Protein AF-0000000072265520 (afdb_homodimer)

Nearest PDB structures (foldseek):
  3dtd-assembly1_C-2  TM=7.763E-01  e=1.277E-08  Bartonella henselae
  3dtd-assembly1_F-1  TM=7.407E-01  e=2.590E-08  Bartonella henselae
  3dtd-assembly1_G-2  TM=7.223E-01  e=1.503E-08  Bartonella henselae
  8g04-assembly1_B  TM=4.324E-01  e=1.055E+00  Homo sapiens
  3dtd-assembly1_C-2  TM=7.763E-01  e=1.098E-08  Bartonella henselae

Sequence (444 aa):
MSSKQLKTLCVMALGLALAPAAWAQDTPAAPAADAPAAQAPAEGAAAPQGLSMGQEDPADGIGSTYVAATHGDWEQRCVRTEDGADPCQMYQLLKDGEGNSVAEISMFALPAGQQAAAGATIVAPLETLLTANLTMGVDAAKPKVYPFSWCNRAGCFARVGFTQAEVDAFKKGNKSVVTIVPAVAPDQKVALNVSLKGFTAAYDAVKASNEKAEAAQKPAAEMSSKQLKTLCVMALGLALAPAAWAQDTPAAPAADAPAAQAPAEGAAAPQGLSMGQEDPADGIGSTYVAATHGDWEQRCVRTEDGADPCQMYQLLKDGEGNSVAEISMFALPAGQQAAAGATIVAPLETLLTANLTMGVDAAKPKVYPFSWCNRAGCFARVGFTQAEVDAFKKGNKSVVTIVPAVAPDQKVALNVSLKGFTAAYDAVKASNEKAEAAQKPAAE

Secondary structure (DSSP, 8-state):
--------------------------------------------------S-------TTSTT-EEEEEEETTEEEEEE--SSS---EEEEEEEE-TTS-EEEEEEEEEPPTTSS-SEEEEEEEPSSB-GGG-EEEEETTSPPEEE---EEETTEEEEEEEE-HHHHHHHHH-SEEEEEE-BTT-TT--EEEEEE-TTHHHHHHHHHHHHHHHHHHHS----/----------------------------------------------------------TTSTT-EEEEEEETTEEEEEE--SSS---EEEEEEEE-TTS-EEEEEEEEEPPTTSS-SEEEEEEEPSSB-GGG-EEEEETTSPPEEE---EEETTEEEEEEEE-HHHHHHHHH-SEEEEEE-BTT-TT--EEEEEE-TTHHHHHHHHHHHHHHHHHHHS----

Solvent-accessible surface area (backbone atoms only — not comparable to full-atom values): 25625 Å² total; per-residue (Å²): 137,70,93,72,67,90,69,76,72,82,73,81,85,82,83,88,86,76,78,77,81,73,78,72,72,72,68,71,71,73,74,74,75,70,68,73,74,74,72,61,76,72,67,78,82,70,65,84,58,78,58,75,64,74,75,68,66,68,77,78,39,79,69,27,66,47,77,79,48,72,25,72,64,27,34,33,36,28,32,41,44,93,85,66,48,31,45,37,29,29,34,36,79,21,27,36,92,85,65,48,80,59,35,34,40,37,33,34,58,42,67,85,90,49,80,39,36,25,41,33,43,35,38,37,47,58,45,31,24,42,78,71,26,35,33,42,27,48,60,89,48,80,61,45,81,40,58,44,39,33,35,51,93,86,18,30,33,27,73,44,76,31,35,58,69,53,52,49,42,48,59,70,40,76,38,30,42,38,36,43,28,40,48,92,40,76,87,44,76,44,56,25,52,41,77,32,52,33,39,55,60,33,50,53,51,22,34,53,32,35,52,47,22,52,58,70,69,52,74,75,82,118,142,82,66,92,62,85,69,89,75,85,88,84,92,79,88,87,90,93,83,88,77,86,80,76,76,90,84,82,79,81,78,81,83,78,77,83,74,78,79,72,78,85,74,81,84,74,68,88,59,79,62,76,67,74,74,69,66,66,77,78,39,78,70,28,64,47,76,78,47,71,26,73,65,26,33,33,37,28,33,40,43,94,84,63,48,30,45,35,28,29,34,36,78,21,27,36,92,84,66,47,80,61,33,37,40,38,35,32,58,42,66,87,90,51,79,40,36,27,39,34,43,34,37,37,45,57,44,31,21,43,78,72,28,34,34,42,28,49,61,88,47,79,58,45,80,41,59,46,39,34,35,51,94,85,18,30,31,26,74,44,75,31,37,58,69,53,50,49,43,49,58,70,39,76,39,31,41,38,35,43,26,40,48,92,41,76,86,44,76,45,57,23,52,39,76,33,52,34,39,54,62,33,49,53,52,22,34,52,32,35,53,47,22,52,60,69,68,53,74,76,84,118

Foldseek 3Di:
DDDDDDPPPPDDDDDDPDDDPPPVVCPPDPPDPPPPPPPCCVDDDPDPPPPVPPPPPVCDDAQHKDFPDDFFQWTWIWGHHDVRLTATWIKHFWAFPVGDGFKMKTKAADDPDDQFGMKMKIFGAPQWDQVQAKWKDFDPDDIDGFGWDQADPRGTITMDGDGPVVLVSLQPTQWMWMWTAGNVGNPDITIIIDGSRRVVVSHVVNHVSVVSVVVVPDPPPD/DDDPCPDDDDDDDDDDDDDDDPDPDDDDDPDDPPDDPDDPDDDDDPDPPPPVPPPPPVCDDAQHKDFPDDFFQWTWIWGHHDVRLTQTWIKHFWAFPVGDRFKMKTKAADDPDDQFGMKMKIFGAPQWDQVQAKWKDFDPDDIDGFGWDQADPRGTITMDTDGPVVLVSLQPTQWMWMWTAGNVGNPDITIIIDGSRRVVVSHVVNHVSVVSVVVVPDPPPD

InterPro domains:
  IPR010642 Invasion protein B [PF06776] (74-207)
  IPR038696 Invasion protein B superfamily [G3DSA:2.60.40.1880] (67-217)

pLDDT: mean 77.28, std 30.74, range [19.72, 98.94]

Organism: Cereibacter sphaeroides (strain ATCC 17023 / DSM 158 / JCM 6121 / CCUG 31486 / LMG 2827 / NBRC 12203 / NCIMB 8253 / ATH 2.4.1.) (NCBI:txid272943)

Radius of gyration: 43.39 Å; Cα contacts (8 Å, |Δi|>4): 779; chains: 2; bounding box: 90×155×138 Å

Structure (mmCIF, N/CA/C/O backbone):
data_AF-0000000072265520-model_v1
#
loop_
_entity.id
_entity.type
_entity.pdbx_description
1 polymer 'Invasion protein B, involved in pathogenesis'
#
loop_
_atom_site.group_PDB
_atom_site.id
_atom_site.type_symbol
_atom_site.label_atom_id
_atom_site.label_alt_id
_atom_site.label_comp_id
_atom_site.label_asym_id
_atom_site.label_entity_id
_atom_site.label_seq_id
_atom_site.pdbx_PDB_ins_code
_atom_site.Cartn_x
_atom_site.Cartn_y
_atom_site.Cartn_z
_atom_site.occupancy
_atom_site.B_iso_or_equiv
_atom_site.auth_seq_id
_atom_site.auth_comp_id
_atom_site.auth_asym_id
_atom_site.auth_atom_id
_atom_site.pdbx_PDB_model_num
ATOM 1 N N . MET A 1 1 ? 47.625 86.188 -52.719 1 24.33 1 MET A N 1
ATOM 2 C CA . MET A 1 1 ? 46.625 86 -53.75 1 24.33 1 MET A CA 1
ATOM 3 C C . MET A 1 1 ? 47.062 84.938 -54.719 1 24.33 1 MET A C 1
ATOM 5 O O . MET A 1 1 ? 46.312 84.562 -55.625 1 24.33 1 MET A O 1
ATOM 9 N N . SER A 1 2 ? 48.469 84.562 -54.75 1 19.72 2 SER A N 1
ATOM 10 C CA . SER A 1 2 ? 49.188 84.5 -56 1 19.72 2 SER A CA 1
ATOM 11 C C . SER A 1 2 ? 48.844 83.25 -56.781 1 19.72 2 SER A C 1
ATOM 13 O O . SER A 1 2 ? 48.625 83.25 -57.969 1 19.72 2 SER A O 1
ATOM 15 N N . SER A 1 3 ? 49.344 82.062 -56.312 1 25.36 3 SER A N 1
ATOM 16 C CA . SER A 1 3 ? 50.312 81.312 -57.094 1 25.36 3 SER A CA 1
ATOM 17 C C . SER A 1 3 ? 49.625 80.375 -58.125 1 25.36 3 SER A C 1
ATOM 19 O O . SER A 1 3 ? 48.969 79.438 -57.75 1 25.36 3 SER A O 1
ATOM 21 N N . LYS A 1 4 ? 49.188 81.188 -59.219 1 23.25 4 LYS A N 1
ATOM 22 C CA . LYS A 1 4 ? 48.188 80.75 -60.219 1 23.25 4 LYS A CA 1
ATOM 23 C C . LYS A 1 4 ? 48.531 79.375 -60.812 1 23.25 4 LYS A C 1
ATOM 25 O O . LYS A 1 4 ? 47.656 78.562 -61 1 23.25 4 LYS A O 1
ATOM 30 N N . GLN A 1 5 ? 49.812 79.438 -61.344 1 23.03 5 GLN A N 1
ATOM 31 C CA . GLN A 1 5 ? 49.812 79.062 -62.75 1 23.03 5 GLN A CA 1
ATOM 32 C C . GLN A 1 5 ? 49.594 77.562 -62.906 1 23.03 5 GLN A C 1
ATOM 34 O O . GLN A 1 5 ? 48.75 77.188 -63.719 1 23.03 5 GLN A O 1
ATOM 39 N N . LEU A 1 6 ? 50.594 76.688 -62.438 1 26.67 6 LEU A N 1
ATOM 40 C CA . LEU A 1 6 ? 51.344 76 -63.5 1 26.67 6 LEU A CA 1
ATOM 41 C C . LEU A 1 6 ? 50.594 74.812 -64.062 1 26.67 6 LEU A C 1
ATOM 43 O O . LEU A 1 6 ? 50.375 73.812 -63.312 1 26.67 6 LEU A O 1
ATOM 47 N N . LYS A 1 7 ? 49.562 75.062 -65 1 28.89 7 LYS A N 1
ATOM 48 C CA . LYS A 1 7 ? 48.562 74.25 -65.562 1 28.89 7 LYS A CA 1
ATOM 49 C C . LYS A 1 7 ? 49.188 73.062 -66.375 1 28.89 7 LYS A C 1
ATOM 51 O O . LYS A 1 7 ? 48.5 72.312 -67.062 1 28.89 7 LYS A O 1
ATOM 56 N N . THR A 1 8 ? 50.594 72.812 -66.062 1 27.45 8 THR A N 1
ATOM 57 C CA . THR A 1 8 ? 51.219 72.188 -67.188 1 27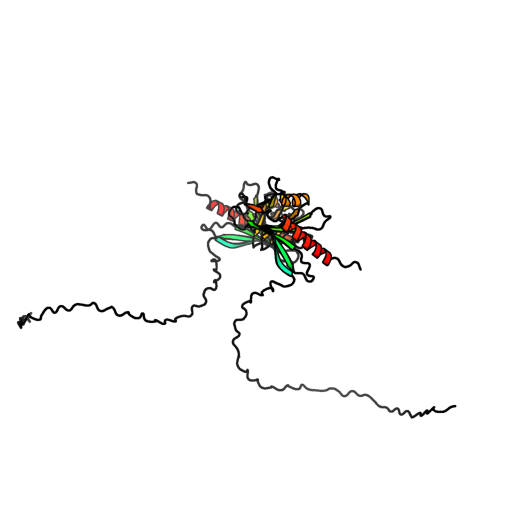.45 8 THR A CA 1
ATOM 58 C C . THR A 1 8 ? 50.5 70.938 -67.562 1 27.45 8 THR A C 1
ATOM 60 O O . THR A 1 8 ? 50.25 70.062 -66.75 1 27.45 8 THR A O 1
ATOM 63 N N . LEU A 1 9 ? 49.844 70.938 -68.75 1 30.58 9 LEU A N 1
ATOM 64 C CA . LEU A 1 9 ? 48.969 70.125 -69.562 1 30.58 9 LEU A CA 1
ATOM 65 C C . LEU A 1 9 ? 49.625 68.875 -70 1 30.58 9 LEU A C 1
ATOM 67 O O . LEU A 1 9 ? 49.031 68.062 -70.75 1 30.58 9 LEU A O 1
ATOM 71 N N . CYS A 1 10 ? 50.469 68.25 -69 1 25.47 10 CYS A N 1
ATOM 72 C CA . CYS A 1 10 ? 51.438 67.25 -69.5 1 25.47 10 CYS A CA 1
ATOM 73 C C . CYS A 1 10 ? 50.75 66.25 -70.438 1 25.47 10 CYS A C 1
ATOM 75 O O . CYS A 1 10 ? 49.75 65.625 -70 1 25.47 10 CYS A O 1
ATOM 77 N N . VAL A 1 11 ? 51.031 66.312 -71.688 1 23.98 11 VAL A N 1
ATOM 78 C CA . VAL A 1 11 ? 50.688 65.875 -73.062 1 23.98 11 VAL A CA 1
ATOM 79 C C . VAL A 1 11 ? 50.625 64.375 -73.062 1 23.98 11 VAL A C 1
ATOM 81 O O . VAL A 1 11 ? 49.656 63.781 -73.625 1 23.98 11 VAL A O 1
ATOM 84 N N . MET A 1 12 ? 51.688 63.656 -72.688 1 22.23 12 MET A N 1
ATOM 85 C CA . MET A 1 12 ? 52.281 62.938 -73.812 1 22.23 12 MET A CA 1
ATOM 86 C C . MET A 1 12 ? 51.406 61.75 -74.188 1 22.23 12 MET A C 1
ATOM 88 O O . MET A 1 12 ? 50.562 61.312 -73.438 1 22.23 12 MET A O 1
ATOM 92 N N . ALA A 1 13 ? 52.062 60.625 -74.438 1 22.81 13 ALA A N 1
ATOM 93 C CA . ALA A 1 13 ? 52.438 59.75 -75.5 1 22.81 13 ALA A CA 1
ATOM 94 C C . ALA A 1 13 ? 51.5 58.531 -75.562 1 22.81 13 ALA A C 1
ATOM 96 O O . ALA A 1 13 ? 51.219 57.906 -74.562 1 22.81 13 ALA A O 1
ATOM 97 N N . LEU A 1 14 ? 50.594 58.25 -76.625 1 25.62 14 LEU A N 1
ATOM 98 C CA . LEU A 1 14 ? 49.438 57.656 -77.25 1 25.62 14 LEU A CA 1
ATOM 99 C C . LEU A 1 14 ? 49.531 56.156 -77.25 1 25.62 14 LEU A C 1
ATOM 101 O O . LEU A 1 14 ? 48.531 55.469 -77 1 25.62 14 LEU A O 1
ATOM 105 N N . GLY A 1 15 ? 50.75 55.562 -77.625 1 22 15 GLY A N 1
ATOM 106 C CA . GLY A 1 15 ? 50.594 54.719 -78.812 1 22 15 GLY A CA 1
ATOM 107 C C . GLY A 1 15 ? 49.812 53.469 -78.562 1 22 15 GLY A C 1
ATOM 108 O O . GLY A 1 15 ? 49.375 53.219 -77.438 1 22 15 GLY A O 1
ATOM 109 N N . LEU A 1 16 ? 50.438 52.156 -79 1 26.86 16 LEU A N 1
ATOM 110 C CA . LEU A 1 16 ? 50.125 51.188 -80.062 1 26.86 16 LEU A CA 1
ATOM 111 C C . LEU A 1 16 ? 49.344 50 -79.5 1 26.86 16 LEU A C 1
ATOM 113 O O . LEU A 1 16 ? 49.625 49.5 -78.438 1 26.86 16 LEU A O 1
ATOM 117 N N . ALA A 1 17 ? 48.062 49.562 -80 1 27.58 17 ALA A N 1
ATOM 118 C CA . ALA A 1 17 ? 46.781 48.906 -79.875 1 27.58 17 ALA A CA 1
ATOM 119 C C . ALA A 1 17 ? 46.969 47.375 -79.688 1 27.58 17 ALA A C 1
ATOM 121 O O . ALA A 1 17 ? 46.062 46.719 -79.188 1 27.58 17 ALA A O 1
ATOM 122 N N . LEU A 1 18 ? 48.156 46.688 -80.312 1 25.27 18 LEU A N 1
ATOM 123 C CA . LEU A 1 18 ? 47.688 45.594 -81.188 1 25.27 18 LEU A CA 1
ATOM 124 C C . LEU A 1 18 ? 47.281 44.375 -80.375 1 25.27 18 LEU A C 1
ATOM 126 O O . LEU A 1 18 ? 46.625 43.469 -80.875 1 25.27 18 LEU A O 1
ATOM 130 N N . ALA A 1 19 ? 47.812 44.188 -79.062 1 27.25 19 ALA A N 1
ATOM 131 C CA . ALA A 1 19 ? 48.344 42.844 -78.812 1 27.25 19 ALA A CA 1
ATOM 132 C C . ALA A 1 19 ? 47.188 41.844 -78.75 1 27.25 19 ALA A C 1
ATOM 134 O O . ALA A 1 19 ? 46.125 42.125 -78.25 1 27.25 19 ALA A O 1
ATOM 135 N N . PRO A 1 20 ? 47.219 40.688 -79.5 1 29.14 20 PRO A N 1
ATOM 136 C CA . PRO A 1 20 ? 46.281 39.688 -80 1 29.14 20 PRO A CA 1
ATOM 137 C C . PRO A 1 20 ? 45.531 39 -78.812 1 29.14 20 PRO A C 1
ATOM 139 O O . PRO A 1 20 ? 46.062 38.969 -77.688 1 29.14 20 PRO A O 1
ATOM 142 N N . ALA A 1 21 ? 44.25 38.719 -78.875 1 31.58 21 ALA A N 1
ATOM 143 C CA . ALA A 1 21 ? 43.156 38.281 -78.062 1 31.58 21 ALA A CA 1
ATOM 144 C C . ALA A 1 21 ? 43.375 36.844 -77.562 1 31.58 21 ALA A C 1
ATOM 146 O O . ALA A 1 21 ? 42.438 36.031 -77.562 1 31.58 21 ALA A O 1
ATOM 147 N N . ALA A 1 22 ? 44.719 36.438 -77.375 1 27.48 22 ALA A N 1
ATOM 148 C CA . ALA A 1 22 ? 44.875 35 -77.312 1 27.48 22 ALA A CA 1
ATOM 149 C C . ALA A 1 22 ? 43.875 34.375 -76.375 1 27.48 22 ALA A C 1
ATOM 151 O O . ALA A 1 22 ? 43.5 35 -75.375 1 27.48 22 ALA A O 1
ATOM 152 N N . TRP A 1 23 ? 43.125 33.344 -76.812 1 29.72 23 TRP A N 1
ATOM 153 C CA . TRP A 1 23 ? 42 32.438 -76.5 1 29.72 23 TRP A CA 1
ATOM 154 C C . TRP A 1 23 ? 42.219 31.781 -75.125 1 29.72 23 TRP A C 1
ATOM 156 O O . TRP A 1 23 ? 42.531 30.594 -75.062 1 29.72 23 TRP A O 1
ATOM 166 N N . ALA A 1 24 ? 42.812 32.531 -74.188 1 28 24 ALA A N 1
ATOM 167 C CA . ALA A 1 24 ? 43.344 31.844 -73 1 28 24 ALA A CA 1
ATOM 168 C C . ALA A 1 24 ? 42.281 31.016 -72.312 1 28 24 ALA A C 1
ATOM 170 O O . ALA A 1 24 ? 41.281 31.547 -71.812 1 28 24 ALA A O 1
ATOM 171 N N . GLN A 1 25 ? 42 29.812 -73 1 29.38 25 GLN A N 1
ATOM 172 C CA . GLN A 1 25 ? 41 28.844 -72.562 1 29.38 25 GLN A CA 1
ATOM 173 C C . GLN A 1 25 ? 41.031 28.609 -71.062 1 29.38 25 GLN A C 1
ATOM 175 O O . GLN A 1 25 ? 42.062 28.219 -70.5 1 29.38 25 GLN A O 1
ATOM 180 N N . ASP A 1 26 ? 40.375 29.391 -70.25 1 30.11 26 ASP A N 1
ATOM 181 C CA . ASP A 1 26 ? 40.469 29.578 -68.812 1 30.11 26 ASP A CA 1
ATOM 182 C C . ASP A 1 26 ? 40.156 28.297 -68.062 1 30.11 26 ASP A C 1
ATOM 184 O O . ASP A 1 26 ? 39 27.875 -68 1 30.11 26 ASP A O 1
ATOM 188 N N . THR A 1 27 ? 40.875 27.234 -68.625 1 30.64 27 THR A N 1
ATOM 189 C CA . THR A 1 27 ? 40.531 25.953 -68 1 30.64 27 THR A CA 1
ATOM 190 C C . THR A 1 27 ? 40.5 26.078 -66.5 1 30.64 27 THR A C 1
ATOM 192 O O . THR A 1 27 ? 41.5 26.438 -65.875 1 30.64 27 THR A O 1
ATOM 195 N N . PRO A 1 28 ? 39.344 26.516 -66.062 1 28.12 28 PRO A N 1
ATOM 196 C CA . PRO A 1 28 ? 39.312 26.922 -64.625 1 28.12 28 PRO A CA 1
ATOM 197 C C . PRO A 1 28 ? 40.031 25.953 -63.719 1 28.12 28 PRO A C 1
ATOM 199 O O . PRO A 1 28 ? 40 24.734 -63.938 1 28.12 28 PRO A O 1
ATOM 202 N N . ALA A 1 29 ? 41.125 26.391 -63.312 1 27.77 29 ALA A N 1
ATOM 203 C CA . ALA A 1 29 ? 42.062 25.766 -62.344 1 27.77 29 ALA A CA 1
ATOM 204 C C . ALA A 1 29 ? 41.312 25.031 -61.25 1 27.77 29 ALA A C 1
ATOM 206 O O . ALA A 1 29 ? 40.281 25.516 -60.781 1 27.77 29 ALA A O 1
ATOM 207 N N . ALA A 1 30 ? 41.312 23.734 -61.375 1 27.22 30 ALA A N 1
ATOM 208 C CA . ALA A 1 30 ? 40.688 22.734 -60.531 1 27.22 30 ALA A CA 1
ATOM 209 C C . ALA A 1 30 ? 40.875 23.062 -59.031 1 27.22 30 ALA A C 1
ATOM 211 O O . ALA A 1 30 ? 42 23.25 -58.562 1 27.22 30 ALA A O 1
ATOM 212 N N . PRO A 1 31 ? 40.031 23.891 -58.438 1 25.27 31 PRO A N 1
ATOM 213 C CA . PRO A 1 31 ? 40.281 24.469 -57.125 1 25.27 31 PRO A CA 1
ATOM 214 C C . PRO A 1 31 ? 40.938 23.484 -56.188 1 25.27 31 PRO A C 1
ATOM 216 O O . PRO A 1 31 ? 40.781 22.281 -56.312 1 25.27 31 PRO A O 1
ATOM 219 N N . ALA A 1 32 ? 42.188 23.797 -55.906 1 25.06 32 ALA A N 1
ATOM 220 C CA . ALA A 1 32 ? 43.094 23.188 -54.906 1 25.06 32 ALA A CA 1
ATOM 221 C C . ALA A 1 32 ? 42.312 22.641 -53.719 1 25.06 32 ALA A C 1
ATOM 223 O O . ALA A 1 32 ? 41.375 23.297 -53.25 1 25.06 32 ALA A O 1
ATOM 224 N N . ALA A 1 33 ? 42.031 21.359 -53.781 1 26.61 33 ALA A N 1
ATOM 225 C CA . ALA A 1 33 ? 41.438 20.5 -52.75 1 26.61 33 ALA A CA 1
ATOM 226 C C . ALA A 1 33 ? 41.969 20.844 -51.375 1 26.61 33 ALA A C 1
ATOM 228 O O . ALA A 1 33 ? 43.125 20.672 -51.094 1 26.61 33 ALA A O 1
ATOM 229 N N . ASP A 1 34 ? 41.812 22.188 -51 1 24.11 34 ASP A N 1
ATOM 230 C CA . ASP A 1 34 ? 42.344 22.609 -49.719 1 24.11 34 ASP A CA 1
ATOM 231 C C . ASP A 1 34 ? 42.156 21.531 -48.656 1 24.11 34 ASP A C 1
ATOM 233 O O . ASP A 1 34 ? 41.031 21.047 -48.469 1 24.11 34 ASP A O 1
ATOM 237 N N . ALA A 1 35 ? 43.125 20.609 -48.688 1 27.45 35 ALA A N 1
ATOM 238 C CA . ALA A 1 35 ? 43.312 19.562 -47.688 1 27.45 35 ALA A CA 1
ATOM 239 C C . ALA A 1 35 ? 42.906 20.078 -46.312 1 27.45 35 ALA A C 1
ATOM 241 O O . ALA A 1 35 ? 43.406 21.109 -45.844 1 27.45 35 ALA A O 1
ATOM 242 N N . PRO A 1 36 ? 41.625 20.047 -46.156 1 23.98 36 PRO A N 1
ATOM 243 C CA . PRO A 1 36 ? 41.188 20.609 -44.844 1 23.98 36 PRO A CA 1
ATOM 244 C C . PRO A 1 36 ? 42.188 20.312 -43.719 1 23.98 36 PRO A C 1
ATOM 246 O O . PRO A 1 36 ? 42.75 19.234 -43.688 1 23.98 36 PRO A O 1
ATOM 249 N N . ALA A 1 37 ? 43 21.312 -43.438 1 25.05 37 ALA A N 1
ATOM 250 C CA . ALA A 1 37 ? 43.844 21.391 -42.281 1 25.05 37 ALA A CA 1
ATOM 251 C C . ALA A 1 37 ? 43.281 20.562 -41.125 1 25.05 37 ALA A C 1
ATOM 253 O O . ALA A 1 37 ? 42.062 20.531 -40.906 1 25.05 37 ALA A O 1
ATOM 254 N N . ALA A 1 38 ? 43.938 19.438 -40.844 1 25.66 38 ALA A N 1
ATOM 255 C CA . ALA A 1 38 ? 43.906 18.531 -39.719 1 25.66 38 ALA A CA 1
ATOM 256 C C . ALA A 1 38 ? 43.781 19.297 -38.406 1 25.66 38 ALA A C 1
ATOM 258 O O . ALA A 1 38 ? 44.781 19.828 -37.906 1 25.66 38 ALA A O 1
ATOM 259 N N . GLN A 1 39 ? 43.188 20.391 -38.5 1 20.64 39 GLN A N 1
ATOM 260 C CA . GLN A 1 39 ? 43.281 21.141 -37.25 1 20.64 39 GLN A CA 1
ATOM 261 C C . GLN A 1 39 ? 43.062 20.219 -36.031 1 20.64 39 GLN A C 1
ATOM 263 O O . GLN A 1 39 ? 42.031 19.531 -35.969 1 20.64 39 GLN A O 1
ATOM 268 N N . ALA A 1 40 ? 44.094 19.781 -35.594 1 26.12 40 ALA A N 1
ATOM 269 C CA . ALA A 1 40 ? 44.469 19.031 -34.406 1 26.12 40 ALA A CA 1
ATOM 270 C C . ALA A 1 40 ? 43.688 19.531 -33.188 1 26.12 40 ALA A C 1
ATOM 272 O O . ALA A 1 40 ? 43.844 19 -32.094 1 26.12 40 ALA A O 1
ATOM 273 N N . PRO A 1 41 ? 42.812 20.375 -33.406 1 21.7 41 PRO A N 1
ATOM 274 C CA . PRO A 1 41 ? 42.688 21 -32.094 1 21.7 41 PRO A CA 1
ATOM 275 C C . PRO A 1 41 ? 42.375 20 -30.969 1 21.7 41 PRO A C 1
ATOM 277 O O . PRO A 1 41 ? 41.312 19.344 -31 1 21.7 41 PRO A O 1
ATOM 280 N N . ALA A 1 42 ? 43.188 19.109 -30.719 1 25.34 42 ALA A N 1
ATOM 281 C CA . ALA A 1 42 ? 43 18.203 -29.609 1 25.34 42 ALA A CA 1
ATOM 282 C C . ALA A 1 42 ? 42.469 18.938 -28.375 1 25.34 42 ALA A C 1
ATOM 284 O O . ALA A 1 42 ? 43.125 19 -27.344 1 25.34 42 ALA A O 1
ATOM 285 N N . GLU A 1 43 ? 41.969 20.078 -28.562 1 22.2 43 GLU A N 1
ATOM 286 C CA . GLU A 1 43 ? 41.906 20.875 -27.344 1 22.2 43 GLU A CA 1
ATOM 287 C C . GLU A 1 43 ? 41.312 20.047 -26.188 1 22.2 43 GLU A C 1
ATOM 289 O O . GLU A 1 43 ? 40.75 18.969 -26.406 1 22.2 43 GLU A O 1
ATOM 294 N N . GLY A 1 44 ? 40.625 20.781 -25.234 1 22.31 44 GLY A N 1
ATOM 295 C CA . GLY A 1 44 ? 40.406 20.766 -23.797 1 22.31 44 GLY A CA 1
ATOM 296 C C . GLY A 1 44 ? 39.562 19.578 -23.344 1 22.31 44 GLY A C 1
ATOM 297 O O . GLY A 1 44 ? 38.594 19.203 -24.016 1 22.31 44 GLY A O 1
ATOM 298 N N . ALA A 1 45 ? 40.156 18.625 -22.734 1 26.19 45 ALA A N 1
ATOM 299 C CA . ALA A 1 45 ? 39.719 17.531 -21.875 1 26.19 45 ALA A CA 1
ATOM 300 C C . ALA A 1 45 ? 38.406 17.859 -21.203 1 26.19 45 ALA A C 1
ATOM 302 O O . ALA A 1 45 ? 38.312 18.766 -20.375 1 26.19 45 ALA A O 1
ATOM 303 N N . ALA A 1 46 ? 37.438 17.828 -21.875 1 25.44 46 ALA A N 1
ATOM 304 C CA . ALA A 1 46 ? 36.062 18 -21.406 1 25.44 46 ALA A CA 1
ATOM 305 C C . ALA A 1 46 ? 35.844 17.25 -20.094 1 25.44 46 ALA A C 1
ATOM 307 O O . ALA A 1 46 ? 36.219 16.078 -19.969 1 25.44 46 ALA A O 1
ATOM 308 N N . ALA A 1 47 ? 35.969 18.016 -19.047 1 27.84 47 ALA A N 1
ATOM 309 C CA . ALA A 1 47 ? 35.594 17.578 -17.703 1 27.84 47 ALA A CA 1
ATOM 310 C C . ALA A 1 47 ? 34.375 16.656 -17.734 1 27.84 47 ALA A C 1
ATOM 312 O O . ALA A 1 47 ? 33.469 16.875 -18.516 1 27.84 47 ALA A O 1
ATOM 313 N N . PRO A 1 48 ? 34.625 15.445 -17.594 1 30.3 48 PRO A N 1
ATOM 314 C CA . PRO A 1 48 ? 33.5 14.531 -17.406 1 30.3 48 PRO A CA 1
ATOM 315 C C . PRO A 1 48 ? 32.281 15.219 -16.781 1 30.3 48 PRO A C 1
ATOM 317 O O . PRO A 1 48 ? 32.312 15.633 -15.625 1 30.3 48 PRO A O 1
ATOM 320 N N . GLN A 1 49 ? 31.672 16.078 -17.516 1 27.56 49 GLN A N 1
ATOM 321 C CA . GLN A 1 49 ? 30.531 16.891 -17.156 1 27.56 49 GLN A CA 1
ATOM 322 C C . GLN A 1 49 ? 29.453 16.062 -16.469 1 27.56 49 GLN A C 1
ATOM 324 O O . GLN A 1 49 ? 28.531 16.609 -15.859 1 27.56 49 GLN A O 1
ATOM 329 N N . GLY A 1 50 ? 29.234 14.906 -17.172 1 30.28 50 GLY A N 1
ATOM 330 C CA . GLY A 1 50 ? 27.828 14.617 -16.938 1 30.28 50 GLY A CA 1
ATOM 331 C C . GLY A 1 50 ? 27.5 14.375 -15.484 1 30.28 50 GLY A C 1
ATOM 332 O O . GLY A 1 50 ? 26.953 13.328 -15.125 1 30.28 50 GLY A O 1
ATOM 333 N N . LEU A 1 51 ? 28.469 14.594 -14.617 1 30.81 51 LEU A N 1
ATOM 334 C CA . LEU A 1 51 ? 27.922 14.461 -13.273 1 30.81 51 LEU A CA 1
ATOM 335 C C . LEU A 1 51 ? 26.594 15.18 -13.148 1 30.81 51 LEU A C 1
ATOM 337 O O . LEU A 1 51 ? 26.438 16.297 -13.625 1 30.81 51 LEU A O 1
ATOM 341 N N . SER A 1 52 ? 25.562 14.438 -13.523 1 32.84 52 SER A N 1
ATOM 342 C CA . SER A 1 52 ? 24.266 14.992 -13.133 1 32.84 52 SER A CA 1
ATOM 343 C C . SER A 1 52 ? 24.406 15.906 -11.922 1 32.84 52 SER A C 1
ATOM 345 O O . SER A 1 52 ? 24.797 15.453 -10.844 1 32.84 52 SER A O 1
ATOM 347 N N . MET A 1 53 ? 25.016 17.094 -12.109 1 31.83 53 MET A N 1
ATOM 348 C CA . MET A 1 53 ? 24.859 18.094 -11.055 1 31.83 53 MET A CA 1
ATOM 349 C C . MET A 1 53 ? 23.453 18.047 -10.469 1 31.83 53 MET A C 1
ATOM 351 O O . MET A 1 53 ? 22.484 17.844 -11.195 1 31.83 53 MET A O 1
ATOM 355 N N . GLY A 1 54 ? 23.266 17.516 -9.367 1 34.47 54 GLY A N 1
ATOM 356 C CA . GLY A 1 54 ? 22.094 17.719 -8.523 1 34.47 54 GLY A CA 1
ATOM 357 C C . GLY A 1 54 ? 21.297 18.953 -8.898 1 34.47 54 GLY A C 1
ATOM 358 O O . GLY A 1 54 ? 21.844 20.062 -8.891 1 34.47 54 GLY A O 1
ATOM 359 N N . GLN A 1 55 ? 20.656 18.984 -10.07 1 35.97 55 GLN A N 1
ATOM 360 C CA . GLN A 1 55 ? 19.812 20.141 -10.242 1 35.97 55 GLN A CA 1
ATOM 361 C C . GLN A 1 55 ? 19.234 20.609 -8.914 1 35.97 55 GLN A C 1
ATOM 363 O O . GLN A 1 55 ? 18.562 19.844 -8.219 1 35.97 55 GLN A O 1
ATOM 368 N N . GLU A 1 56 ? 19.891 21.438 -8.242 1 37.78 56 GLU A N 1
ATOM 369 C CA . GLU A 1 56 ? 19.266 22.203 -7.16 1 37.78 56 GLU A CA 1
ATOM 370 C C . GLU A 1 56 ? 17.891 22.719 -7.562 1 37.78 56 GLU A C 1
ATOM 372 O O . GLU A 1 56 ? 17.75 23.453 -8.547 1 37.78 56 GLU A O 1
ATOM 377 N N . ASP A 1 57 ? 16.859 22.047 -7.777 1 43.03 57 ASP A N 1
ATOM 378 C CA . ASP A 1 57 ? 15.602 22.781 -7.785 1 43.03 57 ASP A CA 1
ATOM 379 C C . ASP A 1 57 ? 15.742 24.109 -7.031 1 43.03 57 ASP A C 1
ATOM 381 O O . ASP A 1 57 ? 16.234 24.125 -5.902 1 43.03 57 ASP A O 1
ATOM 385 N N . PRO A 1 58 ? 15.93 25.156 -7.582 1 45.84 58 PRO A N 1
ATOM 386 C CA . PRO A 1 58 ? 16.031 26.344 -6.738 1 45.84 58 PRO A CA 1
ATOM 387 C C . PRO A 1 58 ? 15.141 26.281 -5.504 1 45.84 58 PRO A C 1
ATOM 389 O O . PRO A 1 58 ? 13.914 26.188 -5.633 1 45.84 58 PRO A O 1
ATOM 392 N N . ALA A 1 59 ? 15.531 25.781 -4.301 1 59.06 59 ALA A N 1
ATOM 393 C CA . ALA A 1 59 ? 14.945 25.688 -2.967 1 59.06 59 ALA A CA 1
ATOM 394 C C . ALA A 1 59 ? 13.984 26.828 -2.697 1 59.06 59 ALA A C 1
ATOM 396 O O . ALA A 1 59 ? 13.148 26.75 -1.789 1 59.06 59 ALA A O 1
ATOM 397 N N . ASP A 1 60 ? 13.875 27.906 -3.615 1 78 60 ASP A N 1
ATOM 398 C CA . ASP A 1 60 ? 13.094 29.094 -3.258 1 78 60 ASP A CA 1
ATOM 399 C C . ASP A 1 60 ? 12.172 29.5 -4.402 1 78 60 ASP A C 1
ATOM 401 O O . ASP A 1 60 ? 11.57 30.578 -4.363 1 78 60 ASP A O 1
ATOM 405 N N . GLY A 1 61 ? 11.969 28.75 -5.371 1 86.69 61 GLY A N 1
ATOM 406 C CA . GLY A 1 61 ? 11.102 29.141 -6.465 1 86.69 61 GLY A CA 1
ATOM 407 C C . GLY A 1 61 ? 9.656 28.75 -6.254 1 86.69 61 GLY A C 1
ATOM 408 O O . GLY A 1 61 ? 9.328 28.094 -5.266 1 86.69 61 GLY A O 1
ATOM 409 N N . ILE A 1 62 ? 8.805 29.297 -7.184 1 90.19 62 ILE A N 1
ATOM 410 C CA . ILE A 1 62 ? 7.383 28.953 -7.164 1 90.19 62 ILE A CA 1
ATOM 411 C C . ILE A 1 62 ? 7.207 27.438 -7.168 1 90.19 62 ILE A C 1
ATOM 413 O O . ILE A 1 62 ? 7.891 26.734 -7.91 1 90.19 62 ILE A O 1
ATOM 417 N N . GLY A 1 63 ? 6.324 26.969 -6.184 1 91.88 63 GLY A N 1
ATOM 418 C CA . GLY A 1 63 ? 6.094 25.547 -6.07 1 91.88 63 GLY A CA 1
ATOM 419 C C . GLY A 1 63 ? 6.957 24.875 -5.016 1 91.88 63 GLY A C 1
ATOM 420 O O . GLY A 1 63 ? 6.699 23.734 -4.621 1 91.88 63 GLY A O 1
ATOM 421 N N . SER A 1 64 ? 7.898 25.5 -4.539 1 93.69 64 SER A N 1
ATOM 422 C CA . SER A 1 64 ? 8.758 24.953 -3.498 1 93.69 64 SER A CA 1
ATOM 423 C C . SER A 1 64 ? 8.094 25.031 -2.129 1 93.69 64 SER A C 1
ATOM 425 O O . SER A 1 64 ? 7.246 25.891 -1.896 1 93.69 64 SER A O 1
ATOM 427 N N . THR A 1 65 ? 8.492 24.109 -1.305 1 96.25 65 THR A N 1
ATOM 428 C CA . THR A 1 65 ? 7.961 24.078 0.054 1 96.25 65 THR A CA 1
ATOM 429 C C . THR A 1 65 ? 8.93 24.734 1.032 1 96.25 65 THR A C 1
ATOM 431 O O . THR A 1 65 ? 10.148 24.672 0.845 1 96.25 65 THR A O 1
ATOM 434 N N . TYR A 1 66 ? 8.359 25.469 2.023 1 96.69 66 TYR A N 1
ATOM 435 C CA . TYR A 1 66 ? 9.172 26.062 3.074 1 96.69 66 TYR A CA 1
ATOM 436 C C . TYR A 1 66 ? 8.445 26.031 4.414 1 96.69 66 TYR A C 1
ATOM 438 O O . TYR A 1 66 ? 7.223 25.875 4.461 1 96.69 66 TYR A O 1
ATOM 446 N N . VAL A 1 67 ? 9.219 26.094 5.488 1 98.12 67 VAL A N 1
ATOM 447 C CA . VAL A 1 67 ? 8.648 26.172 6.832 1 98.12 67 VAL A CA 1
ATOM 448 C C . VAL A 1 67 ? 8.406 27.641 7.199 1 98.12 67 VAL A C 1
ATOM 450 O O . VAL A 1 67 ? 9.359 28.406 7.352 1 98.12 67 VAL A O 1
ATOM 453 N N . ALA A 1 68 ? 7.188 28.031 7.406 1 97.62 68 ALA A N 1
ATOM 454 C CA . ALA A 1 68 ? 6.828 29.406 7.703 1 97.62 68 ALA A CA 1
ATOM 455 C C . ALA A 1 68 ? 6.953 29.703 9.195 1 97.62 68 ALA A C 1
ATOM 457 O O . ALA A 1 68 ? 7.293 30.812 9.594 1 97.62 68 ALA A O 1
ATOM 458 N N . ALA A 1 69 ? 6.605 28.734 10.008 1 98.38 69 ALA A N 1
ATOM 459 C CA . ALA A 1 69 ? 6.629 28.875 11.461 1 98.38 69 ALA A CA 1
ATOM 460 C C . ALA A 1 69 ? 6.621 27.516 12.148 1 98.38 69 ALA A C 1
ATOM 462 O O . ALA A 1 69 ? 6.355 26.5 11.516 1 98.38 69 ALA A O 1
ATOM 463 N N . THR A 1 70 ? 7.02 27.531 13.406 1 98.75 70 THR A N 1
ATOM 464 C CA . THR A 1 70 ? 6.902 26.359 14.273 1 98.75 70 THR A CA 1
ATOM 465 C C . THR A 1 70 ? 6.02 26.672 15.477 1 98.75 70 THR A C 1
ATOM 467 O O . THR A 1 70 ? 6.215 27.688 16.156 1 98.75 70 THR A O 1
ATOM 470 N N . HIS A 1 71 ? 5.086 25.938 15.695 1 98.75 71 HIS A N 1
ATOM 471 C CA . HIS A 1 71 ? 4.184 26.031 16.844 1 98.75 71 HIS A CA 1
ATOM 472 C C . HIS A 1 71 ? 4.234 24.766 17.688 1 98.75 71 HIS A C 1
ATOM 474 O O . HIS A 1 71 ? 3.598 23.766 17.359 1 98.75 71 HIS A O 1
ATOM 480 N N . GLY A 1 72 ? 4.969 24.859 18.812 1 98.44 72 GLY A N 1
ATOM 481 C CA . GLY A 1 72 ? 5.176 23.625 19.562 1 98.44 72 GLY A CA 1
ATOM 482 C C . GLY A 1 72 ? 5.836 22.531 18.734 1 98.44 72 GLY A C 1
ATOM 483 O O . GLY A 1 72 ? 6.918 22.734 18.172 1 98.44 72 GLY A O 1
ATOM 484 N N . ASP A 1 73 ? 5.129 21.438 18.547 1 98.31 73 ASP A N 1
ATOM 485 C CA . ASP A 1 73 ? 5.695 20.297 17.859 1 98.31 73 ASP A CA 1
ATOM 486 C C . ASP A 1 73 ? 5.223 20.234 16.406 1 98.31 73 ASP A C 1
ATOM 488 O O . ASP A 1 73 ? 5.402 19.234 15.719 1 98.31 73 ASP A O 1
ATOM 492 N N . TRP A 1 74 ? 4.641 21.312 15.977 1 98.81 74 TRP A N 1
ATOM 493 C CA . TRP A 1 74 ? 4.086 21.359 14.625 1 98.81 74 TRP A CA 1
ATOM 494 C C . TRP A 1 74 ? 4.812 22.406 13.781 1 98.81 74 TRP A C 1
ATOM 496 O O . TRP A 1 74 ? 5.031 23.531 14.227 1 98.81 74 TRP A O 1
ATOM 506 N N . GLU A 1 75 ? 5.176 21.953 12.633 1 98.81 75 GLU A N 1
ATOM 507 C CA . GLU A 1 75 ? 5.695 22.891 11.641 1 98.81 75 GLU A CA 1
ATOM 508 C C . GLU A 1 75 ? 4.594 23.328 10.68 1 9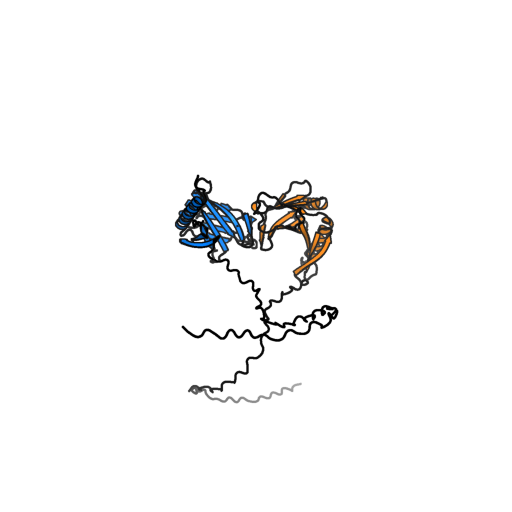8.81 75 GLU A C 1
ATOM 510 O O . GLU A 1 75 ? 3.816 22.516 10.188 1 98.81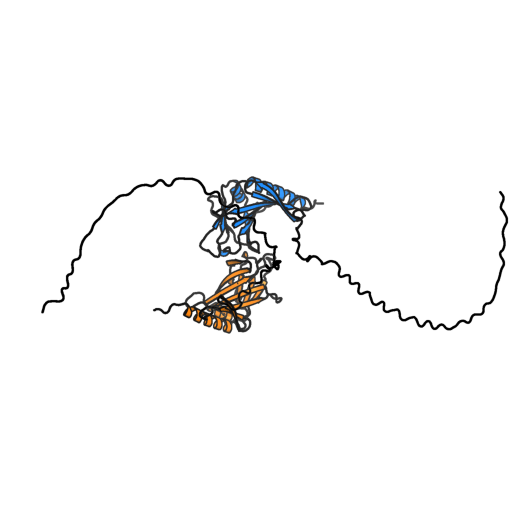 75 GLU A O 1
ATOM 515 N N . GLN A 1 76 ? 4.562 24.641 10.477 1 98.75 76 GLN A N 1
ATOM 516 C CA . GLN A 1 76 ? 3.734 25.172 9.398 1 98.75 76 GLN A CA 1
ATOM 517 C C . GLN A 1 76 ? 4.492 25.188 8.078 1 98.75 76 GLN A C 1
ATOM 519 O O . GLN A 1 76 ? 5.387 26 7.871 1 98.75 76 GLN A O 1
ATOM 524 N N . ARG A 1 77 ? 4.121 24.297 7.238 1 98.62 77 ARG A N 1
ATOM 525 C CA . ARG A 1 77 ? 4.785 24.156 5.945 1 98.62 77 ARG A CA 1
ATOM 526 C C . ARG A 1 77 ? 3.91 24.703 4.82 1 98.62 77 ARG A C 1
ATOM 528 O O . ARG A 1 77 ? 2.736 24.344 4.707 1 98.62 77 ARG A O 1
ATOM 535 N N . CYS A 1 78 ? 4.586 25.531 3.984 1 98.25 78 CYS A N 1
ATOM 536 C CA . CYS A 1 78 ? 3.83 26.234 2.951 1 98.25 78 CYS A CA 1
ATOM 537 C C . CYS A 1 78 ? 4.457 26.031 1.579 1 98.25 78 CYS A C 1
ATOM 539 O O . CYS A 1 78 ? 5.621 25.641 1.478 1 98.25 78 CYS A O 1
ATOM 541 N N . VAL A 1 79 ? 3.676 26.234 0.607 1 96.44 79 VAL A N 1
ATOM 542 C CA . VAL A 1 79 ? 4.137 26.172 -0.776 1 96.44 79 VAL A CA 1
ATOM 543 C C . VAL A 1 79 ? 4.109 27.578 -1.381 1 96.44 79 VAL A C 1
ATOM 545 O O . VAL A 1 79 ? 3.076 28.25 -1.363 1 96.44 79 VAL A O 1
ATOM 548 N N . ARG A 1 80 ? 5.246 27.891 -1.958 1 95.38 80 ARG A N 1
ATOM 549 C CA . ARG A 1 80 ? 5.344 29.219 -2.557 1 95.38 80 ARG A CA 1
ATOM 550 C C . ARG A 1 80 ? 4.473 29.328 -3.805 1 95.38 80 ARG A C 1
ATOM 552 O O . ARG A 1 80 ? 4.531 28.453 -4.68 1 95.38 80 ARG A O 1
ATOM 559 N N . THR A 1 81 ? 3.666 30.391 -3.846 1 94.31 81 THR A N 1
ATOM 560 C CA . THR A 1 81 ? 2.824 30.641 -5.012 1 94.31 81 THR A CA 1
ATOM 561 C C . THR A 1 81 ? 3.168 31.984 -5.637 1 94.31 81 THR A C 1
ATOM 563 O O . THR A 1 81 ? 3.924 32.781 -5.062 1 94.31 81 THR A O 1
ATOM 566 N N . GLU A 1 82 ? 2.596 32.281 -6.812 1 90.81 82 GLU A N 1
ATOM 567 C CA . GLU A 1 82 ? 2.877 33.469 -7.578 1 90.81 82 GLU A CA 1
ATOM 568 C C . GLU A 1 82 ? 2.338 34.719 -6.871 1 90.81 82 GLU A C 1
ATOM 570 O O . GLU A 1 82 ? 2.971 35.781 -6.891 1 90.81 82 GLU A O 1
ATOM 575 N N . ASP A 1 83 ? 1.228 34.594 -6.262 1 90.31 83 ASP A N 1
ATOM 576 C CA . ASP A 1 83 ? 0.558 35.75 -5.695 1 90.31 83 ASP A CA 1
ATOM 577 C C . ASP A 1 83 ? 0.969 35.969 -4.238 1 90.31 83 ASP A C 1
ATOM 579 O O . ASP A 1 83 ? 0.534 36.906 -3.6 1 90.31 83 ASP A O 1
ATOM 583 N N . GLY A 1 84 ? 1.654 35.031 -3.723 1 89 84 GLY A N 1
ATOM 584 C CA . GLY A 1 84 ? 2.146 35.188 -2.363 1 89 84 GLY A CA 1
ATOM 585 C C . GLY A 1 84 ? 1.187 34.656 -1.315 1 89 84 GLY A C 1
ATOM 586 O O . GLY A 1 84 ? 1.499 34.656 -0.123 1 89 84 GLY A O 1
ATOM 587 N N . ALA A 1 85 ? -0.013 34.312 -1.71 1 93.06 85 ALA A N 1
ATOM 588 C CA . ALA A 1 85 ? -0.953 33.656 -0.811 1 93.06 85 ALA A CA 1
ATOM 589 C C . ALA A 1 85 ? -0.702 32.156 -0.771 1 93.06 85 ALA A C 1
ATOM 591 O O . ALA A 1 85 ? -1.429 31.391 -1.397 1 93.06 85 ALA A O 1
ATOM 592 N N . ASP A 1 86 ? 0.259 31.766 0.028 1 95.44 86 ASP A N 1
ATOM 593 C CA . ASP A 1 86 ? 0.802 30.422 0.007 1 95.44 86 ASP A CA 1
ATOM 594 C C . ASP A 1 86 ? -0.058 29.469 0.837 1 95.44 86 ASP A C 1
ATOM 596 O O . ASP A 1 86 ? -0.269 29.703 2.029 1 95.44 86 ASP A O 1
ATOM 600 N N . PRO A 1 87 ? -0.583 28.422 0.21 1 96.31 87 PRO A N 1
ATOM 601 C CA . PRO A 1 87 ? -1.272 27.406 1.022 1 96.31 87 PRO A CA 1
ATOM 602 C C . PRO A 1 87 ? -0.326 26.656 1.952 1 96.31 87 PRO A C 1
ATOM 604 O O . PRO A 1 87 ? 0.817 26.375 1.582 1 96.31 87 PRO A O 1
ATOM 607 N N . CYS A 1 88 ? -0.88 26.375 3.129 1 98.25 88 CYS A N 1
ATOM 608 C CA . CYS A 1 88 ? -0.016 25.781 4.137 1 98.25 88 CYS A CA 1
ATOM 609 C C . CYS A 1 88 ? -0.663 24.547 4.742 1 98.25 88 CYS A C 1
ATOM 611 O O . CYS A 1 88 ? -1.875 24.359 4.633 1 98.25 88 CYS A O 1
ATOM 613 N N . GLN A 1 89 ? 0.145 23.703 5.332 1 98.69 89 GLN A N 1
ATOM 614 C CA . GLN A 1 89 ? -0.242 22.594 6.18 1 98.69 89 GLN A CA 1
ATOM 615 C C . GLN A 1 89 ? 0.589 22.547 7.457 1 98.69 89 GLN A C 1
ATOM 617 O O . GLN A 1 89 ? 1.683 23.109 7.512 1 98.69 89 GLN A O 1
ATOM 622 N N . MET A 1 90 ? 0.009 21.969 8.438 1 98.88 90 MET A N 1
ATOM 623 C CA . MET A 1 90 ? 0.81 21.703 9.633 1 98.88 90 MET A CA 1
ATOM 624 C C . MET A 1 90 ? 1.355 20.281 9.609 1 98.88 90 MET A C 1
ATOM 626 O O . MET A 1 90 ? 0.645 19.344 9.242 1 98.88 90 MET A O 1
ATOM 630 N N . TYR A 1 91 ? 2.611 20.156 10.039 1 98.81 91 TYR A N 1
ATOM 631 C CA . TYR A 1 91 ? 3.371 18.922 9.828 1 98.81 91 TYR A CA 1
ATOM 632 C C . TYR A 1 91 ? 4.031 18.469 11.125 1 98.81 91 TYR A C 1
ATOM 634 O O . TYR A 1 91 ? 4.555 19.281 11.883 1 98.81 91 TYR A O 1
ATOM 642 N N . GLN A 1 92 ? 4.035 17.172 11.328 1 98.69 92 GLN A N 1
ATOM 643 C CA . GLN A 1 92 ? 4.758 16.547 12.438 1 98.69 92 GLN A CA 1
ATOM 644 C C . GLN A 1 92 ? 5.309 15.188 12.039 1 98.69 92 GLN A C 1
ATOM 646 O O . GLN A 1 92 ? 4.609 14.383 11.414 1 98.69 92 GLN A O 1
ATOM 651 N N . LEU A 1 93 ? 6.582 15.008 12.352 1 98.5 93 LEU A N 1
ATOM 652 C CA . LEU A 1 93 ? 7.168 13.672 12.281 1 98.5 93 LEU A CA 1
ATOM 653 C C . LEU A 1 93 ? 6.773 12.836 13.5 1 98.5 93 LEU A C 1
ATOM 655 O O . LEU A 1 93 ? 6.91 13.297 14.633 1 98.5 93 LEU A O 1
ATOM 659 N N . LEU A 1 94 ? 6.312 11.68 13.258 1 98.62 94 LEU A N 1
ATOM 660 C CA . LEU A 1 94 ? 5.805 10.852 14.344 1 98.62 94 LEU A CA 1
ATOM 661 C C . LEU A 1 94 ? 6.844 9.828 14.781 1 98.62 94 LEU A C 1
ATOM 663 O O . LEU A 1 94 ? 7.449 9.156 13.945 1 98.62 94 LEU A O 1
ATOM 667 N N . LYS A 1 95 ? 6.941 9.719 16.094 1 97.25 95 LYS A N 1
ATOM 668 C CA . LYS A 1 95 ? 7.961 8.844 16.656 1 97.25 95 LYS A CA 1
ATOM 669 C C . LYS A 1 95 ? 7.328 7.699 17.438 1 97.25 95 LYS A C 1
ATOM 671 O O . LYS A 1 95 ? 6.238 7.844 18 1 97.25 95 LYS A O 1
ATOM 676 N N . ASP A 1 96 ? 8.055 6.57 17.453 1 97 96 ASP A N 1
ATOM 677 C CA . ASP A 1 96 ? 7.613 5.465 18.297 1 97 96 ASP A CA 1
ATOM 678 C C . ASP A 1 96 ? 8.102 5.645 19.734 1 97 96 ASP A C 1
ATOM 680 O O . ASP A 1 96 ? 8.656 6.688 20.078 1 97 96 ASP A O 1
ATOM 684 N N . GLY A 1 97 ? 7.762 4.66 20.609 1 94.75 97 GLY A N 1
ATOM 685 C CA . GLY A 1 97 ? 8.094 4.746 22.016 1 94.75 97 GLY A CA 1
ATOM 686 C C . GLY A 1 97 ? 9.586 4.824 22.281 1 94.75 97 GLY A C 1
ATOM 687 O O . GLY A 1 97 ? 10.016 5.25 23.344 1 94.75 97 GLY A O 1
ATOM 688 N N . GLU A 1 98 ? 10.375 4.477 21.312 1 95.56 98 GLU A N 1
ATOM 689 C CA . GLU A 1 98 ? 11.828 4.484 21.453 1 95.56 98 GLU A CA 1
ATOM 690 C C . GLU A 1 98 ? 12.438 5.762 20.875 1 95.56 98 GLU A C 1
ATOM 692 O O . GLU A 1 98 ? 13.656 5.949 20.906 1 95.56 98 GLU A O 1
ATOM 697 N N . GLY A 1 99 ? 11.648 6.566 20.281 1 94.69 99 GLY A N 1
ATOM 698 C CA . GLY A 1 99 ? 12.102 7.844 19.75 1 94.69 99 GLY A CA 1
ATOM 699 C C . GLY A 1 99 ? 12.492 7.785 18.281 1 94.69 99 GLY A C 1
ATOM 700 O O . GLY A 1 99 ? 12.992 8.766 17.734 1 94.69 99 GLY A O 1
ATOM 701 N N . ASN A 1 100 ? 12.211 6.609 17.625 1 96.38 100 ASN A N 1
ATOM 702 C CA . ASN A 1 100 ? 12.484 6.492 16.188 1 96.38 100 ASN A CA 1
ATOM 703 C C . ASN A 1 100 ? 11.406 7.176 15.352 1 96.38 100 ASN A C 1
ATOM 705 O O . ASN A 1 100 ? 10.211 7.055 15.648 1 96.38 100 ASN A O 1
ATOM 709 N N . SER A 1 101 ? 11.859 7.93 14.344 1 97.5 101 SER A N 1
ATOM 710 C CA . SER A 1 101 ? 10.914 8.492 13.375 1 97.5 101 SER A CA 1
ATOM 711 C C . SER A 1 101 ? 10.359 7.41 12.453 1 97.5 101 SER A C 1
ATOM 713 O O . SER A 1 101 ? 11.109 6.77 11.719 1 97.5 101 SER A O 1
ATOM 715 N N . VAL A 1 102 ? 9.016 7.285 12.477 1 98.5 102 VAL A N 1
ATOM 716 C CA . VAL A 1 102 ? 8.438 6.125 11.805 1 98.5 102 VAL A CA 1
ATOM 717 C C . VAL A 1 102 ? 7.445 6.59 10.734 1 98.5 102 VAL A C 1
ATOM 719 O O . VAL A 1 102 ? 7.398 6.023 9.641 1 98.5 102 VAL A O 1
ATOM 722 N N . ALA A 1 103 ? 6.648 7.613 11.055 1 98.75 103 ALA A N 1
ATOM 723 C CA . ALA A 1 103 ? 5.602 8.109 10.164 1 98.75 103 ALA A CA 1
ATOM 724 C C . ALA A 1 103 ? 5.52 9.633 10.203 1 98.75 103 ALA A C 1
ATOM 726 O O . ALA A 1 103 ? 6.301 10.281 10.906 1 98.75 103 ALA A O 1
ATOM 727 N N . GLU A 1 104 ? 4.621 10.133 9.367 1 98.75 104 GLU A N 1
ATOM 728 C CA . GLU A 1 104 ? 4.398 11.578 9.375 1 98.75 104 GLU A CA 1
ATOM 729 C C . GLU A 1 104 ? 2.926 11.914 9.164 1 98.75 104 GLU A C 1
ATOM 731 O O . GLU A 1 104 ? 2.186 11.125 8.57 1 98.75 104 GLU A O 1
ATOM 736 N N . ILE A 1 105 ? 2.59 13.078 9.672 1 98.88 105 ILE A N 1
ATOM 737 C CA . ILE A 1 105 ? 1.232 13.578 9.484 1 98.88 105 ILE A CA 1
ATOM 738 C C . ILE A 1 105 ? 1.277 15.023 8.992 1 98.88 105 ILE A C 1
ATOM 740 O O . ILE A 1 105 ? 2.078 15.828 9.477 1 98.88 105 ILE A O 1
ATOM 744 N N . SER A 1 106 ? 0.52 15.328 8.008 1 98.81 106 SER A N 1
ATOM 745 C CA . SER A 1 106 ? 0.218 16.688 7.539 1 98.81 106 SER A CA 1
ATOM 746 C C . SER A 1 106 ? -1.277 16.969 7.617 1 98.81 106 SER A C 1
ATOM 748 O O . SER A 1 106 ? -2.094 16.172 7.152 1 98.81 106 SER A O 1
ATOM 750 N N . MET A 1 107 ? -1.606 18.094 8.211 1 98.75 107 MET A N 1
ATOM 751 C CA . MET A 1 107 ? -3.01 18.453 8.391 1 98.75 107 MET A CA 1
ATOM 752 C C . MET A 1 107 ? -3.283 19.859 7.871 1 98.75 107 MET A C 1
ATOM 754 O O . MET A 1 107 ? -2.393 20.719 7.871 1 98.75 107 MET A O 1
ATOM 758 N N . PHE A 1 108 ? -4.461 20.078 7.465 1 98.19 108 PHE A N 1
ATOM 759 C CA . PHE A 1 108 ? -4.871 21.391 6.98 1 98.19 108 PHE A CA 1
ATOM 760 C C . PHE A 1 108 ? -6.355 21.609 7.238 1 98.19 108 PHE A C 1
ATOM 762 O O . PHE A 1 108 ? -7.141 20.656 7.273 1 98.19 108 PHE A O 1
ATOM 769 N N . ALA A 1 109 ? -6.633 22.844 7.395 1 96.81 109 ALA A N 1
ATOM 770 C CA . ALA A 1 109 ? -8.031 23.219 7.578 1 96.81 109 ALA A CA 1
ATOM 771 C C . ALA A 1 109 ? -8.766 23.281 6.242 1 96.81 109 ALA A C 1
ATOM 773 O O . ALA A 1 109 ? -8.203 23.719 5.238 1 96.81 109 ALA A O 1
ATOM 774 N N . LEU A 1 110 ? -9.977 22.781 6.301 1 94.56 110 LEU A N 1
ATOM 775 C CA . LEU A 1 110 ? -10.82 22.844 5.113 1 94.56 110 LEU A CA 1
ATOM 776 C C . LEU A 1 110 ? -11.797 24.016 5.195 1 94.56 110 LEU A C 1
ATOM 778 O O . LEU A 1 110 ? -12.102 24.5 6.289 1 94.56 110 LEU A O 1
ATOM 782 N N . PRO A 1 111 ? -12.203 24.469 4.004 1 88.56 111 PRO A N 1
ATOM 783 C CA . PRO A 1 111 ? -13.188 25.547 4.035 1 88.56 111 PRO A CA 1
ATOM 784 C C . PRO A 1 111 ? -14.445 25.188 4.82 1 88.56 111 PRO A C 1
ATOM 786 O O . PRO A 1 111 ? -14.805 24.016 4.91 1 88.56 111 PRO A O 1
ATOM 789 N N . ALA A 1 112 ? -15.062 26.25 5.266 1 82.19 112 ALA A N 1
ATOM 790 C CA . ALA A 1 112 ? -16.281 26.062 6.047 1 82.19 112 ALA A CA 1
ATOM 791 C C . ALA A 1 112 ? -17.422 25.531 5.172 1 82.19 112 ALA A C 1
ATOM 793 O O . ALA A 1 112 ? -17.391 25.703 3.949 1 82.19 112 ALA A O 1
ATOM 794 N N . GLY A 1 113 ? -18.328 24.766 5.805 1 84.06 113 GLY A N 1
ATOM 795 C CA . GLY A 1 113 ? -19.516 24.344 5.09 1 84.06 113 GLY A CA 1
ATOM 796 C C . GLY A 1 113 ? -19.484 22.891 4.688 1 84.06 113 GLY A C 1
ATOM 797 O O . GLY A 1 113 ? -20.484 22.344 4.191 1 84.06 113 GLY A O 1
ATOM 798 N N . GLN A 1 114 ? -18.391 22.375 4.84 1 85.81 114 GLN A N 1
ATOM 799 C CA . GLN A 1 114 ? -18.297 20.953 4.512 1 85.81 114 GLN A CA 1
ATOM 800 C C . GLN A 1 114 ? -18.375 20.094 5.77 1 85.81 114 GLN A C 1
ATOM 802 O O . GLN A 1 114 ? -18.266 20.594 6.887 1 85.81 114 GLN A O 1
ATOM 807 N N . GLN A 1 115 ? -18.625 18.781 5.602 1 92.69 115 GLN A N 1
ATOM 808 C CA . GLN A 1 115 ? -18.672 17.844 6.723 1 92.69 115 GLN A CA 1
ATOM 809 C C . GLN A 1 115 ? -17.328 17.781 7.438 1 92.69 115 GLN A C 1
ATOM 811 O O . GLN A 1 115 ? -17.281 17.75 8.672 1 92.69 115 GLN A O 1
ATOM 816 N N . ALA A 1 116 ? -16.391 17.797 6.66 1 95.88 116 ALA A N 1
ATOM 817 C CA . ALA A 1 116 ? -15.055 17.781 7.242 1 95.88 116 ALA A CA 1
ATOM 818 C C . ALA A 1 116 ? -14.539 19.203 7.469 1 95.88 116 ALA A C 1
ATOM 820 O O . ALA A 1 116 ? -14.656 20.062 6.59 1 95.88 116 ALA A O 1
ATOM 821 N N . ALA A 1 117 ? -13.984 19.406 8.641 1 97.19 117 ALA A N 1
ATOM 822 C CA . ALA A 1 117 ? -13.406 20.703 9.008 1 97.19 117 ALA A CA 1
ATOM 823 C C . ALA A 1 117 ? -11.906 20.734 8.727 1 97.19 117 ALA A C 1
ATOM 825 O O . ALA A 1 117 ? -11.32 21.797 8.57 1 97.19 117 ALA A O 1
ATOM 826 N N . ALA A 1 118 ? -11.344 19.516 8.688 1 98.12 118 ALA A N 1
ATOM 827 C CA . ALA A 1 118 ? -9.914 19.406 8.414 1 98.12 118 ALA A CA 1
ATOM 828 C C . ALA A 1 118 ? -9.609 18.125 7.629 1 98.12 118 ALA A C 1
ATOM 830 O O . ALA A 1 118 ? -10.336 17.141 7.73 1 98.12 118 ALA A O 1
ATOM 831 N N . GLY A 1 119 ? -8.578 18.219 6.82 1 98.12 119 GLY A N 1
ATOM 832 C CA . GLY A 1 119 ? -7.984 17.047 6.176 1 98.12 119 GLY A CA 1
ATOM 833 C C . GLY A 1 119 ? -6.594 16.734 6.688 1 98.12 119 GLY A C 1
ATOM 834 O O . GLY A 1 119 ? -5.902 17.609 7.207 1 98.12 119 GLY A O 1
ATOM 835 N N . ALA A 1 120 ? -6.266 15.477 6.547 1 98.75 120 ALA A N 1
ATOM 836 C CA . ALA A 1 120 ? -4.906 15.07 6.887 1 98.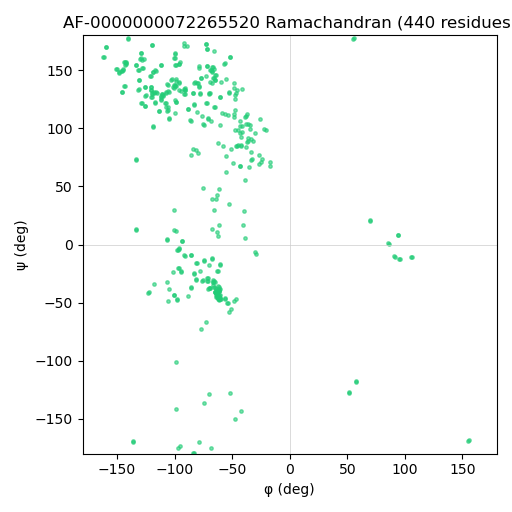75 120 ALA A CA 1
ATOM 837 C C . ALA A 1 120 ? -4.414 13.961 5.957 1 98.75 120 ALA A C 1
ATOM 839 O O . ALA A 1 120 ? -5.215 13.18 5.441 1 98.75 120 ALA A O 1
ATOM 840 N N . THR A 1 121 ? -3.143 13.969 5.777 1 98.75 121 THR A N 1
ATOM 841 C CA . THR A 1 121 ? -2.42 12.859 5.156 1 98.75 121 THR A CA 1
ATOM 842 C C . THR A 1 121 ? -1.424 12.25 6.137 1 98.75 121 THR A C 1
ATOM 844 O O . THR A 1 121 ? -0.559 12.945 6.668 1 98.75 121 THR A O 1
ATOM 847 N N . ILE A 1 122 ? -1.563 11.008 6.379 1 98.94 122 ILE A N 1
ATOM 848 C CA . ILE A 1 122 ? -0.613 10.258 7.191 1 98.94 122 ILE A CA 1
ATOM 849 C C . ILE A 1 122 ? 0.169 9.289 6.309 1 98.94 122 ILE A C 1
ATOM 851 O O . ILE A 1 122 ? -0.421 8.516 5.547 1 98.94 122 ILE A O 1
ATOM 855 N N . VAL A 1 123 ? 1.482 9.375 6.445 1 98.94 123 VAL A N 1
ATOM 856 C CA . VAL A 1 123 ? 2.344 8.539 5.613 1 98.94 123 VAL A CA 1
ATOM 857 C C . VAL A 1 123 ? 3.082 7.531 6.492 1 98.94 123 VAL A C 1
ATOM 859 O O . VAL A 1 123 ? 3.877 7.91 7.352 1 98.94 123 VAL A O 1
ATOM 862 N N . ALA A 1 124 ? 2.803 6.289 6.301 1 98.94 124 ALA A N 1
ATOM 863 C CA . ALA A 1 124 ? 3.494 5.188 6.961 1 98.94 124 ALA A CA 1
ATOM 864 C C . ALA A 1 124 ? 4.535 4.562 6.039 1 98.94 124 ALA A C 1
ATOM 866 O O . ALA A 1 124 ? 4.473 4.727 4.82 1 98.94 124 ALA A O 1
ATOM 867 N N . PRO A 1 125 ? 5.5 3.848 6.582 1 98.81 125 PRO A N 1
ATOM 868 C CA . PRO A 1 125 ? 6.523 3.232 5.73 1 98.81 125 PRO A CA 1
ATOM 869 C C . PRO A 1 125 ? 5.957 2.131 4.836 1 98.81 125 PRO A C 1
ATOM 871 O O . PRO A 1 125 ? 4.941 1.517 5.172 1 98.81 125 PRO A O 1
ATOM 874 N N . LEU A 1 126 ? 6.609 1.948 3.744 1 98.88 126 LEU A N 1
ATOM 875 C CA . LEU A 1 126 ? 6.371 0.697 3.033 1 98.88 126 LEU A CA 1
ATOM 876 C C . LEU A 1 126 ? 6.547 -0.498 3.965 1 98.88 126 LEU A C 1
ATOM 878 O O . LEU A 1 126 ? 7.039 -0.351 5.086 1 98.88 126 LEU A O 1
ATOM 882 N N . GLU A 1 127 ? 6.023 -1.643 3.619 1 98.75 127 GLU A N 1
ATOM 883 C CA . GLU A 1 127 ? 6.039 -2.838 4.457 1 98.75 127 GLU A CA 1
ATOM 884 C C . GLU A 1 127 ? 5.133 -2.674 5.672 1 98.75 127 GLU A C 1
ATOM 886 O O . GLU A 1 127 ? 5.398 -3.236 6.734 1 98.75 127 GLU A O 1
ATOM 891 N N . THR A 1 128 ? 4.199 -1.758 5.609 1 98.94 128 THR A N 1
ATOM 892 C CA . THR A 1 128 ? 3.088 -1.677 6.551 1 98.94 128 THR A CA 1
ATOM 893 C C . THR A 1 128 ? 1.974 -2.643 6.16 1 98.94 128 THR A C 1
ATOM 895 O O . THR A 1 128 ? 1.652 -2.783 4.977 1 98.94 128 THR A O 1
ATOM 898 N N . LEU A 1 129 ? 1.406 -3.275 7.184 1 98.94 129 LEU A N 1
ATOM 899 C CA . LEU A 1 129 ? 0.297 -4.191 6.938 1 98.94 129 LEU A CA 1
ATOM 900 C C . LEU A 1 129 ? -0.985 -3.422 6.637 1 98.94 129 LEU A C 1
ATOM 902 O O . LEU A 1 129 ? -1.71 -3.029 7.551 1 98.94 129 LEU A O 1
ATOM 906 N N . LEU A 1 130 ? -1.343 -3.379 5.379 1 98.94 130 LEU A N 1
ATOM 907 C CA . LEU A 1 130 ? -2.406 -2.502 4.902 1 98.94 130 LEU A CA 1
ATOM 908 C C . LEU A 1 130 ? -3.771 -2.998 5.371 1 98.94 130 LEU A C 1
ATOM 910 O O . LEU A 1 130 ? -4.668 -2.195 5.637 1 98.94 130 LEU A O 1
ATOM 914 N N . THR A 1 131 ? -3.877 -4.297 5.566 1 98.75 131 THR A N 1
ATOM 915 C CA . THR A 1 131 ? -5.156 -4.895 5.938 1 98.75 131 THR A CA 1
ATOM 916 C C . THR A 1 131 ? -5.484 -4.602 7.398 1 98.75 131 THR A C 1
ATOM 918 O O . THR A 1 131 ? -6.625 -4.762 7.828 1 98.75 131 THR A O 1
ATOM 921 N N . ALA A 1 132 ? -4.473 -4.141 8.109 1 98.75 132 ALA A N 1
ATOM 922 C CA . ALA A 1 132 ? -4.699 -3.742 9.492 1 98.75 132 ALA A CA 1
ATOM 923 C C . ALA A 1 132 ? -5.18 -2.297 9.578 1 98.75 132 ALA A C 1
ATOM 925 O O . ALA A 1 132 ? -5.605 -1.839 10.641 1 98.75 132 ALA A O 1
ATOM 926 N N . ASN A 1 133 ? -5.137 -1.589 8.477 1 98.81 133 ASN A N 1
ATOM 927 C CA . ASN A 1 133 ? -5.504 -0.178 8.43 1 98.81 133 ASN A CA 1
ATOM 928 C C . ASN A 1 133 ? -4.695 0.645 9.43 1 98.81 133 ASN A C 1
ATOM 930 O O . ASN A 1 133 ? -3.77 0.129 10.055 1 98.81 133 ASN A O 1
ATOM 934 N N . LEU A 1 134 ? -4.918 1.931 9.422 1 98.81 134 LEU A N 1
ATOM 935 C CA . LEU A 1 134 ? -4.398 2.889 10.391 1 98.81 134 LEU A CA 1
ATOM 936 C C . LEU A 1 134 ? -5.461 3.238 11.43 1 98.81 134 LEU A C 1
ATOM 938 O O . LEU A 1 134 ? -6.625 3.447 11.086 1 98.81 134 LEU A O 1
ATOM 942 N N . THR A 1 135 ? -5.031 3.291 12.68 1 98.62 135 THR A N 1
ATOM 943 C CA . THR A 1 135 ? -5.969 3.779 13.68 1 98.62 135 THR A CA 1
ATOM 944 C C . THR A 1 135 ? -5.434 5.039 14.359 1 98.62 135 THR A C 1
ATOM 946 O O . THR A 1 135 ? -4.219 5.211 14.484 1 98.62 135 THR A O 1
ATOM 949 N N . MET A 1 136 ? -6.332 5.863 14.727 1 98.19 136 MET A N 1
ATOM 950 C CA . MET A 1 136 ? -5.953 7.09 15.422 1 98.19 136 MET A CA 1
ATO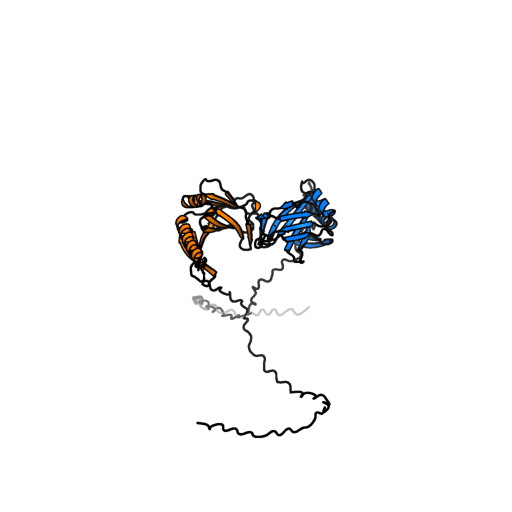M 951 C C . MET A 1 136 ? -6.977 7.449 16.484 1 98.19 136 MET A C 1
ATOM 953 O O . MET A 1 136 ? -8.188 7.352 16.25 1 98.19 136 MET A O 1
ATOM 957 N N . GLY A 1 137 ? -6.531 7.836 17.641 1 96.56 137 GLY A N 1
ATOM 958 C CA . GLY A 1 137 ? -7.383 8.281 18.734 1 96.56 137 GLY A CA 1
ATOM 959 C C . GLY A 1 137 ? -6.793 9.438 19.516 1 96.56 137 GLY A C 1
ATOM 960 O O . GLY A 1 137 ? -5.582 9.664 19.469 1 96.56 137 GLY A O 1
ATOM 961 N N . VAL A 1 138 ? -7.645 10.172 20.156 1 97 138 VAL A N 1
ATOM 962 C CA . VAL A 1 138 ? -7.262 11.25 21.062 1 97 138 VAL A CA 1
ATOM 963 C C . VAL A 1 138 ? -7.617 10.867 22.5 1 97 138 VAL A C 1
ATOM 965 O O . VAL A 1 138 ? -8.766 10.523 22.781 1 97 138 VAL A O 1
ATOM 968 N N . ASP A 1 139 ? -6.598 10.922 23.281 1 96.31 139 ASP A N 1
ATOM 969 C CA . ASP A 1 139 ? -6.77 10.602 24.703 1 96.31 139 ASP A CA 1
ATOM 970 C C . ASP A 1 139 ? -7.469 9.258 24.875 1 96.31 139 ASP A C 1
ATOM 972 O O . ASP A 1 139 ? -7.008 8.234 24.359 1 96.31 139 ASP A O 1
ATOM 976 N N . ALA A 1 140 ? -8.578 9.141 25.641 1 91.94 140 ALA A N 1
ATOM 977 C CA . ALA A 1 140 ? -9.203 7.867 25.984 1 91.94 140 ALA A CA 1
ATOM 978 C C . ALA A 1 140 ? -10.312 7.52 25 1 91.94 140 ALA A C 1
ATOM 980 O O . ALA A 1 140 ? -10.953 6.473 25.125 1 91.94 140 ALA A O 1
ATOM 981 N N . ALA A 1 141 ? -10.43 8.336 24.078 1 93.12 141 ALA A N 1
ATOM 982 C CA . ALA A 1 141 ? -11.484 8.055 23.094 1 93.12 141 ALA A CA 1
ATOM 983 C C . ALA A 1 141 ? -11.156 6.809 22.281 1 93.12 141 ALA A C 1
ATOM 985 O O . ALA A 1 141 ? -9.984 6.496 22.062 1 93.12 141 ALA A O 1
ATOM 986 N N . LYS A 1 142 ? -12.211 6.121 21.859 1 95.62 142 LYS A N 1
ATOM 987 C CA . LYS A 1 142 ? -12.031 4.965 20.984 1 95.62 142 LYS A CA 1
ATOM 988 C C . LYS A 1 142 ? -11.359 5.363 19.672 1 95.62 142 LYS A C 1
ATOM 990 O O . LYS A 1 142 ? -11.828 6.27 18.984 1 95.62 142 LYS A O 1
ATOM 995 N N . PRO A 1 143 ? -10.336 4.691 19.375 1 97.38 143 PRO A N 1
ATOM 996 C CA . PRO A 1 143 ? -9.656 5.035 18.125 1 97.38 143 PRO A CA 1
ATOM 997 C C . PRO A 1 143 ? -10.523 4.781 16.891 1 97.38 143 PRO A C 1
ATOM 999 O O . PRO A 1 143 ? -11.281 3.812 16.859 1 97.38 143 PRO A O 1
ATOM 1002 N N . LYS A 1 144 ? -10.375 5.582 15.922 1 98.06 144 LYS A N 1
ATOM 1003 C CA . LYS A 1 144 ? -11.031 5.406 14.625 1 98.06 144 LYS A CA 1
ATOM 1004 C C . LYS A 1 144 ? -10.094 4.719 13.633 1 98.06 144 LYS A C 1
ATOM 1006 O O . LYS A 1 144 ? -8.875 4.809 13.758 1 98.06 144 LYS A O 1
ATOM 1011 N N . VAL A 1 145 ? -10.672 4.055 12.648 1 98.69 145 VAL A N 1
ATOM 1012 C CA . VAL A 1 145 ? -9.938 3.244 11.68 1 98.69 145 VAL A CA 1
ATOM 1013 C C . VAL A 1 145 ? -9.922 3.947 10.328 1 98.69 145 VAL A C 1
ATOM 1015 O O . VAL A 1 145 ? -10.961 4.395 9.844 1 98.69 145 VAL A O 1
ATOM 1018 N N . TYR A 1 146 ? -8.758 4.035 9.766 1 98.69 146 TYR A N 1
ATOM 1019 C CA . TYR A 1 146 ? -8.586 4.703 8.477 1 98.69 146 TYR A CA 1
ATOM 1020 C C . TYR A 1 146 ? -7.82 3.814 7.504 1 98.69 146 TYR A C 1
ATOM 1022 O O . TYR A 1 146 ? -6.672 3.443 7.762 1 98.69 146 TYR A O 1
ATOM 1030 N N . PRO A 1 147 ? -8.406 3.49 6.328 1 98.88 147 PRO A N 1
ATOM 1031 C CA . PRO A 1 147 ? -7.684 2.699 5.332 1 98.88 147 PRO A CA 1
ATOM 1032 C C . PRO A 1 147 ? -6.57 3.488 4.648 1 98.88 147 PRO A C 1
ATOM 1034 O O . PRO A 1 147 ? -6.656 4.715 4.535 1 98.88 147 PRO A O 1
ATOM 1037 N N . PHE A 1 148 ? -5.637 2.736 4.215 1 98.94 148 PHE A N 1
ATOM 1038 C CA . PHE A 1 148 ? -4.633 3.322 3.332 1 98.94 148 PHE A CA 1
ATOM 1039 C C . PHE A 1 148 ? -5.184 3.486 1.921 1 98.94 148 PHE A C 1
ATOM 1041 O O . PHE A 1 148 ? -5.879 2.605 1.413 1 98.94 148 PHE A O 1
ATOM 1048 N N . SER A 1 149 ? -4.812 4.543 1.286 1 98.88 149 SER A N 1
ATOM 1049 C CA . SER A 1 149 ? -5.387 4.879 -0.013 1 98.88 149 SER A CA 1
ATOM 1050 C C . SER A 1 149 ? -4.48 4.418 -1.151 1 98.88 149 SER A C 1
ATOM 1052 O O . SER A 1 149 ? -4.957 3.869 -2.148 1 98.88 149 SER A O 1
ATOM 1054 N N . TRP A 1 150 ? -3.242 4.707 -1.041 1 98.88 150 TRP A N 1
ATOM 1055 C CA . TRP A 1 150 ? -2.232 4.312 -2.018 1 98.88 150 TRP A CA 1
ATOM 1056 C C . TRP A 1 150 ? -0.837 4.348 -1.401 1 98.88 150 TRP A C 1
ATOM 1058 O O . TRP A 1 150 ? -0.654 4.848 -0.29 1 98.88 150 TRP A O 1
ATOM 1068 N N . CYS A 1 151 ? 0.142 3.795 -2.164 1 98.94 151 CYS A N 1
ATOM 1069 C CA . CYS A 1 151 ? 1.539 3.889 -1.755 1 98.94 151 CYS A CA 1
ATOM 1070 C C . CYS A 1 151 ? 2.414 4.363 -2.91 1 98.94 151 CYS A C 1
ATOM 1072 O O . CYS A 1 151 ? 2.078 4.148 -4.078 1 98.94 151 CYS A O 1
ATOM 1074 N N . ASN A 1 152 ? 3.459 5.031 -2.598 1 98.69 152 ASN A N 1
ATOM 1075 C CA . ASN A 1 152 ? 4.547 5.359 -3.512 1 98.69 152 ASN A CA 1
ATOM 1076 C C . ASN A 1 152 ? 5.91 5.133 -2.863 1 98.69 152 ASN A C 1
ATOM 1078 O O . ASN A 1 152 ? 6.004 4.488 -1.816 1 98.69 152 ASN A O 1
ATOM 1082 N N . ARG A 1 153 ? 6.918 5.625 -3.557 1 98.25 153 ARG A N 1
ATOM 1083 C CA . ARG A 1 153 ? 8.266 5.312 -3.084 1 98.25 153 ARG A CA 1
ATOM 1084 C C . ARG A 1 153 ? 8.508 5.898 -1.696 1 98.25 153 ARG A C 1
ATOM 1086 O O . ARG A 1 153 ? 9.336 5.395 -0.939 1 98.25 153 ARG A O 1
ATOM 1093 N N . ALA A 1 154 ? 7.723 6.918 -1.387 1 97.56 154 ALA A N 1
ATOM 1094 C CA . ALA A 1 154 ? 7.906 7.598 -0.106 1 97.56 154 ALA A CA 1
ATOM 1095 C C . ALA A 1 154 ? 7.211 6.84 1.021 1 97.56 154 ALA A C 1
ATOM 1097 O O . ALA A 1 154 ? 7.594 6.957 2.188 1 97.56 154 ALA A O 1
ATOM 1098 N N . GLY A 1 155 ? 6.121 6.117 0.739 1 98.81 155 GLY A N 1
ATOM 1099 C CA . GLY A 1 155 ? 5.359 5.406 1.755 1 98.81 155 GLY A CA 1
ATOM 1100 C C . GLY A 1 155 ? 3.914 5.176 1.362 1 98.81 155 GLY A C 1
ATOM 1101 O O . GLY A 1 155 ? 3.553 5.312 0.192 1 98.81 155 GLY A O 1
ATOM 1102 N N . CYS A 1 156 ? 3.168 4.75 2.361 1 98.94 156 CYS A N 1
ATOM 1103 C CA . CYS A 1 156 ? 1.744 4.484 2.186 1 98.94 156 CYS A CA 1
ATOM 1104 C C . CYS A 1 156 ? 0.9 5.574 2.834 1 98.94 156 CYS A C 1
ATOM 1106 O O . CYS A 1 156 ? 1.181 5.996 3.957 1 98.94 156 CYS A O 1
ATOM 1108 N N . PHE A 1 157 ? -0.112 5.969 2.15 1 98.94 157 PHE A N 1
ATOM 1109 C CA . PHE A 1 157 ? -0.838 7.188 2.49 1 98.94 157 PHE A CA 1
ATOM 1110 C C . PHE A 1 157 ? -2.24 6.859 2.99 1 98.94 157 PHE A C 1
ATOM 1112 O O . PHE A 1 157 ? -2.988 6.137 2.328 1 98.94 157 PHE A O 1
ATOM 1119 N N . ALA A 1 158 ? -2.539 7.371 4.098 1 98.88 158 ALA A N 1
ATOM 1120 C CA . ALA A 1 158 ? -3.926 7.453 4.547 1 98.88 158 ALA A CA 1
ATOM 1121 C C . ALA A 1 158 ? -4.434 8.891 4.5 1 98.88 158 ALA A C 1
ATOM 1123 O O . ALA A 1 158 ? -3.838 9.789 5.105 1 98.88 158 ALA A O 1
ATOM 1124 N N . ARG A 1 159 ? -5.484 9.086 3.76 1 98.25 159 ARG A N 1
ATOM 1125 C CA . ARG A 1 159 ? -6.137 10.391 3.699 1 98.25 159 ARG A CA 1
ATOM 1126 C C . ARG A 1 159 ? -7.355 10.438 4.617 1 98.25 159 ARG A C 1
ATOM 1128 O O . ARG A 1 159 ? -8.297 9.664 4.441 1 98.25 159 ARG A O 1
ATOM 1135 N N . VAL A 1 160 ? -7.309 11.391 5.516 1 97.62 160 VAL A N 1
ATOM 1136 C CA . VAL A 1 160 ? -8.266 11.375 6.613 1 97.62 160 VAL A CA 1
ATOM 1137 C C . VAL A 1 160 ? -9.008 12.703 6.68 1 97.62 160 VAL A C 1
ATOM 1139 O O . VAL A 1 160 ? -8.414 13.766 6.477 1 97.62 160 VAL A O 1
ATOM 1142 N N . GLY A 1 161 ? -10.312 12.625 6.855 1 97.19 161 GLY A N 1
ATOM 1143 C CA . GLY A 1 161 ? -11.117 13.789 7.211 1 97.19 161 GLY A CA 1
ATOM 1144 C C . GLY A 1 161 ? -11.5 13.82 8.68 1 97.19 161 GLY A C 1
ATOM 1145 O O . GLY A 1 161 ? -11.805 12.781 9.266 1 97.19 161 GLY A O 1
ATOM 1146 N N . PHE A 1 162 ? -11.484 15.078 9.203 1 97.75 162 PHE A N 1
ATOM 1147 C CA . PHE A 1 162 ? -11.891 15.266 10.594 1 97.75 162 PHE A CA 1
ATOM 1148 C C . PHE A 1 162 ? -13.078 16.219 10.688 1 97.75 162 PHE A C 1
ATOM 1150 O O . PHE A 1 162 ? -13.094 17.266 10.039 1 97.75 162 PHE A O 1
ATOM 1157 N N . THR A 1 163 ? -14.008 15.844 11.469 1 96.38 163 THR A N 1
ATOM 1158 C CA . THR A 1 163 ? -15.109 16.75 11.781 1 96.38 163 THR A CA 1
ATOM 1159 C C . THR A 1 163 ? -14.633 17.875 12.695 1 96.38 163 THR A C 1
ATOM 1161 O O . THR A 1 163 ? -13.539 17.828 13.25 1 96.38 163 THR A O 1
ATOM 1164 N N . GLN A 1 164 ? -15.523 18.922 12.844 1 96.56 164 GLN A N 1
ATOM 1165 C CA . GLN A 1 164 ? -15.203 20 13.766 1 96.56 164 GLN A CA 1
ATOM 1166 C C . GLN A 1 164 ? -15.047 19.469 15.195 1 96.56 164 GLN A C 1
ATOM 1168 O O . GLN A 1 164 ? -14.18 19.938 15.938 1 96.56 164 GLN A O 1
ATOM 1173 N N . ALA A 1 165 ? -15.898 18.531 15.516 1 95.69 165 ALA A N 1
ATOM 1174 C CA . ALA A 1 165 ? -15.82 17.953 16.859 1 95.69 165 ALA A CA 1
ATOM 1175 C C . ALA A 1 165 ? -14.469 17.281 17.078 1 95.69 165 ALA A C 1
ATOM 1177 O O . ALA A 1 165 ? -13.906 17.359 18.172 1 95.69 165 ALA A O 1
ATOM 1178 N N . GLU A 1 166 ? -13.961 16.609 16.109 1 96.44 166 GLU A N 1
ATOM 1179 C CA . GLU A 1 166 ? -12.68 15.938 16.219 1 96.44 166 GLU A CA 1
ATOM 1180 C C . GLU A 1 166 ? -11.523 16.938 16.266 1 96.44 166 GLU A C 1
ATOM 1182 O O . GLU A 1 166 ? -10.57 16.75 17.031 1 96.44 166 GLU A O 1
ATOM 1187 N N . VAL A 1 167 ? -11.648 18.016 15.492 1 97.75 167 VAL A N 1
ATOM 1188 C CA . VAL A 1 167 ? -10.648 19.078 15.57 1 97.75 167 VAL A CA 1
ATOM 1189 C C . VAL A 1 167 ? -10.625 19.672 16.984 1 97.75 167 VAL A C 1
ATOM 1191 O O . VAL A 1 167 ? -9.555 19.906 17.547 1 97.75 167 VAL A O 1
ATOM 1194 N N . ASP A 1 168 ? -11.797 19.875 17.5 1 97.62 168 ASP A N 1
ATOM 1195 C CA . ASP A 1 168 ? -11.891 20.406 18.859 1 97.62 168 ASP A CA 1
ATOM 1196 C C . ASP A 1 168 ? -11.266 19.438 19.859 1 97.62 168 ASP A C 1
ATOM 1198 O O . ASP A 1 168 ? -10.656 19.859 20.844 1 97.62 168 ASP A O 1
ATOM 1202 N N . ALA A 1 169 ? -11.438 18.156 19.594 1 97.75 169 ALA A N 1
ATOM 1203 C CA . ALA A 1 169 ? -10.828 17.141 20.469 1 97.75 169 ALA A CA 1
ATOM 1204 C C . ALA A 1 169 ? -9.305 17.219 20.406 1 97.75 169 ALA A C 1
ATOM 1206 O O . ALA A 1 169 ? -8.633 17.047 21.422 1 97.75 169 ALA A O 1
ATOM 1207 N N . PHE A 1 170 ? -8.766 17.484 19.25 1 98.31 170 PHE A N 1
ATOM 1208 C CA . PHE A 1 170 ? -7.324 17.672 19.125 1 98.31 170 PHE A CA 1
ATOM 1209 C C . PHE A 1 170 ? -6.863 18.891 19.906 1 98.31 170 PHE A C 1
ATOM 1211 O O . PHE A 1 170 ? -5.832 18.859 20.578 1 98.31 170 PHE A O 1
ATOM 1218 N N . LYS A 1 171 ? -7.621 19.984 19.844 1 98.5 171 LYS A N 1
ATOM 1219 C CA . LYS A 1 171 ? -7.273 21.25 20.516 1 98.5 171 LYS A CA 1
ATOM 1220 C C . LYS A 1 171 ? -7.293 21.094 22.031 1 98.5 171 LYS A C 1
ATOM 1222 O O . LYS A 1 171 ? -6.453 21.672 22.719 1 98.5 171 LYS A O 1
ATOM 1227 N N . LYS A 1 172 ? -8.211 20.312 22.453 1 97.75 172 LYS A N 1
ATOM 1228 C CA . LYS A 1 172 ? -8.43 20.219 23.906 1 97.75 172 LYS A CA 1
ATOM 1229 C C . LYS A 1 172 ? -7.691 19.031 24.5 1 97.75 172 LYS A C 1
ATOM 1231 O O . LYS A 1 172 ? -7.512 18.953 25.719 1 97.75 172 LYS A O 1
ATOM 1236 N N . GLY A 1 173 ? -7.395 18.141 23.594 1 97.62 173 GLY A N 1
ATOM 1237 C CA . GLY A 1 173 ? -6.84 16.875 24.078 1 97.62 173 GLY A CA 1
ATOM 1238 C C . GLY A 1 173 ? -5.41 17.016 24.562 1 97.62 173 GLY A C 1
ATOM 1239 O O . GLY A 1 173 ? -4.766 18.031 24.344 1 97.62 173 GLY A O 1
ATOM 1240 N N . ASN A 1 174 ? -4.867 15.898 25.188 1 95.69 174 ASN A N 1
ATOM 1241 C CA . ASN A 1 174 ? -3.502 15.844 25.703 1 95.69 174 ASN A CA 1
ATOM 1242 C C . ASN A 1 174 ? -2.572 15.109 24.734 1 95.69 174 ASN A C 1
ATOM 1244 O O . ASN A 1 174 ? -1.418 15.5 24.562 1 95.69 174 ASN A O 1
ATOM 1248 N N . LYS A 1 175 ? -3.135 14.023 24.266 1 94 175 LYS A N 1
ATOM 1249 C CA . LYS A 1 175 ? -2.316 13.227 23.359 1 94 175 LYS A CA 1
ATOM 1250 C C . LYS A 1 175 ? -3.182 12.516 22.328 1 94 175 LYS A C 1
ATOM 1252 O O . LYS A 1 175 ? -4.336 12.18 22.594 1 94 175 LYS A O 1
ATOM 1257 N N . SER A 1 176 ? -2.627 12.336 21.203 1 98.06 176 SER A N 1
ATOM 1258 C CA . SER A 1 176 ? -3.197 11.477 20.156 1 98.06 176 SER A CA 1
ATOM 1259 C C . SER A 1 176 ? -2.229 10.367 19.766 1 98.06 176 SER A C 1
ATOM 1261 O O . SER A 1 176 ? -1.011 10.539 19.844 1 98.06 176 SER A O 1
ATOM 1263 N N . VAL A 1 177 ? -2.805 9.211 19.453 1 98.25 177 VAL A N 1
ATOM 1264 C CA . VAL A 1 177 ? -1.975 8.062 19.094 1 98.25 177 VAL A CA 1
ATOM 1265 C C . VAL A 1 177 ? -2.408 7.523 17.734 1 98.25 177 VAL A C 1
ATOM 1267 O O . VAL A 1 177 ? -3.596 7.285 17.5 1 98.25 177 VAL A O 1
ATOM 1270 N N . VAL A 1 178 ? -1.427 7.391 16.891 1 98.75 178 VAL A N 1
ATOM 1271 C CA . VAL A 1 178 ? -1.582 6.66 15.641 1 98.75 178 VAL A CA 1
ATOM 1272 C C . VAL A 1 178 ? -0.985 5.262 15.773 1 98.75 178 VAL A C 1
ATOM 1274 O O . VAL A 1 178 ? 0.115 5.098 16.312 1 98.75 178 VAL A O 1
ATOM 1277 N N . THR A 1 179 ? -1.708 4.242 15.305 1 98.75 179 THR A N 1
ATOM 1278 C CA . THR A 1 179 ? -1.193 2.877 15.352 1 98.75 179 THR A CA 1
ATOM 1279 C C . THR A 1 179 ? -1.104 2.283 13.945 1 98.75 179 THR A C 1
ATOM 1281 O O . THR A 1 179 ? -2.049 2.387 13.164 1 98.75 179 THR A O 1
ATOM 1284 N N . ILE A 1 180 ? 0.036 1.696 13.703 1 98.88 180 ILE A N 1
ATOM 1285 C CA . ILE A 1 180 ? 0.243 0.948 12.469 1 98.88 180 ILE A CA 1
ATOM 1286 C C . ILE A 1 180 ? 0.784 -0.442 12.797 1 98.88 180 ILE A C 1
ATOM 1288 O O . ILE A 1 180 ? 1.219 -0.699 13.922 1 98.88 180 ILE A O 1
ATOM 1292 N N . VAL A 1 181 ? 0.731 -1.34 11.812 1 98.88 181 VAL A N 1
ATOM 1293 C CA . VAL A 1 181 ? 1.219 -2.705 11.969 1 98.88 181 VAL A CA 1
ATOM 1294 C C . VAL A 1 181 ? 2.229 -3.023 10.875 1 98.88 181 VAL A C 1
ATOM 1296 O O . VAL A 1 181 ? 1.918 -2.912 9.68 1 98.88 181 VAL A O 1
ATOM 1299 N N . PRO A 1 182 ? 3.461 -3.342 11.266 1 98.62 182 PRO A N 1
ATOM 1300 C CA . PRO A 1 182 ? 4.41 -3.779 10.234 1 98.62 182 PRO A CA 1
ATOM 1301 C C . PRO A 1 182 ? 4.004 -5.094 9.578 1 98.62 182 PRO A C 1
ATOM 1303 O O . PRO A 1 182 ? 3.572 -6.023 10.266 1 98.62 182 PRO A O 1
ATOM 1306 N N . ALA A 1 183 ? 4.203 -5.207 8.32 1 98.5 183 ALA A N 1
ATOM 1307 C CA . ALA A 1 183 ? 3.811 -6.414 7.598 1 98.5 183 ALA A CA 1
ATOM 1308 C C . ALA A 1 183 ? 4.641 -7.613 8.047 1 98.5 183 ALA A C 1
ATOM 1310 O O . ALA A 1 183 ? 4.141 -8.742 8.086 1 98.5 183 ALA A O 1
ATOM 1311 N N . VAL A 1 184 ? 5.887 -7.414 8.422 1 97.38 184 VAL A N 1
ATOM 1312 C CA . VAL A 1 184 ? 6.805 -8.492 8.766 1 97.38 184 VAL A CA 1
ATOM 1313 C C . VAL A 1 184 ? 6.555 -8.953 10.195 1 97.38 184 VAL A C 1
ATOM 1315 O O . VAL A 1 184 ? 7.07 -9.984 10.625 1 97.38 184 VAL A O 1
ATOM 1318 N N . ALA A 1 185 ? 5.855 -8.148 10.953 1 97.69 185 ALA A N 1
ATOM 1319 C CA . ALA A 1 185 ? 5.488 -8.453 12.328 1 97.69 185 ALA A CA 1
ATOM 1320 C C . ALA A 1 185 ? 4.012 -8.156 12.578 1 97.69 185 ALA A C 1
ATOM 1322 O O . ALA A 1 185 ? 3.676 -7.262 13.359 1 97.69 185 ALA A O 1
ATOM 1323 N N . PRO A 1 186 ? 3.131 -9.031 12.023 1 97.62 186 PRO A N 1
ATOM 1324 C CA . PRO A 1 186 ? 1.7 -8.711 12.016 1 97.62 186 PRO A CA 1
ATOM 1325 C C . PRO A 1 186 ? 1.086 -8.719 13.414 1 97.62 186 PRO A C 1
ATOM 1327 O O . PRO A 1 186 ? -0.019 -8.203 13.609 1 97.62 186 PRO A O 1
ATOM 1330 N N . ASP A 1 187 ? 1.82 -9.227 14.359 1 98 187 ASP A N 1
ATOM 1331 C CA . ASP A 1 187 ? 1.303 -9.305 15.719 1 98 187 ASP A CA 1
ATOM 1332 C C . ASP A 1 187 ? 1.775 -8.117 16.562 1 98 187 ASP A C 1
ATOM 1334 O O . ASP A 1 187 ? 1.394 -7.977 17.719 1 98 187 ASP A O 1
ATOM 1338 N N . GLN A 1 188 ? 2.561 -7.32 15.977 1 97.25 188 GLN A N 1
ATOM 1339 C CA . GLN A 1 188 ? 3.109 -6.176 16.703 1 97.25 188 GLN A CA 1
ATOM 1340 C C . GLN A 1 188 ? 2.461 -4.875 16.234 1 97.25 188 GLN A C 1
ATOM 1342 O O . GLN A 1 188 ? 2.639 -4.457 15.094 1 97.25 188 GLN A O 1
ATOM 1347 N N . LYS A 1 189 ? 1.832 -4.273 17.172 1 98.06 189 LYS A N 1
ATOM 1348 C CA . LYS A 1 189 ? 1.3 -2.936 16.922 1 98.06 189 LYS A CA 1
ATOM 1349 C C . LYS A 1 189 ? 2.314 -1.859 17.297 1 98.06 189 LYS A C 1
ATOM 1351 O O . LYS A 1 189 ? 2.932 -1.926 18.359 1 98.06 189 LYS A O 1
ATOM 1356 N N . VAL A 1 190 ? 2.467 -0.945 16.422 1 98.5 190 VAL A N 1
ATOM 1357 C CA . VAL A 1 190 ? 3.355 0.181 16.688 1 98.5 190 VAL A CA 1
ATOM 1358 C C . VAL A 1 190 ? 2.531 1.436 16.969 1 98.5 190 VAL A C 1
ATOM 1360 O O . VAL A 1 190 ? 1.812 1.923 16.094 1 98.5 190 VAL A O 1
ATOM 1363 N N . ALA A 1 191 ? 2.635 1.913 18.156 1 98.12 191 ALA A N 1
ATOM 1364 C CA . ALA A 1 191 ? 1.971 3.146 18.562 1 98.12 191 ALA A CA 1
ATOM 1365 C C . ALA A 1 191 ? 2.875 4.355 18.344 1 98.12 191 ALA A C 1
ATOM 1367 O O . ALA A 1 191 ? 4.027 4.367 18.797 1 98.12 191 ALA A O 1
ATOM 1368 N N . LEU A 1 192 ? 2.342 5.332 17.703 1 98.56 192 LEU A N 1
ATOM 1369 C CA . LEU A 1 192 ? 3.051 6.57 17.391 1 98.56 192 LEU A CA 1
ATOM 1370 C C . LEU A 1 192 ? 2.373 7.758 18.062 1 98.56 192 LEU A C 1
ATOM 1372 O O . LEU A 1 192 ? 1.174 7.98 17.891 1 98.56 192 LEU A O 1
ATOM 1376 N N . ASN A 1 193 ? 3.166 8.508 18.703 1 96.62 193 ASN A N 1
ATOM 1377 C CA . ASN A 1 193 ? 2.617 9.656 19.422 1 96.62 193 ASN A CA 1
ATOM 1378 C C . ASN A 1 193 ? 2.436 10.859 18.484 1 96.62 193 ASN A C 1
ATOM 1380 O O . ASN A 1 193 ? 3.367 11.242 17.781 1 96.62 193 ASN A O 1
ATOM 1384 N N . VAL A 1 194 ? 1.28 11.406 18.547 1 98.25 194 VAL A N 1
ATOM 1385 C CA . VAL A 1 194 ? 1.009 12.703 17.938 1 98.25 194 VAL A CA 1
ATOM 1386 C C . VAL A 1 194 ? 0.93 13.789 19 1 98.25 194 VAL A C 1
ATOM 1388 O O . VAL A 1 194 ? -0.044 13.852 19.75 1 98.25 194 VAL A O 1
ATOM 1391 N N . SER A 1 195 ? 1.899 14.594 19 1 98.06 195 SER A N 1
ATOM 1392 C CA . SER A 1 195 ? 1.899 15.672 19.984 1 98.06 195 SER A CA 1
ATOM 1393 C C . SER A 1 195 ? 0.809 16.688 19.672 1 98.06 195 SER A C 1
ATOM 1395 O O . SER A 1 195 ? 0.592 17.047 18.516 1 98.06 195 SER A O 1
ATOM 1397 N N . LEU A 1 196 ? 0.203 17.109 20.719 1 98.5 196 LEU A N 1
ATOM 1398 C CA . LEU A 1 196 ? -0.821 18.125 20.547 1 98.5 196 LEU A CA 1
ATOM 1399 C C . LEU A 1 196 ? -0.334 19.484 21.047 1 98.5 196 LEU A C 1
ATOM 1401 O O . LEU A 1 196 ? -1.081 20.469 21.031 1 98.5 196 LEU A O 1
ATOM 1405 N N . LYS A 1 197 ? 0.916 19.469 21.453 1 98.19 197 LYS A N 1
ATOM 1406 C CA . LYS A 1 197 ? 1.538 20.734 21.844 1 98.19 197 LYS A CA 1
ATOM 1407 C C . LYS A 1 197 ? 1.651 21.672 20.641 1 98.19 197 LYS A C 1
ATOM 1409 O O . LYS A 1 197 ? 2.359 21.375 19.672 1 98.19 197 LYS A O 1
ATOM 1414 N N . GLY A 1 198 ? 0.961 22.844 20.766 1 98.56 198 GLY A N 1
ATOM 1415 C CA . GLY A 1 198 ? 1.003 23.828 19.688 1 98.56 198 GLY A CA 1
ATOM 1416 C C . GLY A 1 198 ? -0.033 23.578 18.609 1 98.56 198 GLY A C 1
ATOM 1417 O O . GLY A 1 198 ? -0.103 24.312 17.625 1 98.56 198 GLY A O 1
ATOM 1418 N N . PHE A 1 199 ? -0.835 22.516 18.797 1 98.81 199 PHE A N 1
ATOM 1419 C CA . PHE A 1 199 ? -1.805 22.125 17.781 1 98.81 199 PHE A CA 1
ATOM 1420 C C . PHE A 1 199 ? -2.711 23.297 17.422 1 98.81 199 PHE A C 1
ATOM 1422 O O . PHE A 1 199 ? -2.893 23.609 16.234 1 98.81 199 PHE A O 1
ATOM 1429 N N . THR A 1 200 ? -3.303 23.984 18.422 1 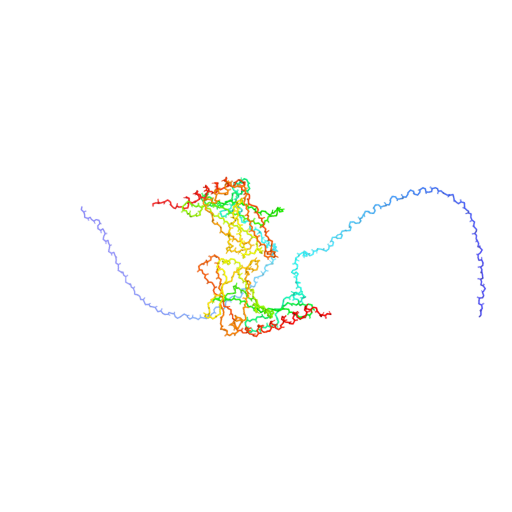98.81 200 THR A N 1
ATOM 1430 C CA . THR A 1 200 ? -4.273 25.047 18.203 1 98.81 200 THR A CA 1
ATOM 1431 C C . THR A 1 200 ? -3.645 26.188 17.422 1 98.81 200 THR A C 1
ATOM 1433 O O . THR A 1 200 ? -4.215 26.672 16.438 1 98.81 200 THR A O 1
ATOM 1436 N N . ALA A 1 201 ? -2.48 26.578 17.859 1 98.81 201 ALA A N 1
ATOM 1437 C CA . ALA A 1 201 ? -1.786 27.672 17.188 1 98.81 201 ALA A CA 1
ATOM 1438 C C . ALA A 1 201 ? -1.46 27.312 15.734 1 98.81 201 ALA A C 1
ATOM 1440 O O . ALA A 1 201 ? -1.649 28.125 14.828 1 98.81 201 ALA A O 1
ATOM 1441 N N . ALA A 1 202 ? -0.968 26.109 15.547 1 98.81 202 ALA A N 1
ATOM 1442 C CA . ALA A 1 202 ? -0.628 25.641 14.203 1 98.81 202 ALA A CA 1
ATOM 1443 C C . ALA A 1 202 ? -1.866 25.578 13.312 1 98.81 202 ALA A C 1
ATOM 1445 O O . ALA A 1 202 ? -1.843 26.047 12.172 1 98.81 202 ALA A O 1
ATOM 1446 N N . TYR A 1 203 ? -2.928 25.031 13.82 1 98.75 203 TYR A N 1
ATOM 1447 C CA . TYR A 1 203 ? -4.176 24.906 13.078 1 98.75 203 TYR A CA 1
ATOM 1448 C C . TYR A 1 203 ? -4.707 26.266 12.648 1 98.75 203 TYR A C 1
ATOM 1450 O O . TYR A 1 203 ? -5.102 26.438 11.492 1 98.75 203 TYR A O 1
ATOM 1458 N N . ASP A 1 204 ? -4.707 27.156 13.602 1 98.19 204 ASP A N 1
ATOM 1459 C CA . ASP A 1 204 ? -5.223 28.5 13.328 1 98.19 204 ASP A CA 1
ATOM 1460 C C . ASP A 1 204 ? -4.359 29.219 12.289 1 98.19 204 ASP A C 1
ATOM 1462 O O . ASP A 1 204 ? -4.879 29.922 11.422 1 98.19 204 ASP A O 1
ATOM 1466 N N . ALA A 1 205 ? -3.084 29.047 12.422 1 98.19 205 ALA A N 1
ATOM 1467 C CA . ALA A 1 205 ? -2.17 29.656 11.469 1 98.19 205 ALA A CA 1
ATOM 1468 C C . ALA A 1 205 ? -2.408 29.125 10.055 1 98.19 205 ALA A C 1
ATOM 1470 O O . ALA A 1 205 ? -2.451 29.891 9.094 1 98.19 205 ALA A O 1
ATOM 1471 N N . VAL A 1 206 ? -2.529 27.844 9.906 1 98.31 206 VAL A N 1
ATOM 1472 C CA . VAL A 1 206 ? -2.76 27.188 8.625 1 98.31 206 VAL A CA 1
ATOM 1473 C C . VAL A 1 206 ? -4.113 27.609 8.062 1 98.31 206 VAL A C 1
ATOM 1475 O O . VAL A 1 206 ? -4.234 27.891 6.867 1 98.31 206 VAL A O 1
ATOM 1478 N N . LYS A 1 207 ? -5.094 27.609 8.922 1 97.31 207 LYS A N 1
ATOM 1479 C CA . LYS A 1 207 ? -6.418 28.047 8.5 1 97.31 207 LYS A CA 1
ATOM 1480 C C . LYS A 1 207 ? -6.375 29.453 7.914 1 97.31 207 LYS A C 1
ATOM 1482 O O . LYS A 1 207 ? -6.938 29.703 6.844 1 97.31 207 LYS A O 1
ATOM 1487 N N . ALA A 1 208 ? -5.73 30.328 8.562 1 96.06 208 ALA A N 1
ATOM 1488 C CA . ALA A 1 208 ? -5.621 31.703 8.109 1 96.06 208 ALA A CA 1
ATOM 1489 C C . ALA A 1 208 ? -4.914 31.781 6.762 1 96.06 208 ALA A C 1
ATOM 1491 O O . ALA A 1 208 ? -5.348 32.531 5.867 1 96.06 208 ALA A O 1
ATOM 1492 N N . SER A 1 209 ? -3.879 31.062 6.711 1 95.81 209 SER A N 1
ATOM 1493 C CA . SER A 1 209 ? -3.125 31.047 5.461 1 95.81 209 SER A CA 1
ATOM 1494 C C . SER A 1 209 ? -3.975 30.531 4.309 1 95.81 209 SER A C 1
ATOM 1496 O O . SER A 1 209 ? -3.961 31.094 3.213 1 95.81 209 SER A O 1
ATOM 1498 N N . ASN A 1 210 ? -4.668 29.469 4.531 1 95.31 210 ASN A N 1
ATOM 1499 C CA . ASN A 1 210 ? -5.43 28.828 3.469 1 95.31 210 ASN A CA 1
ATOM 1500 C C . ASN A 1 210 ? -6.652 29.656 3.072 1 95.31 210 ASN A C 1
ATOM 1502 O O . ASN A 1 210 ? -7.086 29.609 1.92 1 95.31 210 ASN A O 1
ATOM 1506 N N . GLU A 1 211 ? -7.215 30.375 4.031 1 92.75 211 GLU A N 1
ATOM 1507 C CA . GLU A 1 211 ? -8.305 31.297 3.703 1 92.75 211 GLU A CA 1
ATOM 1508 C C . GLU A 1 211 ? -7.824 32.406 2.777 1 92.75 211 GLU A C 1
ATOM 1510 O O . GLU A 1 211 ? -8.531 32.812 1.851 1 92.75 211 GLU A O 1
ATOM 1515 N N . LYS A 1 212 ? -6.672 32.906 3.049 1 91.75 212 LYS A N 1
ATOM 1516 C CA . LYS A 1 212 ? -6.082 33.906 2.182 1 91.75 212 LYS A CA 1
ATOM 1517 C C . LYS A 1 212 ? -5.809 33.344 0.789 1 91.75 212 LYS A C 1
ATOM 1519 O O . LYS A 1 212 ? -6.062 34.031 -0.215 1 91.75 212 LYS A O 1
ATOM 1524 N N . ALA A 1 213 ? -5.301 32.188 0.755 1 90.75 213 ALA A N 1
ATOM 1525 C CA . ALA A 1 213 ? -4.988 31.547 -0.52 1 90.75 213 ALA A CA 1
ATOM 1526 C C . ALA A 1 213 ? -6.25 31.312 -1.343 1 90.75 213 ALA A C 1
ATOM 1528 O O . ALA A 1 213 ? -6.238 31.469 -2.566 1 90.75 213 ALA A O 1
ATOM 1529 N N . GLU A 1 214 ? -7.262 30.859 -0.698 1 88.5 214 GLU A N 1
ATOM 1530 C CA . GLU A 1 214 ? -8.531 30.625 -1.39 1 88.5 214 GLU A CA 1
ATOM 1531 C C . GLU A 1 214 ? -9.102 31.922 -1.934 1 88.5 214 GLU A C 1
ATOM 1533 O O . GLU A 1 214 ? -9.656 31.953 -3.037 1 88.5 214 GLU A O 1
ATOM 1538 N N . ALA A 1 215 ? -9.008 32.969 -1.222 1 86.44 215 ALA A N 1
ATOM 1539 C CA . ALA A 1 215 ? -9.516 34.281 -1.625 1 86.44 215 ALA A CA 1
ATOM 1540 C C . ALA A 1 215 ? -8.75 34.812 -2.836 1 86.44 215 ALA A C 1
ATOM 1542 O O . ALA A 1 215 ? -9.328 35.5 -3.684 1 86.44 215 ALA A O 1
ATOM 1543 N N . ALA A 1 216 ? -7.555 34.438 -2.877 1 83.12 216 ALA A N 1
ATOM 1544 C CA . ALA A 1 216 ? -6.711 34.906 -3.973 1 83.12 216 ALA A CA 1
ATOM 1545 C C . ALA A 1 216 ? -7.031 34.156 -5.266 1 83.12 216 ALA A C 1
ATOM 1547 O O . ALA A 1 216 ? -6.781 34.688 -6.363 1 83.12 216 ALA A O 1
ATOM 1548 N N . GLN A 1 217 ? -7.438 32.938 -5.168 1 77.25 217 GLN A N 1
ATOM 1549 C CA . GLN A 1 217 ? -7.73 32.125 -6.348 1 77.25 217 GLN A CA 1
ATOM 1550 C C . GLN A 1 217 ? -9.141 32.406 -6.867 1 77.25 217 GLN A C 1
ATOM 1552 O O . GLN A 1 217 ? -9.484 32.031 -7.984 1 77.25 217 GLN A O 1
ATOM 1557 N N . LYS A 1 218 ? -10.148 32.875 -6.148 1 70.5 218 LYS A N 1
ATOM 1558 C CA . LYS A 1 218 ? -11.492 33.219 -6.625 1 70.5 218 LYS A CA 1
ATOM 1559 C C . LYS A 1 218 ? -11.484 34.469 -7.477 1 70.5 218 LYS A C 1
ATOM 1561 O O . LYS A 1 218 ? -11.008 35.531 -7.035 1 70.5 218 LYS A O 1
ATOM 1566 N N . PRO A 1 219 ? -11.688 34.344 -8.836 1 62.31 219 PRO A N 1
ATOM 1567 C CA . PRO A 1 219 ? -11.766 35.5 -9.703 1 62.31 219 PRO A CA 1
ATOM 1568 C C . PRO A 1 219 ? -12.664 36.594 -9.133 1 62.31 219 PRO A C 1
ATOM 1570 O O . PRO A 1 219 ? -13.672 36.312 -8.484 1 62.31 219 PRO A O 1
ATOM 1573 N N . ALA A 1 220 ? -12.227 38 -9.102 1 41.47 220 ALA A N 1
ATOM 1574 C CA . ALA A 1 220 ? -13.102 39.156 -8.914 1 41.47 220 ALA A CA 1
ATOM 1575 C C . ALA A 1 220 ? -14.352 39.031 -9.781 1 41.47 220 ALA A C 1
ATOM 1577 O O . ALA A 1 220 ? -14.266 38.688 -10.961 1 41.47 220 ALA A O 1
ATOM 1578 N N . ALA A 1 221 ? -15.438 38.562 -9.125 1 44.12 221 ALA A N 1
ATOM 1579 C CA . ALA A 1 221 ? -16.672 38.719 -9.883 1 44.12 221 ALA A CA 1
ATOM 1580 C C . ALA A 1 221 ? -16.656 39.969 -10.727 1 44.12 221 ALA A C 1
ATOM 1582 O O . ALA A 1 221 ? -16.484 41.062 -10.203 1 44.12 221 ALA A O 1
ATOM 1583 N N . GLU A 1 222 ? -15.898 39.969 -11.773 1 28.53 222 GLU A N 1
ATOM 1584 C CA . GLU A 1 222 ? -16.391 41.031 -12.641 1 28.53 222 GLU A CA 1
ATOM 1585 C C . GLU A 1 222 ? -17.891 40.875 -12.891 1 28.53 222 GLU A C 1
ATOM 1587 O O . GLU A 1 222 ? -18.375 39.781 -13.172 1 28.53 222 GLU A O 1
ATOM 1592 N N . MET B 1 1 ? 63.125 -69.562 46.156 1 21.81 1 MET B N 1
ATOM 1593 C CA . MET B 1 1 ? 63.531 -68.875 47.344 1 21.81 1 MET B CA 1
ATOM 1594 C C . MET B 1 1 ? 63.438 -67.375 47.156 1 21.81 1 MET B C 1
ATOM 1596 O O . MET B 1 1 ? 63.281 -66.875 46.031 1 21.81 1 MET B O 1
ATOM 1600 N N . SER B 1 2 ? 64.375 -66.5 47.75 1 23.22 2 SER B N 1
ATOM 1601 C CA . SER B 1 2 ? 64.438 -65.375 48.688 1 23.22 2 SER B CA 1
ATOM 1602 C C . SER B 1 2 ? 64.688 -64.062 47.938 1 23.22 2 SER B C 1
ATOM 1604 O O . SER B 1 2 ? 64.062 -63.062 48.25 1 23.22 2 SER B O 1
ATOM 1606 N N . SER B 1 3 ? 65.625 -63.875 47.031 1 22.44 3 SER B N 1
ATOM 1607 C CA . SER B 1 3 ? 66.562 -62.875 47.438 1 22.44 3 SER B CA 1
ATOM 1608 C C . SER B 1 3 ? 66.125 -61.469 47.031 1 22.44 3 SER B C 1
ATOM 1610 O O . SER B 1 3 ? 66.688 -60.469 47.531 1 22.44 3 SER B O 1
ATOM 1612 N N . LYS B 1 4 ? 65.625 -61.25 45.75 1 29.19 4 LYS B N 1
ATOM 1613 C CA . LYS B 1 4 ? 66.438 -60.188 45.094 1 29.19 4 LYS B CA 1
ATOM 1614 C C . LYS B 1 4 ? 66.062 -58.812 45.656 1 29.19 4 LYS B C 1
ATOM 1616 O O . LYS B 1 4 ? 65.125 -58.156 45.125 1 29.19 4 LYS B O 1
ATOM 1621 N N . GLN B 1 5 ? 66 -58.688 47.156 1 28.55 5 GLN B N 1
ATOM 1622 C CA . GLN B 1 5 ? 65.438 -57.562 47.875 1 28.55 5 GLN B CA 1
ATOM 1623 C C . GLN B 1 5 ? 66.188 -56.281 47.625 1 28.55 5 GLN B C 1
ATOM 1625 O O . GLN B 1 5 ? 65.875 -55.219 48.156 1 28.55 5 GLN B O 1
ATOM 1630 N N . LEU B 1 6 ? 67.188 -56.25 46.562 1 30.92 6 LEU B N 1
ATOM 1631 C CA . LEU B 1 6 ? 68.188 -55.312 47 1 30.92 6 LEU B CA 1
ATOM 1632 C C . LEU B 1 6 ? 67.625 -53.969 47.375 1 30.92 6 LEU B C 1
ATOM 1634 O O . LEU B 1 6 ? 66.938 -53.312 46.531 1 30.92 6 LEU B O 1
ATOM 1638 N N . LYS B 1 7 ? 67.625 -53.531 48.656 1 25.16 7 LYS B N 1
ATOM 1639 C CA . LYS B 1 7 ? 67.188 -52.625 49.75 1 25.16 7 LYS B CA 1
ATOM 1640 C C . LYS B 1 7 ? 67.75 -51.219 49.562 1 25.16 7 LYS B C 1
ATOM 1642 O O . LYS B 1 7 ? 67.25 -50.281 50.219 1 25.16 7 LYS B O 1
ATOM 1647 N N . THR B 1 8 ? 68.812 -50.969 48.719 1 28.19 8 THR B N 1
ATOM 1648 C CA . THR B 1 8 ? 69.688 -50.062 49.5 1 28.19 8 THR B CA 1
ATOM 1649 C C . THR B 1 8 ? 68.938 -48.719 49.719 1 28.19 8 THR B C 1
ATOM 1651 O O . THR B 1 8 ? 68.25 -48.219 48.844 1 28.19 8 THR B O 1
ATOM 1654 N N . LEU B 1 9 ? 69.188 -47.938 50.844 1 25.58 9 LEU B N 1
ATOM 1655 C CA . LEU B 1 9 ? 68.812 -47.062 51.969 1 25.58 9 LEU B CA 1
ATOM 1656 C C . LEU B 1 9 ? 69.125 -45.594 51.625 1 25.58 9 LEU B C 1
ATOM 1658 O O . LEU B 1 9 ? 68.312 -44.719 52.031 1 25.58 9 LEU B O 1
ATOM 1662 N N . CYS B 1 10 ? 70.062 -45.25 50.688 1 25.55 10 CYS B N 1
ATOM 1663 C CA . CYS B 1 10 ? 70.875 -44.219 51.312 1 25.55 10 CYS B CA 1
ATOM 1664 C C . CYS B 1 10 ? 70.125 -42.938 51.594 1 25.55 10 CYS B C 1
ATOM 1666 O O . CYS B 1 10 ? 69.125 -42.656 50.938 1 25.55 10 CYS B O 1
ATOM 1668 N N . VAL B 1 11 ? 70.625 -42.062 52.344 1 23.95 11 VAL B N 1
ATOM 1669 C CA . VAL B 1 11 ? 70.688 -41.125 53.469 1 23.95 11 VAL B CA 1
ATOM 1670 C C . VAL B 1 11 ? 70.188 -39.75 53.031 1 23.95 11 VAL B C 1
ATOM 1672 O O . VAL B 1 11 ? 70.25 -39.406 51.844 1 23.95 11 VAL B O 1
ATOM 1675 N N . MET B 1 12 ? 70 -38.656 53.938 1 23.48 12 MET B N 1
ATOM 1676 C CA . MET B 1 12 ? 69.062 -37.75 54.656 1 23.48 12 MET B CA 1
ATOM 1677 C C . MET B 1 12 ? 69.312 -36.312 54.219 1 23.48 12 MET B C 1
ATOM 1679 O O . MET B 1 12 ? 68.375 -35.5 54.156 1 23.48 12 MET B O 1
ATOM 1683 N N . ALA B 1 13 ? 70.562 -35.781 53.875 1 22.09 13 ALA B N 1
ATOM 1684 C CA . ALA B 1 13 ? 71 -34.625 54.656 1 22.09 13 ALA B CA 1
ATOM 1685 C C . ALA B 1 13 ? 70.188 -33.375 54.25 1 22.09 13 ALA B C 1
ATOM 1687 O O . ALA B 1 13 ? 70 -33.125 53.062 1 22.09 13 ALA B O 1
ATOM 1688 N N . LEU B 1 14 ? 69.75 -32.25 55.188 1 24.59 14 LEU B N 1
ATOM 1689 C CA . LEU B 1 14 ? 68.75 -31.344 55.719 1 24.59 14 LEU B CA 1
ATOM 1690 C C . LEU B 1 14 ? 69 -29.922 55.219 1 24.59 14 LEU B C 1
ATOM 1692 O O . LEU B 1 14 ? 68.062 -29.141 55.062 1 24.59 14 LEU B O 1
ATOM 1696 N N . GLY B 1 15 ? 70.25 -29.375 54.938 1 21.56 15 GLY B N 1
ATOM 1697 C CA . GLY B 1 15 ? 70.5 -28.141 55.656 1 21.56 15 GLY B CA 1
ATOM 1698 C C . GLY B 1 15 ? 69.625 -26.984 55.188 1 21.56 15 GLY B C 1
ATOM 1699 O O . GLY B 1 15 ? 69.062 -27.016 54.094 1 21.56 15 GLY B O 1
ATOM 1700 N N . LEU B 1 16 ? 69.875 -25.609 55.781 1 24.05 16 LEU B N 1
ATOM 1701 C CA . LEU B 1 16 ? 69.188 -24.547 56.5 1 24.05 16 LEU B CA 1
ATOM 1702 C C . LEU B 1 16 ? 68.75 -23.438 55.562 1 24.05 16 LEU B C 1
ATOM 1704 O O . LEU B 1 16 ? 67.562 -23.047 55.594 1 24.05 16 LEU B O 1
ATOM 1708 N N . ALA B 1 17 ? 69.5 -22.203 55.469 1 24.53 17 ALA B N 1
ATOM 1709 C CA . ALA B 1 17 ? 69.125 -20.922 56.062 1 24.53 17 ALA B CA 1
ATOM 1710 C C . ALA B 1 17 ? 68.438 -20 55.094 1 24.53 17 ALA B C 1
ATOM 1712 O O . ALA B 1 17 ? 68.5 -20.188 53.875 1 24.53 17 ALA B O 1
ATOM 1713 N N . LEU B 1 18 ? 68.062 -18.547 55.531 1 23.98 18 LEU B N 1
ATOM 1714 C CA . LEU B 1 18 ? 67 -17.531 55.625 1 23.98 18 LEU B CA 1
ATOM 1715 C C . LEU B 1 18 ? 67.062 -16.609 54.406 1 23.98 18 LEU B C 1
ATOM 1717 O O . LEU B 1 18 ? 68.062 -16.547 53.688 1 23.98 18 LEU B O 1
ATOM 1721 N N . ALA B 1 19 ? 66.125 -15.367 54.406 1 24.47 19 ALA B N 1
ATOM 1722 C CA . ALA B 1 19 ? 65.062 -14.727 53.688 1 24.47 19 ALA B CA 1
ATOM 1723 C C . ALA B 1 19 ? 65.562 -13.516 52.906 1 24.47 19 ALA B C 1
ATOM 1725 O O . ALA B 1 19 ? 65.125 -13.266 51.781 1 24.47 19 ALA B O 1
ATOM 1726 N N . PRO B 1 20 ? 66.562 -12.531 53.281 1 26.12 20 PRO B N 1
ATOM 1727 C CA . PRO B 1 20 ? 65.875 -11.227 53.375 1 26.12 20 PRO B CA 1
ATOM 1728 C C . PRO B 1 20 ? 65.625 -10.578 52.031 1 26.12 20 PRO B C 1
ATOM 1730 O O . PRO B 1 20 ? 66.188 -11 51.031 1 26.12 20 PRO B O 1
ATOM 1733 N N . ALA B 1 21 ? 65.125 -9.078 52.062 1 28.97 21 ALA B N 1
ATOM 1734 C CA . ALA B 1 21 ? 64.25 -8.07 51.531 1 28.97 21 ALA B CA 1
ATOM 1735 C C . ALA B 1 21 ? 65 -7.168 50.531 1 28.97 21 ALA B C 1
ATOM 1737 O O . ALA B 1 21 ? 64.438 -6.172 50.062 1 28.97 21 ALA B O 1
ATOM 1738 N N . ALA B 1 22 ? 65.938 -7.512 49.844 1 27.84 22 ALA B N 1
ATOM 1739 C CA . ALA B 1 22 ? 66.75 -6.406 49.312 1 27.84 22 ALA B CA 1
ATOM 1740 C C . ALA B 1 22 ? 65.875 -5.473 48.469 1 27.84 22 ALA B C 1
ATOM 1742 O O . ALA B 1 22 ? 65.125 -5.926 47.625 1 27.84 22 ALA B O 1
ATOM 1743 N N . TRP B 1 23 ? 65.625 -4.176 48.906 1 26.84 23 TRP B N 1
ATOM 1744 C CA . TRP B 1 23 ? 65 -2.918 48.562 1 26.84 23 TRP B CA 1
ATOM 1745 C C . TRP B 1 23 ? 65.375 -2.494 47.156 1 26.84 23 TRP B C 1
ATOM 1747 O O . TRP B 1 23 ? 66.562 -2.582 46.781 1 26.84 23 TRP B O 1
ATOM 1757 N N . ALA B 1 24 ? 64.438 -2.4 46.188 1 28.33 24 ALA B N 1
ATOM 1758 C CA . ALA B 1 24 ? 64.125 -2.189 44.781 1 28.33 24 ALA B CA 1
ATOM 1759 C C . ALA B 1 24 ? 64.438 -0.77 44.344 1 28.33 24 ALA B C 1
ATOM 1761 O O . ALA B 1 24 ? 63.844 -0.227 43.438 1 28.33 24 ALA B O 1
ATOM 1762 N N . GLN B 1 25 ? 65.562 -0.272 44.875 1 23.84 25 GLN B N 1
ATOM 1763 C CA . GLN B 1 25 ? 65.438 1.169 44.688 1 23.84 25 GLN B CA 1
ATOM 1764 C C . GLN B 1 25 ? 65.125 1.507 43.219 1 23.84 25 GLN B C 1
ATOM 1766 O O . GLN B 1 25 ? 65.25 0.656 42.344 1 23.84 25 GLN B O 1
ATOM 1771 N N . ASP B 1 26 ? 66 2.533 42.5 1 27.77 26 ASP B N 1
ATOM 1772 C CA . ASP B 1 26 ? 65.812 3.9 42.031 1 27.77 26 ASP B CA 1
ATOM 1773 C C . ASP B 1 26 ? 65.5 3.914 40.531 1 27.77 26 ASP B C 1
ATOM 1775 O O . ASP B 1 26 ? 65.688 2.91 39.844 1 27.77 26 ASP B O 1
ATOM 1779 N N . THR B 1 27 ? 66.125 5.039 39.719 1 29.39 27 THR B N 1
ATOM 1780 C CA . THR B 1 27 ? 65.625 6.141 38.875 1 29.39 27 THR B CA 1
ATOM 1781 C C . THR B 1 27 ? 65.625 5.723 37.406 1 29.39 27 THR B C 1
ATOM 1783 O O . THR B 1 27 ? 66.438 4.961 36.969 1 29.39 27 THR B O 1
ATOM 1786 N N . PRO B 1 28 ? 64.75 6.457 36.656 1 28.78 28 PRO B N 1
ATOM 1787 C CA . PRO B 1 28 ? 64 6.293 35.406 1 28.78 28 PRO B CA 1
ATOM 1788 C C . PRO B 1 28 ? 64.875 6.453 34.156 1 28.78 28 PRO B C 1
ATOM 1790 O O . PRO B 1 28 ? 65.688 7.379 34.094 1 28.78 28 PRO B O 1
ATOM 1793 N N . ALA B 1 29 ? 65.125 5.422 33.438 1 28.98 29 ALA B N 1
ATOM 1794 C CA . ALA B 1 29 ? 65.938 5.23 32.25 1 28.98 29 ALA B CA 1
ATOM 1795 C C . ALA B 1 29 ? 65.5 6.129 31.094 1 28.98 29 ALA B C 1
ATOM 1797 O O . ALA B 1 29 ? 64.312 6.066 30.703 1 28.98 29 ALA B O 1
ATOM 1798 N N . ALA B 1 30 ? 65.938 7.449 30.938 1 28.98 30 ALA B N 1
ATOM 1799 C CA . ALA B 1 30 ? 65.375 8.32 29.906 1 28.98 30 ALA B CA 1
ATOM 1800 C C . ALA B 1 30 ? 65.625 7.715 28.516 1 28.98 30 ALA B C 1
ATOM 1802 O O . ALA B 1 30 ? 66.75 7.328 28.156 1 28.98 30 ALA B O 1
ATOM 1803 N N . PRO B 1 31 ? 64.688 7.082 27.812 1 25.88 31 PRO B N 1
ATOM 1804 C CA . PRO B 1 31 ? 64.812 6.336 26.562 1 25.88 31 PRO B CA 1
ATOM 1805 C C . PRO B 1 31 ? 65.438 7.168 25.438 1 25.88 31 PRO B C 1
ATOM 1807 O O . PRO B 1 31 ? 65.375 8.398 25.469 1 25.88 31 PRO B O 1
ATOM 1810 N N . ALA B 1 32 ? 66.25 6.547 24.641 1 26.53 32 ALA B N 1
ATOM 1811 C CA . ALA B 1 32 ? 67.062 6.715 23.453 1 26.53 32 ALA B CA 1
ATOM 1812 C C . ALA B 1 32 ? 66.25 7.383 22.328 1 26.53 32 ALA B C 1
ATOM 1814 O O . ALA B 1 32 ? 65.125 7.027 22.078 1 26.53 32 ALA B O 1
ATOM 1815 N N . ALA B 1 33 ? 66.562 8.648 21.906 1 29.14 33 ALA B N 1
ATOM 1816 C CA . ALA B 1 33 ? 66 9.562 20.906 1 29.14 33 ALA B CA 1
ATOM 1817 C C . ALA B 1 33 ? 66.125 8.977 19.5 1 29.14 33 ALA B C 1
ATOM 1819 O O . ALA B 1 33 ? 67.25 8.875 18.969 1 29.14 33 ALA B O 1
ATOM 1820 N N . ASP B 1 34 ? 65.875 7.711 19.172 1 25.02 34 ASP B N 1
ATOM 1821 C CA . ASP B 1 34 ? 66.188 7.152 17.859 1 25.02 34 ASP B CA 1
ATOM 1822 C C . ASP B 1 34 ? 65.688 8.086 16.75 1 25.02 34 ASP B C 1
ATOM 1824 O O . ASP B 1 34 ? 64.625 8.734 16.891 1 25.02 34 ASP B O 1
ATOM 1828 N N . ALA B 1 35 ? 66.562 8.461 15.875 1 29.61 35 ALA B N 1
ATOM 1829 C CA . ALA B 1 35 ? 66.688 9.305 14.688 1 29.61 35 ALA B CA 1
ATOM 1830 C C . ALA B 1 35 ? 65.562 9.023 13.711 1 29.61 35 ALA B C 1
ATOM 1832 O O . ALA B 1 35 ? 65.062 7.895 13.617 1 29.61 35 ALA B O 1
ATOM 1833 N N . PRO B 1 36 ? 64.938 10.102 13.156 1 26.44 36 PRO B N 1
ATOM 1834 C CA . PRO B 1 36 ? 63.75 10.195 12.32 1 26.44 36 PRO B CA 1
ATOM 1835 C C . PRO B 1 36 ? 63.906 9.461 10.992 1 26.44 36 PRO B C 1
ATOM 1837 O O . PRO B 1 36 ? 64.875 9.648 10.281 1 26.44 36 PRO B O 1
ATOM 1840 N N . ALA B 1 37 ? 63.625 8.227 10.938 1 24.97 37 ALA B N 1
ATOM 1841 C CA . ALA B 1 37 ? 63.594 7.406 9.727 1 24.97 37 ALA B CA 1
ATOM 1842 C C . ALA B 1 37 ? 63 8.18 8.562 1 24.97 37 ALA B C 1
ATOM 1844 O O . ALA B 1 37 ? 62.031 8.93 8.734 1 24.97 37 ALA B O 1
ATOM 1845 N N . ALA B 1 38 ? 63.812 8.523 7.629 1 27.78 38 ALA B N 1
ATOM 1846 C CA . ALA B 1 38 ? 63.562 9.125 6.324 1 27.78 38 ALA B CA 1
ATOM 1847 C C . ALA B 1 38 ? 62.375 8.469 5.629 1 27.78 38 ALA B C 1
ATOM 1849 O O . ALA B 1 38 ? 62.281 7.238 5.602 1 27.78 38 ALA B O 1
ATOM 1850 N N . GLN B 1 39 ? 61.25 9.125 5.656 1 25 39 GLN B N 1
ATOM 1851 C CA . GLN B 1 39 ? 59.938 8.867 5.035 1 25 39 GLN B CA 1
ATOM 1852 C C . GLN B 1 39 ? 60.094 8.594 3.539 1 25 39 GLN B C 1
ATOM 1854 O O . GLN B 1 39 ? 60.594 9.438 2.795 1 25 39 GLN B O 1
ATOM 1859 N N . ALA B 1 40 ? 60.438 7.379 3.176 1 28.83 40 ALA B N 1
ATOM 1860 C CA . ALA B 1 40 ? 60.469 6.895 1.798 1 28.83 40 ALA B CA 1
ATOM 1861 C C . ALA B 1 40 ? 59.25 7.398 1.021 1 28.83 40 ALA B C 1
ATOM 1863 O O . ALA B 1 40 ? 58.188 7.621 1.597 1 28.83 40 ALA B O 1
ATOM 1864 N N . PRO B 1 41 ? 59.438 7.902 -0.164 1 26.03 41 PRO B N 1
ATOM 1865 C CA . PRO B 1 41 ? 58.5 8.562 -1.092 1 26.03 41 PRO B CA 1
ATOM 1866 C C . PRO B 1 41 ? 57.219 7.789 -1.294 1 26.03 41 PRO B C 1
ATOM 1868 O O . PRO B 1 41 ? 57.188 6.574 -1.078 1 26.03 41 PRO B O 1
ATOM 1871 N N . ALA B 1 42 ? 56.062 8.539 -1.335 1 25.62 42 ALA B N 1
ATOM 1872 C CA . ALA B 1 42 ? 54.625 8.375 -1.548 1 25.62 42 ALA B CA 1
ATOM 1873 C C . ALA B 1 42 ? 54.344 7.551 -2.803 1 25.62 42 ALA B C 1
ATOM 1875 O O . ALA B 1 42 ? 54.625 7.992 -3.918 1 25.62 42 ALA B O 1
ATOM 1876 N N . GLU B 1 43 ? 54.625 6.324 -2.777 1 23.8 43 GLU B N 1
ATOM 1877 C CA . GLU B 1 43 ? 54.406 5.43 -3.906 1 23.8 43 GLU B CA 1
ATOM 1878 C C . GLU B 1 43 ? 53.062 5.711 -4.57 1 23.8 43 GLU B C 1
ATOM 1880 O O . GLU B 1 43 ? 52.219 6.414 -4.008 1 23.8 43 GLU B O 1
ATOM 1885 N N . GLY B 1 44 ? 52.312 4.605 -5.078 1 23.72 44 GLY B N 1
ATOM 1886 C CA . GLY B 1 44 ? 51.5 4.223 -6.238 1 23.72 44 GLY B CA 1
ATOM 1887 C C . GLY B 1 44 ? 50.094 4.734 -6.176 1 23.72 44 GLY B C 1
ATOM 1888 O O . GLY B 1 44 ? 49.469 4.754 -5.105 1 23.72 44 GLY B O 1
ATOM 1889 N N . ALA B 1 45 ? 49.625 5.66 -7.062 1 27.27 45 ALA B N 1
ATOM 1890 C CA . ALA B 1 45 ? 48.375 6.262 -7.488 1 27.27 45 ALA B CA 1
ATOM 1891 C C . ALA B 1 45 ? 47.25 5.234 -7.492 1 27.27 45 ALA B C 1
ATOM 1893 O O . ALA B 1 45 ? 47.312 4.242 -8.219 1 27.27 45 ALA B O 1
ATOM 1894 N N . ALA B 1 46 ? 46.594 5.043 -6.461 1 26.09 46 ALA B N 1
ATOM 1895 C CA . ALA B 1 46 ? 45.438 4.203 -6.262 1 26.09 46 ALA B CA 1
ATOM 1896 C C . ALA B 1 46 ? 44.406 4.438 -7.367 1 26.09 46 ALA B C 1
ATOM 1898 O O . ALA B 1 46 ? 44.062 5.578 -7.668 1 26.09 46 ALA B O 1
ATOM 1899 N N . ALA B 1 47 ? 44.375 3.596 -8.359 1 30.25 47 ALA B N 1
ATOM 1900 C CA . ALA B 1 47 ? 43.281 3.479 -9.344 1 30.25 47 ALA B CA 1
ATOM 1901 C C . ALA B 1 47 ? 41.938 3.695 -8.703 1 30.25 47 ALA B C 1
ATOM 1903 O O . ALA B 1 47 ? 41.688 3.309 -7.555 1 30.25 47 ALA B O 1
ATOM 1904 N N . PRO B 1 48 ? 41.25 4.77 -9.016 1 31.5 48 PRO B N 1
ATOM 1905 C CA . PRO B 1 48 ? 39.875 5 -8.578 1 31.5 48 PRO B CA 1
ATOM 1906 C C . PRO B 1 48 ? 39.031 3.713 -8.516 1 31.5 48 PRO B C 1
ATOM 1908 O O . PRO B 1 48 ? 38.75 3.111 -9.547 1 31.5 48 PRO B O 1
ATOM 1911 N N . GLN B 1 49 ? 39.344 2.857 -7.656 1 27.56 49 GLN B N 1
ATOM 1912 C CA . GLN B 1 49 ? 38.75 1.539 -7.41 1 27.56 49 GLN B CA 1
ATOM 1913 C C . GLN B 1 49 ? 37.25 1.604 -7.344 1 27.56 49 GLN B C 1
ATOM 1915 O O . GLN B 1 49 ? 36.562 0.588 -7.504 1 27.56 49 GLN B O 1
ATOM 1920 N N . GLY B 1 50 ? 36.75 2.582 -6.543 1 31.11 50 GLY B N 1
ATOM 1921 C CA . GLY B 1 50 ? 35.531 2.076 -5.914 1 31.11 50 GLY B CA 1
ATOM 1922 C C . GLY B 1 50 ? 34.406 1.85 -6.898 1 31.11 50 GLY B C 1
ATOM 1923 O O . GLY B 1 50 ? 33.344 2.469 -6.789 1 31.11 50 GLY B O 1
ATOM 1924 N N . LEU B 1 51 ? 34.656 1.846 -8.18 1 31.38 51 LEU B N 1
ATOM 1925 C CA . LEU B 1 51 ? 33.5 1.459 -8.953 1 31.38 51 LEU B CA 1
ATOM 1926 C C . LEU B 1 51 ? 32.844 0.219 -8.359 1 31.38 51 LEU B C 1
ATOM 1928 O O . LEU B 1 51 ? 33.5 -0.753 -8.031 1 31.38 51 LEU B O 1
ATOM 1932 N N . SER B 1 52 ? 31.969 0.465 -7.352 1 33.88 52 SER B N 1
ATOM 1933 C CA . SER B 1 52 ? 31.109 -0.653 -6.953 1 33.88 52 SER B CA 1
ATOM 1934 C C . SER B 1 52 ? 30.891 -1.614 -8.117 1 33.88 52 SER B C 1
ATOM 1936 O O . SER B 1 52 ? 30.344 -1.225 -9.156 1 33.88 52 SER B O 1
ATOM 1938 N N . MET B 1 53 ? 31.859 -2.445 -8.422 1 31.92 53 MET B N 1
ATOM 1939 C CA . MET B 1 53 ? 31.578 -3.59 -9.281 1 31.92 53 MET B CA 1
ATOM 1940 C C . MET B 1 53 ? 30.25 -4.227 -8.906 1 31.92 53 MET B C 1
ATOM 1942 O O . MET B 1 53 ? 29.891 -4.312 -7.73 1 31.92 53 MET B O 1
ATOM 1946 N N . GLY B 1 54 ? 29.203 -4.027 -9.594 1 34.84 54 GLY B N 1
ATOM 1947 C CA . GLY B 1 54 ? 27.984 -4.824 -9.617 1 34.84 54 GLY B CA 1
ATOM 1948 C C . GLY B 1 54 ? 28.172 -6.211 -9.023 1 34.84 54 GLY B C 1
ATOM 1949 O O . GLY B 1 54 ? 29.016 -6.98 -9.484 1 34.84 54 GLY B O 1
ATOM 1950 N N . GLN B 1 55 ? 28.344 -6.348 -7.73 1 36.09 55 GLN B N 1
ATOM 1951 C CA . GLN B 1 55 ? 28.344 -7.727 -7.254 1 36.09 55 GLN B CA 1
ATOM 1952 C C . GLN B 1 55 ? 27.344 -8.578 -8.039 1 36.09 55 GLN B C 1
ATOM 1954 O O . GLN B 1 55 ? 26.156 -8.266 -8.078 1 36.09 55 GLN B O 1
ATOM 1959 N N . GLU B 1 56 ? 27.75 -9.148 -9.078 1 37.72 56 GLU B N 1
ATOM 1960 C CA . GLU B 1 56 ? 27 -10.25 -9.68 1 37.72 56 GLU B CA 1
ATOM 1961 C C . GLU B 1 56 ? 26.5 -11.219 -8.609 1 37.72 56 GLU B C 1
ATOM 1963 O O . GLU B 1 56 ? 27.281 -11.805 -7.867 1 37.72 56 GLU B O 1
ATOM 1968 N N . ASP B 1 57 ? 25.609 -11 -7.711 1 42.94 57 ASP B N 1
ATOM 1969 C CA . ASP B 1 57 ? 25.062 -12.195 -7.074 1 42.94 57 ASP B CA 1
ATOM 1970 C C . ASP B 1 57 ? 25.25 -13.43 -7.957 1 42.94 57 ASP B C 1
ATOM 1972 O O . ASP B 1 57 ? 24.922 -13.406 -9.148 1 42.94 57 ASP B O 1
ATOM 1976 N N . PRO B 1 58 ? 26.125 -14.219 -7.793 1 45.81 58 PRO B N 1
ATOM 1977 C CA . PRO B 1 58 ? 26.203 -15.359 -8.703 1 45.81 58 PRO B CA 1
ATOM 1978 C C . PRO B 1 58 ? 24.812 -15.867 -9.117 1 45.81 58 PRO B C 1
ATOM 1980 O O . PRO B 1 58 ? 24.031 -16.281 -8.266 1 45.81 58 PRO B O 1
ATOM 1983 N N . ALA B 1 59 ? 24.109 -15.453 -10.219 1 59.34 59 ALA B N 1
ATOM 1984 C CA . ALA B 1 59 ? 22.875 -15.836 -10.891 1 59.34 59 ALA B CA 1
ATOM 1985 C C . ALA B 1 59 ? 22.594 -17.328 -10.703 1 59.34 59 ALA B C 1
ATOM 1987 O O . ALA B 1 59 ? 21.453 -17.766 -10.914 1 59.34 59 ALA B O 1
ATOM 1988 N N . ASP B 1 60 ? 23.531 -18.156 -10.078 1 77.94 60 ASP B N 1
ATOM 1989 C CA . ASP B 1 60 ? 23.328 -19.609 -10.078 1 77.94 60 ASP B CA 1
ATOM 1990 C C . ASP B 1 60 ? 23.562 -20.203 -8.695 1 77.94 60 ASP B C 1
ATOM 1992 O O . ASP B 1 60 ? 23.609 -21.422 -8.531 1 77.94 60 ASP B O 1
ATOM 1996 N N . GLY B 1 61 ? 23.641 -19.453 -7.691 1 86.62 61 GLY B N 1
ATOM 1997 C CA . GLY B 1 61 ? 23.891 -20.016 -6.371 1 86.62 61 GLY B CA 1
ATOM 1998 C C . GLY B 1 61 ? 22.609 -20.328 -5.617 1 86.62 61 GLY B C 1
ATOM 1999 O O . GLY B 1 61 ? 21.516 -20.047 -6.102 1 86.62 61 GLY B O 1
ATOM 2000 N N . ILE B 1 62 ? 22.828 -21.047 -4.457 1 90.31 62 ILE B N 1
ATOM 2001 C CA . ILE B 1 62 ? 21.703 -21.375 -3.582 1 90.31 62 ILE B CA 1
ATOM 2002 C C . ILE B 1 62 ? 20.922 -20.109 -3.238 1 90.31 62 ILE B C 1
ATOM 2004 O O . ILE B 1 62 ? 21.516 -19.062 -2.943 1 90.31 62 ILE B O 1
ATOM 2008 N N . GLY B 1 63 ? 19.547 -20.234 -3.404 1 91.62 63 GLY B N 1
ATOM 2009 C CA . GLY B 1 63 ? 18.688 -19.094 -3.135 1 91.62 63 GLY B CA 1
ATOM 2010 C C . GLY B 1 63 ? 18.359 -18.281 -4.379 1 91.62 63 GLY B C 1
ATOM 2011 O O . GLY B 1 63 ? 17.453 -17.453 -4.363 1 91.62 63 GLY B O 1
ATOM 2012 N N . SER B 1 64 ? 19 -18.5 -5.414 1 93.62 64 SER B N 1
ATOM 2013 C CA . SER B 1 64 ? 18.719 -17.797 -6.66 1 93.62 64 SER B CA 1
ATOM 2014 C C . SER B 1 64 ? 17.5 -18.375 -7.363 1 93.62 64 SER B C 1
ATOM 2016 O O . SER B 1 64 ? 17.156 -19.547 -7.18 1 93.62 64 SER B O 1
ATOM 2018 N N . THR B 1 65 ? 16.875 -17.531 -8.125 1 96.25 65 THR B N 1
ATOM 2019 C CA . THR B 1 65 ? 15.695 -17.922 -8.883 1 96.25 65 THR B CA 1
ATOM 2020 C C . THR B 1 65 ? 16.062 -18.234 -10.336 1 96.25 65 THR B C 1
ATOM 2022 O O . THR B 1 65 ? 16.969 -17.609 -10.898 1 96.25 65 THR B O 1
ATOM 2025 N N . TYR B 1 66 ? 15.43 -19.281 -10.898 1 96.62 66 TYR B N 1
ATOM 2026 C CA . TYR B 1 66 ? 15.625 -19.625 -12.305 1 96.62 66 TYR B CA 1
ATOM 2027 C C . TYR B 1 66 ? 14.328 -20.109 -12.93 1 96.62 66 TYR B C 1
ATOM 2029 O O . TYR B 1 66 ? 13.406 -20.516 -12.227 1 96.62 66 TYR B O 1
ATOM 2037 N N . VAL B 1 67 ? 14.242 -20 -14.242 1 98.06 67 VAL B N 1
ATOM 2038 C CA . VAL B 1 67 ? 13.109 -20.531 -14.984 1 98.06 67 VAL B CA 1
ATOM 2039 C C . VAL B 1 67 ? 13.375 -21.984 -15.367 1 98.06 67 VAL B C 1
ATOM 2041 O O . VAL B 1 67 ? 14.266 -22.281 -16.172 1 98.06 67 VAL B O 1
ATOM 2044 N N . ALA B 1 68 ? 12.594 -22.906 -14.867 1 97.62 68 ALA B N 1
ATOM 2045 C CA . ALA B 1 68 ? 12.781 -24.344 -15.102 1 97.62 68 ALA B CA 1
ATOM 2046 C C . ALA B 1 68 ? 12.109 -24.766 -16.406 1 97.62 68 ALA B C 1
ATOM 2048 O O . ALA B 1 68 ? 12.594 -25.672 -17.094 1 97.62 68 ALA B O 1
ATOM 2049 N N . ALA B 1 69 ? 10.984 -24.188 -16.703 1 98.38 69 ALA B N 1
ATOM 2050 C CA . ALA B 1 69 ? 10.203 -24.547 -17.891 1 98.38 69 ALA B CA 1
ATOM 2051 C C . ALA B 1 69 ? 9.195 -23.438 -18.219 1 98.38 69 ALA B C 1
ATOM 2053 O O . ALA B 1 69 ? 8.945 -22.547 -17.406 1 98.38 69 ALA B O 1
ATOM 2054 N N . THR B 1 70 ? 8.719 -23.469 -19.453 1 98.75 70 THR B N 1
ATOM 2055 C CA . THR B 1 70 ? 7.613 -22.625 -19.875 1 98.75 70 THR B CA 1
ATOM 2056 C C . THR B 1 70 ? 6.441 -23.469 -20.359 1 98.75 70 THR B C 1
ATOM 2058 O O . THR B 1 70 ? 6.617 -24.391 -21.172 1 98.75 70 THR B O 1
ATOM 2061 N N . HIS B 1 71 ? 5.352 -23.266 -19.875 1 98.75 71 HIS B N 1
ATOM 2062 C CA . HIS B 1 71 ? 4.109 -23.922 -20.266 1 98.75 71 HIS B CA 1
ATOM 2063 C C . HIS B 1 71 ? 3.086 -22.922 -20.781 1 98.75 71 HIS B C 1
ATOM 2065 O O . HIS B 1 71 ? 2.41 -22.25 -19.984 1 98.75 71 HIS B O 1
ATOM 2071 N N . GLY B 1 72 ? 2.967 -22.844 -22.109 1 98.44 72 GLY B N 1
ATOM 2072 C CA . GLY B 1 72 ? 2.127 -21.766 -22.641 1 98.44 72 GLY B CA 1
ATOM 2073 C C . GLY B 1 72 ? 2.586 -20.391 -22.203 1 98.44 72 GLY B C 1
ATOM 2074 O O . GLY B 1 72 ? 3.738 -20.016 -22.438 1 98.44 72 GLY B O 1
ATOM 2075 N N . ASP B 1 73 ? 1.737 -19.688 -21.484 1 98.31 73 ASP B N 1
ATOM 2076 C CA . ASP B 1 73 ? 2.035 -18.312 -21.078 1 98.31 73 ASP B CA 1
ATOM 2077 C C . ASP B 1 73 ? 2.547 -18.266 -19.641 1 98.31 73 ASP B C 1
ATOM 2079 O O . ASP B 1 73 ? 2.643 -17.172 -19.062 1 98.31 73 ASP B O 1
ATOM 2083 N N . TRP B 1 74 ? 2.857 -19.406 -19.125 1 98.81 74 TRP B N 1
ATOM 2084 C CA . TRP B 1 74 ? 3.301 -19.484 -17.734 1 98.81 74 TRP B CA 1
ATOM 2085 C C . TRP B 1 74 ? 4.746 -19.953 -17.656 1 98.81 74 TRP B C 1
ATOM 2087 O O . TRP B 1 74 ? 5.125 -20.938 -18.312 1 98.81 74 TRP B O 1
ATOM 2097 N N . GLU B 1 75 ? 5.473 -19.219 -16.906 1 98.81 75 GLU B N 1
ATOM 2098 C CA . GLU B 1 75 ? 6.82 -19.656 -16.562 1 98.81 75 GLU B CA 1
ATOM 2099 C C . GLU B 1 75 ? 6.84 -20.391 -15.219 1 98.81 75 GLU B C 1
ATOM 2101 O O . GLU B 1 75 ? 6.246 -19.922 -14.242 1 98.81 75 GLU B O 1
ATOM 2106 N N . GLN B 1 76 ? 7.508 -21.547 -15.242 1 98.75 76 GLN B N 1
ATOM 2107 C CA . GLN B 1 76 ? 7.812 -22.203 -13.977 1 98.75 76 GLN B CA 1
ATOM 2108 C C . GLN B 1 76 ? 9.109 -21.672 -13.375 1 98.75 76 GLN B C 1
ATOM 2110 O O . GLN B 1 76 ? 10.203 -21.984 -13.859 1 98.75 76 GLN B O 1
ATOM 2115 N N . ARG B 1 77 ? 8.969 -20.906 -12.367 1 98.56 77 ARG B N 1
ATOM 2116 C CA . ARG B 1 77 ? 10.117 -20.297 -11.711 1 98.56 77 ARG B CA 1
ATOM 2117 C C . ARG B 1 77 ? 10.43 -20.984 -10.383 1 98.56 77 ARG B C 1
ATOM 2119 O O . ARG B 1 77 ? 9.539 -21.172 -9.547 1 98.56 77 ARG B O 1
ATOM 2126 N N . CYS B 1 78 ? 11.742 -21.312 -10.242 1 98.19 78 CYS B N 1
ATOM 2127 C CA . CYS B 1 78 ? 12.141 -22.094 -9.086 1 98.19 78 CYS B CA 1
ATOM 2128 C C . CYS B 1 78 ? 13.281 -21.422 -8.328 1 98.19 78 CYS B C 1
ATOM 2130 O O . CYS B 1 78 ? 13.961 -20.547 -8.875 1 98.19 78 CYS B O 1
ATOM 2132 N N . VAL B 1 79 ? 13.414 -21.797 -7.129 1 96.38 79 VAL B N 1
ATOM 2133 C CA . VAL B 1 79 ? 14.516 -21.328 -6.297 1 96.38 79 VAL B CA 1
ATOM 2134 C C . VAL B 1 79 ? 15.477 -22.5 -6.016 1 96.38 79 VAL B C 1
ATOM 2136 O O . VAL B 1 79 ? 15.062 -23.547 -5.523 1 96.38 79 VAL B O 1
ATOM 2139 N N . ARG B 1 80 ? 16.719 -22.188 -6.281 1 95.31 80 ARG B N 1
ATOM 2140 C CA . ARG B 1 80 ? 17.719 -23.219 -6.066 1 95.31 80 ARG B CA 1
ATOM 2141 C C . ARG B 1 80 ? 17.906 -23.5 -4.582 1 95.31 80 ARG B C 1
ATOM 2143 O O . ARG B 1 80 ? 18.094 -22.578 -3.787 1 95.31 80 ARG B O 1
ATOM 2150 N N . THR B 1 81 ? 17.859 -24.781 -4.234 1 94.19 81 THR B N 1
ATOM 2151 C CA . THR B 1 81 ? 18.094 -25.203 -2.855 1 94.19 81 THR B CA 1
ATOM 2152 C C . THR B 1 81 ? 19.281 -26.141 -2.768 1 94.19 81 THR B C 1
ATOM 2154 O O . THR B 1 81 ? 19.797 -26.594 -3.791 1 94.19 81 THR B O 1
ATOM 2157 N N . GLU B 1 82 ? 19.703 -26.469 -1.551 1 90.62 82 GLU B N 1
ATOM 2158 C CA . GLU B 1 82 ? 20.891 -27.297 -1.297 1 90.62 82 GLU B CA 1
ATOM 2159 C C . GLU B 1 82 ? 20.641 -28.734 -1.729 1 90.62 82 GLU B C 1
ATOM 2161 O O . GLU B 1 82 ? 21.547 -29.391 -2.254 1 90.62 82 GLU B O 1
ATOM 2166 N N . ASP B 1 83 ? 19.469 -29.203 -1.52 1 90.06 83 ASP B N 1
ATOM 2167 C CA . ASP B 1 83 ? 19.188 -30.609 -1.756 1 90.06 83 ASP B CA 1
ATOM 2168 C C . ASP B 1 83 ? 18.703 -30.844 -3.184 1 90.06 83 ASP B C 1
ATOM 2170 O O . ASP B 1 83 ? 18.453 -31.984 -3.582 1 90.06 83 ASP B O 1
ATOM 2174 N N . GLY B 1 84 ? 18.438 -29.797 -3.857 1 88.81 84 GLY B N 1
ATOM 2175 C CA . GLY B 1 84 ? 18.047 -29.922 -5.246 1 88.81 84 GLY B CA 1
ATOM 2176 C C . GLY B 1 84 ? 16.547 -30.031 -5.426 1 88.81 84 GLY B C 1
ATOM 2177 O O . GLY B 1 84 ? 16.047 -30.078 -6.555 1 88.81 84 GLY B O 1
ATOM 2178 N N . ALA B 1 85 ? 15.836 -30.219 -4.352 1 92.88 85 ALA B N 1
ATOM 2179 C CA . ALA B 1 85 ? 14.375 -30.172 -4.402 1 92.88 85 ALA B CA 1
ATOM 2180 C C . ALA B 1 85 ? 13.859 -28.75 -4.355 1 92.88 85 ALA B C 1
ATOM 2182 O O . ALA B 1 85 ? 13.383 -28.281 -3.312 1 92.88 85 ALA B O 1
ATOM 2183 N N . ASP B 1 86 ? 13.867 -28.094 -5.496 1 95.19 86 ASP B N 1
ATOM 2184 C CA . ASP B 1 86 ? 13.656 -26.656 -5.594 1 95.19 86 ASP B CA 1
ATOM 2185 C C . ASP B 1 86 ? 12.172 -26.312 -5.598 1 95.19 86 ASP B C 1
ATOM 2187 O O . ASP B 1 86 ? 11.422 -26.797 -6.457 1 95.19 86 ASP B O 1
ATOM 2191 N N . PRO B 1 87 ? 11.719 -25.531 -4.633 1 96.19 87 PRO B N 1
ATOM 2192 C CA . PRO B 1 87 ? 10.328 -25.062 -4.719 1 96.19 87 PRO B CA 1
ATOM 2193 C C . PRO B 1 87 ? 10.094 -24.125 -5.898 1 96.19 87 PRO B C 1
ATOM 2195 O O . PRO B 1 87 ? 10.969 -23.328 -6.238 1 96.19 87 PRO B O 1
ATOM 2198 N N . CYS B 1 88 ? 8.906 -24.312 -6.457 1 98.19 88 CYS B N 1
ATOM 2199 C CA . CYS B 1 88 ? 8.641 -23.562 -7.68 1 98.19 88 CYS B CA 1
ATOM 2200 C C . CYS B 1 88 ? 7.301 -22.828 -7.59 1 98.19 88 CYS B C 1
ATOM 2202 O O . CYS B 1 88 ? 6.457 -23.172 -6.758 1 98.19 88 CYS B O 1
ATOM 2204 N N . GLN B 1 89 ? 7.141 -21.844 -8.406 1 98.69 89 GLN B N 1
ATOM 2205 C CA . GLN B 1 89 ? 5.887 -21.141 -8.68 1 98.69 89 GLN B CA 1
ATOM 2206 C C . GLN B 1 89 ? 5.68 -20.953 -10.18 1 98.69 89 GLN B C 1
ATOM 2208 O O . GLN B 1 89 ? 6.641 -20.984 -10.953 1 98.69 89 GLN B O 1
ATOM 2213 N N . MET B 1 90 ? 4.453 -20.844 -10.523 1 98.88 90 MET B N 1
ATOM 2214 C CA . MET B 1 90 ? 4.172 -20.438 -11.906 1 98.88 90 MET B CA 1
ATOM 2215 C C . MET B 1 90 ? 3.934 -18.938 -11.992 1 98.88 90 MET B C 1
ATOM 2217 O O . MET B 1 90 ? 3.26 -18.359 -11.141 1 98.88 90 MET B O 1
ATOM 2221 N N . TYR B 1 91 ? 4.488 -18.328 -13.055 1 98.81 91 TYR B N 1
ATOM 2222 C CA . TYR B 1 91 ? 4.586 -16.875 -13.148 1 98.81 91 TYR B CA 1
ATOM 2223 C C . TYR B 1 91 ? 4.07 -16.391 -14.5 1 98.81 91 TYR B C 1
ATOM 2225 O O . TYR B 1 91 ? 4.336 -17 -15.531 1 98.81 91 TYR B O 1
ATOM 2233 N N . GLN B 1 92 ? 3.381 -15.273 -14.469 1 98.69 92 GLN B N 1
ATOM 2234 C CA . GLN B 1 92 ? 2.947 -14.578 -15.68 1 98.69 92 GLN B CA 1
ATOM 2235 C C . GLN B 1 92 ? 2.965 -13.062 -15.477 1 98.69 92 GLN B C 1
ATOM 2237 O O . GLN B 1 92 ? 2.504 -12.562 -14.453 1 98.69 92 GLN B O 1
ATOM 2242 N N . LEU B 1 93 ? 3.58 -12.391 -16.438 1 98.56 93 LEU B N 1
ATOM 2243 C CA . LEU B 1 93 ? 3.441 -10.938 -16.531 1 98.56 93 LEU B CA 1
ATOM 2244 C C . LEU B 1 93 ? 2.096 -10.555 -17.141 1 98.56 93 LEU B C 1
ATOM 2246 O O . LEU B 1 93 ? 1.722 -11.07 -18.188 1 98.56 93 LEU B O 1
ATOM 2250 N N . LEU B 1 94 ? 1.412 -9.703 -16.5 1 98.62 94 LEU B N 1
ATOM 2251 C CA . LEU B 1 94 ? 0.064 -9.359 -16.938 1 98.62 94 LEU B CA 1
ATOM 2252 C C . LEU B 1 94 ? 0.066 -8.055 -17.734 1 98.62 94 LEU B C 1
ATOM 2254 O O . LEU B 1 94 ? 0.688 -7.074 -17.312 1 98.62 94 LEU B O 1
ATOM 2258 N N . LYS B 1 95 ? -0.688 -8.109 -18.812 1 97.25 95 LYS B N 1
ATOM 2259 C CA . LYS B 1 95 ? -0.712 -6.973 -19.734 1 97.25 95 LYS B CA 1
ATOM 2260 C C . LYS B 1 95 ? -2.104 -6.352 -19.797 1 97.25 95 LYS B C 1
ATOM 2262 O O . LYS B 1 95 ? -3.107 -7.043 -19.625 1 97.25 95 LYS B O 1
ATOM 2267 N N . ASP B 1 96 ? -2.104 -5.059 -20.047 1 96.94 96 ASP B N 1
ATOM 2268 C CA . ASP B 1 96 ? -3.383 -4.398 -20.297 1 96.94 96 ASP B CA 1
ATOM 2269 C C . ASP B 1 96 ? -3.822 -4.566 -21.75 1 96.94 96 ASP B C 1
ATOM 2271 O O . ASP B 1 96 ? -3.191 -5.301 -22.5 1 96.94 96 ASP B O 1
ATOM 2275 N N . GLY B 1 97 ? -4.996 -3.977 -22.094 1 94.69 97 GLY B N 1
ATOM 2276 C CA . GLY B 1 97 ? -5.566 -4.121 -23.422 1 94.69 97 GLY B CA 1
ATOM 2277 C C . GLY B 1 97 ? -4.668 -3.578 -24.516 1 94.69 97 GLY B C 1
ATOM 2278 O O . GLY B 1 97 ? -4.828 -3.93 -25.688 1 94.69 97 GLY B O 1
ATOM 2279 N N . GLU B 1 98 ? -3.727 -2.77 -24.156 1 95.5 98 GLU B N 1
ATOM 2280 C CA . GLU B 1 98 ? -2.818 -2.164 -25.141 1 95.5 98 GLU B CA 1
ATOM 2281 C C . GLU B 1 98 ? -1.511 -2.943 -25.234 1 95.5 98 GLU B C 1
ATOM 2283 O O . GLU B 1 98 ? -0.622 -2.584 -26 1 95.5 98 GLU B O 1
ATOM 2288 N N . GLY B 1 99 ? -1.339 -3.914 -24.422 1 94.62 99 GLY B N 1
ATOM 2289 C CA . GLY B 1 99 ? -0.165 -4.77 -24.469 1 94.62 99 GLY B CA 1
ATOM 2290 C C . GLY B 1 99 ? 0.936 -4.328 -23.531 1 94.62 99 GLY B C 1
ATOM 2291 O O . GLY B 1 99 ? 2.031 -4.895 -23.531 1 94.62 99 GLY B O 1
ATOM 2292 N N . ASN B 1 100 ? 0.628 -3.299 -22.641 1 96.38 100 ASN B N 1
ATOM 2293 C CA . ASN B 1 100 ? 1.607 -2.859 -21.656 1 96.38 100 ASN B CA 1
ATOM 2294 C C . ASN B 1 100 ? 1.665 -3.809 -20.469 1 96.38 100 ASN B C 1
ATOM 2296 O O . ASN B 1 100 ? 0.629 -4.27 -19.984 1 96.38 100 ASN B O 1
ATOM 2300 N N . SER B 1 101 ? 2.912 -4.117 -20.047 1 97.5 101 SER B N 1
ATOM 2301 C CA . SER B 1 101 ? 3.088 -4.879 -18.812 1 97.5 101 SER B CA 1
ATOM 2302 C C . SER B 1 101 ? 2.777 -4.023 -17.594 1 97.5 101 SER B C 1
ATOM 2304 O O . SER B 1 101 ? 3.434 -3.008 -17.359 1 97.5 101 SER B O 1
ATOM 2306 N N . VAL B 1 102 ? 1.793 -4.504 -16.781 1 98.5 102 VAL B N 1
ATOM 2307 C CA . VAL B 1 102 ? 1.288 -3.629 -15.734 1 98.5 102 VAL B CA 1
ATOM 2308 C C . VAL B 1 102 ? 1.451 -4.305 -14.375 1 98.5 102 VAL B C 1
ATOM 2310 O O . VAL B 1 102 ? 1.828 -3.658 -13.398 1 98.5 102 VAL B O 1
ATOM 2313 N N . ALA B 1 103 ? 1.155 -5.609 -14.32 1 98.75 103 ALA B N 1
ATOM 2314 C CA . ALA B 1 103 ? 1.188 -6.367 -13.07 1 98.75 103 ALA B CA 1
ATOM 2315 C C . ALA B 1 103 ? 1.772 -7.762 -13.289 1 98.75 103 ALA B C 1
ATOM 2317 O O . ALA B 1 103 ? 2.18 -8.102 -14.406 1 98.75 103 ALA B O 1
ATOM 2318 N N . GLU B 1 104 ? 1.882 -8.477 -12.172 1 98.75 104 GLU B N 1
ATOM 2319 C CA . GLU B 1 104 ? 2.355 -9.852 -12.273 1 98.75 104 GLU B CA 1
ATOM 2320 C C . GLU B 1 104 ? 1.623 -10.758 -11.289 1 98.75 104 GLU B C 1
ATOM 2322 O O . GLU B 1 104 ? 1.134 -10.289 -10.25 1 98.75 104 GLU B O 1
ATOM 2327 N N . ILE B 1 105 ? 1.607 -12.016 -11.672 1 98.88 105 ILE B N 1
ATOM 2328 C CA . ILE B 1 105 ? 1.013 -13.023 -10.797 1 98.88 105 ILE B CA 1
ATOM 2329 C C . ILE B 1 105 ? 1.963 -14.211 -10.656 1 98.88 105 ILE B C 1
ATOM 2331 O O . ILE B 1 105 ? 2.566 -14.648 -11.641 1 98.88 105 ILE B O 1
ATOM 2335 N N . SER B 1 106 ? 2.17 -14.656 -9.461 1 98.81 106 SER B N 1
ATOM 2336 C CA . SER B 1 106 ? 2.83 -15.914 -9.125 1 98.81 106 SER B CA 1
ATOM 2337 C C . SER B 1 106 ? 1.898 -16.844 -8.344 1 98.81 106 SER B C 1
ATOM 2339 O O . SER B 1 106 ? 1.271 -16.422 -7.371 1 98.81 106 SER B O 1
ATOM 2341 N N . MET B 1 107 ? 1.809 -18.062 -8.797 1 98.75 107 MET B N 1
ATOM 2342 C CA . MET B 1 107 ? 0.905 -19.031 -8.164 1 98.75 107 MET B CA 1
ATOM 2343 C C . MET B 1 107 ? 1.641 -20.312 -7.809 1 98.75 107 MET B C 1
ATOM 2345 O O . MET B 1 107 ? 2.615 -20.688 -8.469 1 98.75 107 MET B O 1
ATOM 2349 N N . PHE B 1 108 ? 1.178 -20.953 -6.824 1 98.12 108 PHE B N 1
ATOM 2350 C CA . PHE B 1 108 ? 1.756 -22.219 -6.395 1 98.12 108 PHE B CA 1
ATOM 2351 C C . PHE B 1 108 ? 0.697 -23.109 -5.754 1 98.12 108 PHE B C 1
ATOM 2353 O O . PHE B 1 108 ? -0.27 -22.609 -5.172 1 98.12 108 PHE B O 1
ATOM 2360 N N . ALA B 1 109 ? 0.946 -24.344 -5.902 1 96.75 109 ALA B N 1
ATOM 2361 C CA . ALA B 1 109 ? 0.057 -25.328 -5.277 1 96.75 109 ALA B CA 1
ATOM 2362 C C . ALA B 1 109 ? 0.375 -25.484 -3.795 1 96.75 109 ALA B C 1
ATOM 2364 O O . ALA B 1 109 ? 1.543 -25.484 -3.398 1 96.75 109 ALA B O 1
ATOM 2365 N N . LEU B 1 110 ? -0.699 -25.578 -3.051 1 94.44 110 LEU B N 1
ATOM 2366 C CA . LEU B 1 110 ? -0.544 -25.812 -1.62 1 94.44 110 LEU B CA 1
ATOM 2367 C C . LEU B 1 110 ? -0.747 -27.281 -1.285 1 94.44 110 LEU B C 1
ATOM 2369 O O . LEU B 1 110 ? -1.388 -28.016 -2.043 1 94.44 110 LEU B O 1
ATOM 2373 N N . PRO B 1 111 ? -0.127 -27.672 -0.166 1 88.56 111 PRO B N 1
ATOM 2374 C CA . PRO B 1 111 ? -0.334 -29.062 0.225 1 88.56 111 PRO B CA 1
ATOM 2375 C C . PRO B 1 111 ? -1.811 -29.422 0.405 1 88.56 111 PRO B C 1
ATOM 2377 O O . PRO B 1 111 ? -2.623 -28.547 0.714 1 88.56 111 PRO B O 1
ATOM 2380 N N . ALA B 1 112 ? -2.029 -30.688 0.25 1 82.12 112 ALA B N 1
ATOM 2381 C CA . ALA B 1 112 ? -3.398 -31.188 0.383 1 82.12 112 ALA B CA 1
ATOM 2382 C C . ALA B 1 112 ? -3.881 -31.078 1.827 1 82.12 112 ALA B C 1
ATOM 2384 O O . ALA B 1 112 ? -3.07 -31.031 2.756 1 82.12 112 ALA B O 1
ATOM 2385 N N . GLY B 1 113 ? -5.199 -30.891 1.991 1 84 113 GLY B N 1
ATOM 2386 C CA . GLY B 1 113 ? -5.77 -30.922 3.328 1 84 113 GLY B CA 1
ATOM 2387 C C . GLY B 1 113 ? -6.152 -29.547 3.85 1 84 113 GLY B C 1
ATOM 2388 O O . GLY B 1 113 ? -6.77 -29.438 4.91 1 84 113 GLY B O 1
ATOM 2389 N N . GLN B 1 114 ? -5.734 -28.641 3.156 1 85.94 114 GLN B N 1
ATOM 2390 C CA . GLN B 1 114 ? -6.102 -27.281 3.574 1 85.94 114 GLN B CA 1
ATOM 2391 C C . GLN B 1 114 ? -7.27 -26.75 2.748 1 85.94 114 GLN B C 1
ATOM 2393 O O . GLN B 1 114 ? -7.629 -27.328 1.723 1 85.94 114 GLN B O 1
ATOM 2398 N N . GLN B 1 115 ? -7.91 -25.688 3.229 1 92.5 115 GLN B N 1
ATOM 2399 C CA . GLN B 1 115 ? -9.016 -25.062 2.51 1 92.5 115 GLN B CA 1
ATOM 2400 C C . GLN B 1 115 ? -8.555 -24.516 1.16 1 92.5 115 GLN B C 1
ATOM 2402 O O . GLN B 1 115 ? -9.25 -24.672 0.155 1 92.5 115 GLN B O 1
ATOM 2407 N N . ALA B 1 116 ? -7.453 -24.016 1.219 1 95.69 116 ALA B N 1
ATOM 2408 C CA . ALA B 1 116 ? -6.891 -23.5 -0.03 1 95.69 116 ALA B CA 1
ATOM 2409 C C . ALA B 1 116 ? -6.055 -24.562 -0.732 1 95.69 116 ALA B C 1
ATOM 2411 O O . ALA B 1 116 ? -5.242 -25.25 -0.099 1 95.69 116 ALA B O 1
ATOM 2412 N N . ALA B 1 117 ? -6.281 -24.688 -2.02 1 97.19 117 ALA B N 1
ATOM 2413 C CA . ALA B 1 117 ? -5.543 -25.641 -2.846 1 97.19 117 ALA B CA 1
ATOM 2414 C C . ALA B 1 117 ? -4.344 -24.969 -3.51 1 97.19 117 ALA B C 1
ATOM 2416 O O . ALA B 1 117 ? -3.383 -25.641 -3.898 1 97.19 117 ALA B O 1
ATOM 2417 N N . ALA B 1 118 ? -4.457 -23.656 -3.639 1 98.12 118 ALA B N 1
ATOM 2418 C CA . ALA B 1 118 ? -3.379 -22.875 -4.25 1 98.12 118 ALA B CA 1
ATOM 2419 C C . ALA B 1 118 ? -3.264 -21.5 -3.613 1 98.12 118 ALA B C 1
ATOM 2421 O O . ALA B 1 118 ? -4.25 -20.953 -3.111 1 98.12 118 ALA B O 1
ATOM 2422 N N . GLY B 1 119 ? -2.053 -21 -3.594 1 98.12 119 GLY B N 1
ATOM 2423 C CA . GLY B 1 119 ? -1.78 -19.609 -3.258 1 98.12 119 GLY B CA 1
ATOM 2424 C C . GLY B 1 119 ? -1.275 -18.797 -4.434 1 98.12 119 GLY B C 1
ATOM 2425 O O . GLY B 1 119 ? -0.727 -19.359 -5.391 1 98.12 119 GLY B O 1
ATOM 2426 N N . ALA B 1 120 ? -1.515 -17.516 -4.328 1 98.75 120 ALA B N 1
ATOM 2427 C CA . ALA B 1 120 ? -0.969 -16.625 -5.34 1 98.75 120 ALA B CA 1
ATOM 2428 C C . ALA B 1 120 ? -0.57 -15.281 -4.723 1 98.75 120 ALA B C 1
ATOM 2430 O O . ALA B 1 120 ? -1.149 -14.859 -3.723 1 98.75 120 ALA B O 1
ATOM 2431 N N . THR B 1 121 ? 0.4 -14.703 -5.332 1 98.75 121 THR B N 1
ATOM 2432 C CA . THR B 1 121 ? 0.776 -13.312 -5.098 1 98.75 121 THR B CA 1
ATOM 2433 C C . THR B 1 121 ? 0.605 -12.484 -6.371 1 98.75 121 THR B C 1
ATOM 2435 O O . THR B 1 121 ? 1.187 -12.805 -7.41 1 98.75 121 THR B O 1
ATOM 2438 N N . ILE B 1 122 ? -0.18 -11.484 -6.293 1 98.88 122 ILE B N 1
ATOM 2439 C CA . ILE B 1 122 ? -0.345 -10.531 -7.383 1 98.88 122 ILE B CA 1
ATOM 2440 C C . ILE B 1 122 ? 0.283 -9.195 -7 1 98.88 122 ILE B C 1
ATOM 2442 O O . ILE B 1 122 ? -0.003 -8.656 -5.934 1 98.88 122 ILE B O 1
ATOM 2446 N N . VAL B 1 123 ? 1.137 -8.719 -7.883 1 98.94 123 VAL B N 1
ATOM 2447 C CA . VAL B 1 123 ? 1.849 -7.477 -7.605 1 98.94 123 VAL B CA 1
ATOM 2448 C C . VAL B 1 123 ? 1.393 -6.395 -8.578 1 98.94 123 VAL B C 1
ATOM 2450 O O . VAL B 1 123 ? 1.594 -6.512 -9.789 1 98.94 123 VAL B O 1
ATOM 2453 N N . ALA B 1 124 ? 0.771 -5.391 -8.086 1 98.94 124 ALA B N 1
ATOM 2454 C CA . ALA B 1 124 ? 0.37 -4.211 -8.852 1 98.94 124 ALA B CA 1
ATOM 2455 C C . ALA B 1 124 ? 1.352 -3.061 -8.641 1 98.94 124 ALA B C 1
ATOM 2457 O O . ALA B 1 124 ? 2.1 -3.047 -7.66 1 98.94 124 ALA B O 1
ATOM 2458 N N . PRO B 1 125 ? 1.375 -2.088 -9.523 1 98.81 125 PRO B N 1
ATOM 2459 C CA . PRO B 1 125 ? 2.303 -0.967 -9.352 1 98.81 125 PRO B CA 1
ATOM 2460 C C . PRO B 1 125 ? 1.966 -0.1 -8.141 1 98.81 125 PRO B C 1
ATOM 2462 O O . PRO B 1 125 ? 0.81 -0.052 -7.715 1 98.81 125 PRO B O 1
ATOM 2465 N N . LEU B 1 126 ? 2.986 0.518 -7.629 1 98.88 126 LEU B N 1
ATOM 2466 C CA . LEU B 1 126 ? 2.695 1.633 -6.734 1 98.88 126 LEU B CA 1
ATOM 2467 C C . LEU B 1 126 ? 1.74 2.623 -7.395 1 98.88 126 LEU B C 1
ATOM 2469 O O . LEU B 1 126 ? 1.477 2.533 -8.594 1 98.88 126 LEU B O 1
ATOM 2473 N N . GLU B 1 127 ? 1.097 3.461 -6.641 1 98.75 127 GLU B N 1
ATOM 2474 C CA . GLU B 1 127 ? 0.091 4.398 -7.133 1 98.75 127 GLU B CA 1
ATOM 2475 C C . GLU B 1 127 ? -1.171 3.668 -7.582 1 98.75 127 GLU B C 1
ATOM 2477 O O . GLU B 1 127 ? -1.855 4.113 -8.508 1 98.75 127 GLU B O 1
ATOM 2482 N N . THR B 1 128 ? -1.373 2.461 -7.109 1 98.94 128 THR B N 1
ATOM 2483 C CA . THR B 1 128 ? -2.648 1.758 -7.215 1 98.94 128 THR B CA 1
ATOM 2484 C C . THR B 1 128 ? -3.596 2.189 -6.102 1 98.94 128 THR B C 1
ATOM 2486 O O . THR B 1 128 ? -3.18 2.352 -4.953 1 98.94 128 THR B O 1
ATOM 2489 N N . LEU B 1 129 ? -4.863 2.352 -6.48 1 98.94 129 LEU B N 1
ATOM 2490 C CA . LEU B 1 129 ? -5.871 2.713 -5.492 1 98.94 129 LEU B CA 1
ATOM 2491 C C . LEU B 1 129 ? -6.227 1.518 -4.613 1 98.94 129 LEU B C 1
ATOM 2493 O O . LEU B 1 129 ? -7.086 0.711 -4.977 1 98.94 129 LEU B O 1
ATOM 2497 N N . LEU B 1 130 ? -5.711 1.511 -3.41 1 98.94 130 LEU B N 1
ATOM 2498 C CA . LEU B 1 130 ? -5.77 0.342 -2.539 1 98.94 130 LEU B CA 1
ATOM 2499 C C . LEU B 1 130 ? -7.188 0.113 -2.033 1 98.94 130 LEU B C 1
ATOM 2501 O O . LEU B 1 130 ? -7.605 -1.031 -1.835 1 98.94 130 LEU B O 1
ATOM 2505 N N . THR B 1 131 ? -7.941 1.198 -1.921 1 98.75 131 THR B N 1
ATOM 2506 C CA . THR B 1 131 ? -9.289 1.111 -1.37 1 98.75 131 THR B CA 1
ATOM 2507 C C . THR B 1 131 ? -10.25 0.487 -2.381 1 98.75 131 THR B C 1
ATOM 2509 O O . THR B 1 131 ? -11.352 0.067 -2.023 1 98.75 131 THR B O 1
ATOM 2512 N N . ALA B 1 132 ? -9.781 0.405 -3.607 1 98.75 132 ALA B N 1
ATOM 2513 C CA . ALA B 1 132 ? -10.578 -0.257 -4.637 1 98.75 132 ALA B CA 1
ATOM 2514 C C . ALA B 1 132 ? -10.328 -1.762 -4.641 1 98.75 132 ALA B C 1
ATOM 2516 O O . ALA B 1 132 ? -11.047 -2.514 -5.309 1 98.75 132 ALA B O 1
ATOM 2517 N N . ASN B 1 133 ? -9.344 -2.203 -3.9 1 98.81 133 ASN B N 1
ATOM 2518 C CA . ASN B 1 133 ? -8.953 -3.609 -3.865 1 98.81 133 ASN B CA 1
ATOM 2519 C C . ASN B 1 133 ? -8.641 -4.137 -5.262 1 98.81 133 ASN B C 1
ATOM 2521 O O . ASN B 1 133 ? -8.609 -3.371 -6.227 1 98.81 133 ASN B O 1
ATOM 2525 N N . LEU B 1 134 ? -8.211 -5.371 -5.316 1 98.81 134 LEU B N 1
ATOM 2526 C CA . LEU B 1 134 ? -8.016 -6.141 -6.539 1 98.81 134 LEU B CA 1
ATOM 2527 C C . LEU B 1 134 ? -9.195 -7.074 -6.789 1 98.81 134 LEU B C 1
ATOM 2529 O O . LEU B 1 134 ? -9.688 -7.719 -5.859 1 98.81 134 LEU B O 1
ATOM 2533 N N . THR B 1 135 ? -9.625 -7.125 -8.047 1 98.56 135 THR B N 1
ATOM 2534 C CA . THR B 1 135 ? -10.633 -8.125 -8.359 1 98.56 135 THR B CA 1
ATOM 2535 C C . THR B 1 135 ? -10.117 -9.109 -9.406 1 98.56 135 THR B C 1
ATOM 2537 O O . THR B 1 135 ? -9.289 -8.75 -10.242 1 98.56 135 THR B O 1
ATOM 2540 N N . MET B 1 136 ? -10.586 -10.297 -9.289 1 98.19 136 MET B N 1
ATOM 2541 C CA . MET B 1 136 ? -10.195 -11.328 -10.258 1 98.19 136 MET B CA 1
ATOM 2542 C C . MET B 1 136 ? -11.367 -12.258 -10.555 1 98.19 136 MET B C 1
ATOM 2544 O O . MET B 1 136 ? -12.094 -12.664 -9.641 1 98.19 136 MET B O 1
ATOM 2548 N N . GLY B 1 137 ? -11.57 -12.578 -11.781 1 96.56 137 GLY B N 1
ATOM 2549 C CA . GLY B 1 137 ? -12.602 -13.508 -12.211 1 96.56 137 GLY B CA 1
ATOM 2550 C C . GLY B 1 137 ? -12.156 -14.398 -13.359 1 96.56 137 GLY B C 1
ATOM 2551 O O . GLY B 1 137 ? -11.211 -14.07 -14.078 1 96.56 137 GLY B O 1
ATOM 2552 N N . VAL B 1 138 ? -12.805 -15.523 -13.484 1 97.12 138 VAL B N 1
ATOM 2553 C CA . VAL B 1 138 ? -12.609 -16.453 -14.594 1 97.12 138 VAL B CA 1
ATOM 2554 C C . VAL B 1 138 ? -13.867 -16.484 -15.461 1 97.12 138 VAL B C 1
ATOM 2556 O O . VAL B 1 138 ? -14.969 -16.734 -14.969 1 97.12 138 VAL B O 1
ATOM 2559 N N . ASP B 1 139 ? -13.617 -16.219 -16.703 1 96.44 139 ASP B N 1
ATOM 2560 C CA . ASP B 1 139 ? -14.711 -16.234 -17.672 1 96.44 139 ASP B CA 1
ATOM 2561 C C . ASP B 1 139 ? -15.875 -15.367 -17.188 1 96.44 139 ASP B C 1
ATOM 2563 O O . ASP B 1 139 ? -15.703 -14.18 -16.891 1 96.44 139 ASP B O 1
ATOM 2567 N N . ALA B 1 140 ? -17.125 -15.859 -17.125 1 92.19 140 ALA B N 1
ATOM 2568 C CA . ALA B 1 140 ? -18.312 -15.055 -16.828 1 92.19 140 ALA B CA 1
ATOM 2569 C C . ALA B 1 140 ? -18.641 -15.078 -15.328 1 92.19 140 ALA B C 1
ATOM 2571 O O . ALA B 1 140 ? -19.594 -14.445 -14.883 1 92.19 140 ALA B O 1
ATOM 2572 N N . ALA B 1 141 ? -17.812 -15.711 -14.648 1 93.31 141 ALA B N 1
ATOM 2573 C CA . ALA B 1 141 ? -18.062 -15.773 -13.211 1 93.31 141 ALA B CA 1
ATOM 2574 C C . ALA B 1 141 ? -17.906 -14.398 -12.562 1 93.31 141 ALA B C 1
ATOM 2576 O O . ALA B 1 141 ? -17.125 -13.578 -13.031 1 93.31 141 ALA B O 1
ATOM 2577 N N . LYS B 1 142 ? -18.672 -14.18 -11.516 1 95.69 142 LYS B N 1
ATOM 2578 C CA . LYS B 1 142 ? -18.547 -12.938 -10.75 1 95.69 142 LYS B CA 1
ATOM 2579 C C . LYS B 1 142 ? -17.141 -12.797 -10.172 1 95.69 142 LYS B C 1
ATOM 2581 O O . LYS B 1 142 ? -16.656 -13.695 -9.477 1 95.69 142 LYS B O 1
ATOM 2586 N N . PRO B 1 143 ? -16.562 -11.711 -10.43 1 97.44 143 PRO B N 1
ATOM 2587 C CA . PRO B 1 143 ? -15.211 -11.531 -9.898 1 97.44 143 PRO B CA 1
ATOM 2588 C C . PRO B 1 143 ? -15.188 -11.492 -8.367 1 97.44 143 PRO B C 1
ATOM 2590 O O . PRO B 1 143 ? -16.109 -10.961 -7.746 1 97.44 143 PRO B O 1
ATOM 2593 N N . LYS B 1 144 ? -14.164 -12 -7.805 1 98.06 144 LYS B N 1
ATOM 2594 C CA . LYS B 1 144 ? -13.922 -11.922 -6.367 1 98.06 144 LYS B CA 1
ATOM 2595 C C . LYS B 1 144 ? -13 -10.758 -6.023 1 98.06 144 LYS B C 1
ATOM 2597 O O . LYS B 1 144 ? -12.203 -10.32 -6.859 1 98.06 144 LYS B O 1
ATOM 2602 N N . VAL B 1 145 ? -13.094 -10.266 -4.805 1 98.69 145 VAL B N 1
ATOM 2603 C CA . VAL B 1 145 ? -12.383 -9.078 -4.348 1 98.69 145 VAL B CA 1
ATOM 2604 C C . VAL B 1 145 ? -11.258 -9.484 -3.395 1 98.69 145 VAL B C 1
ATOM 2606 O O . VAL B 1 145 ? -11.477 -10.266 -2.463 1 98.69 145 VAL B O 1
ATOM 2609 N N . TYR B 1 146 ? -10.102 -8.977 -3.643 1 98.69 146 TYR B N 1
ATOM 2610 C CA . TYR B 1 146 ? -8.93 -9.289 -2.832 1 98.69 146 TYR B CA 1
ATOM 2611 C C . TYR B 1 146 ? -8.227 -8.016 -2.373 1 98.69 146 TYR B C 1
ATOM 2613 O O . TYR B 1 146 ? -7.766 -7.227 -3.197 1 98.69 146 TYR B O 1
ATOM 2621 N N . PRO B 1 147 ? -8.07 -7.801 -1.052 1 98.88 147 PRO B N 1
ATOM 2622 C CA . PRO B 1 147 ? -7.336 -6.629 -0.569 1 98.88 147 PRO B CA 1
ATOM 2623 C C . PRO B 1 147 ? -5.832 -6.738 -0.805 1 98.88 147 PRO B C 1
ATOM 2625 O O . PRO B 1 147 ? -5.293 -7.844 -0.854 1 98.88 147 PRO B O 1
ATOM 2628 N N . PHE B 1 148 ? -5.27 -5.598 -0.897 1 98.94 148 PHE B N 1
ATOM 2629 C CA . PHE B 1 148 ? -3.812 -5.543 -0.881 1 98.94 148 PHE B CA 1
ATOM 2630 C C . PHE B 1 148 ? -3.281 -5.715 0.537 1 98.94 148 PHE B C 1
ATOM 2632 O O . PHE B 1 148 ? -3.84 -5.16 1.485 1 98.94 148 PHE B O 1
ATOM 2639 N N . SER B 1 149 ? -2.195 -6.387 0.666 1 98.88 149 SER B N 1
ATOM 2640 C CA . SER B 1 149 ? -1.668 -6.73 1.981 1 98.88 149 SER B CA 1
ATOM 2641 C C . SER B 1 149 ? -0.581 -5.758 2.418 1 98.88 149 SER B C 1
ATOM 2643 O O . SER B 1 149 ? -0.549 -5.328 3.572 1 98.88 149 SER B O 1
ATOM 2645 N N . TRP B 1 150 ? 0.317 -5.492 1.544 1 98.88 150 TRP B N 1
ATOM 2646 C CA . TRP B 1 150 ? 1.413 -4.559 1.782 1 98.88 150 TRP B CA 1
ATOM 2647 C C . TRP B 1 150 ? 2.012 -4.074 0.466 1 98.88 150 TRP B C 1
ATOM 2649 O O . TRP B 1 150 ? 1.692 -4.605 -0.601 1 98.88 150 TRP B O 1
ATOM 2659 N N . CYS B 1 151 ? 2.885 -3.047 0.58 1 98.94 151 CYS B N 1
ATOM 2660 C CA . CYS B 1 151 ? 3.631 -2.582 -0.583 1 98.94 151 CYS B CA 1
ATOM 2661 C C . CYS B 1 151 ? 5.113 -2.441 -0.259 1 98.94 151 CYS B C 1
ATOM 2663 O O . CYS B 1 151 ? 5.484 -2.227 0.897 1 98.94 151 CYS B O 1
ATOM 2665 N N . ASN B 1 152 ? 5.926 -2.617 -1.225 1 98.69 152 ASN B N 1
ATOM 2666 C CA . ASN B 1 152 ? 7.348 -2.293 -1.198 1 98.69 152 ASN B CA 1
ATOM 2667 C C . ASN B 1 152 ? 7.789 -1.597 -2.482 1 98.69 152 ASN B C 1
ATOM 2669 O O . ASN B 1 152 ? 6.949 -1.144 -3.266 1 98.69 152 ASN B O 1
ATOM 2673 N N . ARG B 1 153 ? 9.094 -1.473 -2.611 1 98.25 153 ARG B N 1
ATOM 2674 C CA . ARG B 1 153 ? 9.586 -0.686 -3.736 1 98.25 153 ARG B CA 1
ATOM 2675 C C . ARG B 1 153 ? 9.188 -1.315 -5.066 1 98.25 153 ARG B C 1
ATOM 2677 O O . ARG B 1 153 ? 9.086 -0.623 -6.078 1 98.25 153 ARG B O 1
ATOM 2684 N N . ALA B 1 154 ? 8.922 -2.615 -4.996 1 97.5 154 ALA B N 1
ATOM 2685 C CA . ALA B 1 154 ? 8.586 -3.334 -6.223 1 97.5 154 ALA B CA 1
ATOM 2686 C C . ALA B 1 154 ? 7.117 -3.137 -6.586 1 97.5 154 ALA B C 1
ATOM 2688 O O . ALA B 1 154 ? 6.742 -3.25 -7.758 1 97.5 154 ALA B O 1
ATOM 2689 N N . GLY B 1 155 ? 6.234 -2.945 -5.602 1 98.81 155 GLY B N 1
ATOM 2690 C CA . GLY B 1 155 ? 4.805 -2.805 -5.848 1 98.81 155 GLY B CA 1
ATOM 2691 C C . GLY B 1 155 ? 3.955 -3.17 -4.645 1 98.81 155 GLY B C 1
ATOM 2692 O O . GLY B 1 155 ? 4.461 -3.268 -3.525 1 98.81 155 GLY B O 1
ATOM 2693 N N . CYS B 1 156 ? 2.682 -3.275 -4.93 1 98.94 156 CYS B N 1
ATOM 2694 C CA . CYS B 1 156 ? 1.703 -3.631 -3.908 1 98.94 156 CYS B CA 1
ATOM 2695 C C . CYS B 1 156 ? 1.221 -5.066 -4.094 1 98.94 156 CYS B C 1
ATOM 2697 O O . CYS B 1 156 ? 0.932 -5.488 -5.215 1 98.94 156 CYS B O 1
ATOM 2699 N N . PHE B 1 157 ? 1.108 -5.742 -3.018 1 98.94 157 PHE B N 1
ATOM 2700 C CA . PHE B 1 157 ? 0.947 -7.191 -3.045 1 98.94 157 PHE B CA 1
ATOM 2701 C C . PHE B 1 157 ? -0.442 -7.59 -2.562 1 98.94 157 PHE B C 1
ATOM 2703 O O . PHE B 1 157 ? -0.872 -7.18 -1.481 1 98.94 157 PHE B O 1
ATOM 2710 N N . ALA B 1 158 ? -1.076 -8.336 -3.348 1 98.88 158 ALA B N 1
ATOM 2711 C CA . ALA B 1 158 ? -2.248 -9.086 -2.9 1 98.88 158 ALA B CA 1
ATOM 2712 C C . ALA B 1 158 ? -1.935 -10.578 -2.785 1 98.88 158 ALA B C 1
ATOM 2714 O O . ALA B 1 158 ? -1.492 -11.203 -3.752 1 98.88 158 ALA B O 1
ATOM 2715 N N . ARG B 1 159 ? -2.125 -11.094 -1.601 1 98.19 159 ARG B N 1
ATOM 2716 C CA . ARG B 1 159 ? -1.958 -12.523 -1.365 1 98.19 159 ARG B CA 1
ATOM 2717 C C . ARG B 1 159 ? -3.305 -13.234 -1.374 1 98.19 159 ARG B C 1
ATOM 2719 O O . ARG B 1 159 ? -4.176 -12.945 -0.552 1 98.19 159 ARG B O 1
ATOM 2726 N N . VAL B 1 160 ? -3.391 -14.203 -2.266 1 97.62 160 VAL B N 1
ATOM 2727 C CA . VAL B 1 160 ? -4.703 -14.773 -2.564 1 97.62 160 VAL B CA 1
ATOM 2728 C C . VAL B 1 160 ? -4.66 -16.297 -2.381 1 97.62 160 VAL B C 1
ATOM 2730 O O . VAL B 1 160 ? -3.674 -16.938 -2.734 1 97.62 160 VAL B O 1
ATOM 2733 N N . GLY B 1 161 ? -5.691 -16.812 -1.741 1 97.12 161 GLY B N 1
ATOM 2734 C CA . GLY B 1 161 ? -5.938 -18.234 -1.728 1 97.12 161 GLY B CA 1
ATOM 2735 C C . GLY B 1 161 ? -7.055 -18.672 -2.664 1 97.12 161 GLY B C 1
ATOM 2736 O O . GLY B 1 161 ? -8.062 -17.969 -2.797 1 97.12 161 GLY B O 1
ATOM 2737 N N . PHE B 1 162 ? -6.801 -19.844 -3.281 1 97.69 162 PHE B N 1
ATOM 2738 C CA . PHE B 1 162 ? -7.812 -20.406 -4.172 1 97.69 162 PHE B CA 1
ATOM 2739 C C . PHE B 1 162 ? -8.258 -21.781 -3.689 1 97.69 162 PHE B C 1
ATOM 2741 O O . PHE B 1 162 ? -7.43 -22.625 -3.322 1 97.69 162 PHE B O 1
ATOM 2748 N N . THR B 1 163 ? -9.508 -21.984 -3.709 1 96.38 163 THR B N 1
ATOM 2749 C CA . THR B 1 163 ? -10.047 -23.312 -3.441 1 96.38 163 THR B CA 1
ATOM 2750 C C . THR B 1 163 ? -9.773 -24.25 -4.613 1 96.38 163 THR B C 1
ATOM 2752 O O . THR B 1 163 ? -9.383 -23.812 -5.695 1 96.38 163 THR B O 1
ATOM 2755 N N . GLN B 1 164 ? -10.016 -25.578 -4.367 1 96.56 164 GLN B N 1
ATOM 2756 C CA . GLN B 1 164 ? -9.867 -26.547 -5.457 1 96.56 164 GLN B CA 1
ATOM 2757 C C . GLN B 1 164 ? -10.836 -26.234 -6.598 1 96.56 164 GLN B C 1
ATOM 2759 O O . GLN B 1 164 ? -10.484 -26.391 -7.77 1 96.56 164 GLN B O 1
ATOM 2764 N N . ALA B 1 165 ? -12.008 -25.828 -6.207 1 95.75 165 ALA B N 1
ATOM 2765 C CA . ALA B 1 165 ? -13.008 -25.484 -7.219 1 95.75 165 ALA B CA 1
ATOM 2766 C C . ALA B 1 165 ? -12.516 -24.328 -8.094 1 95.75 165 ALA B C 1
ATOM 2768 O O . ALA B 1 165 ? -12.75 -24.328 -9.305 1 95.75 165 ALA B O 1
ATOM 2769 N N . GLU B 1 166 ? -11.883 -23.375 -7.531 1 96.5 166 GLU B N 1
ATOM 2770 C CA . GLU B 1 166 ? -11.375 -22.234 -8.273 1 96.5 166 GLU B CA 1
ATOM 2771 C C . GLU B 1 166 ? -10.188 -22.625 -9.148 1 96.5 166 GLU B C 1
ATOM 2773 O O . GLU B 1 166 ? -10.07 -22.156 -10.281 1 96.5 166 GLU B O 1
ATOM 2778 N N . VAL B 1 167 ? -9.336 -23.5 -8.625 1 97.75 167 VAL B N 1
ATOM 2779 C CA . VAL B 1 167 ? -8.242 -24.016 -9.438 1 97.75 167 VAL B CA 1
ATOM 2780 C C . VAL B 1 167 ? -8.805 -24.75 -10.656 1 97.75 167 VAL B C 1
ATOM 2782 O O . VAL B 1 167 ? -8.312 -24.578 -11.773 1 97.75 167 VAL B O 1
ATOM 2785 N N . ASP B 1 168 ? -9.812 -25.531 -10.406 1 97.69 168 ASP B N 1
ATOM 2786 C CA . ASP B 1 168 ? -10.453 -26.25 -11.508 1 97.69 168 ASP B CA 1
ATOM 2787 C C . ASP B 1 168 ? -11.039 -25.281 -12.531 1 97.69 168 ASP B C 1
ATOM 2789 O O . ASP B 1 168 ? -11.023 -25.547 -13.734 1 97.69 168 ASP B O 1
ATOM 2793 N N . ALA B 1 169 ? -11.562 -24.172 -12.008 1 97.75 169 ALA B N 1
ATOM 2794 C CA . ALA B 1 169 ? -12.109 -23.141 -12.906 1 97.75 169 ALA B CA 1
ATOM 2795 C C . ALA B 1 169 ? -11.008 -22.547 -13.773 1 97.75 169 ALA B C 1
ATOM 2797 O O . ALA B 1 169 ? -11.234 -22.25 -14.953 1 97.75 169 ALA B O 1
ATOM 2798 N N . PHE B 1 170 ? -9.836 -22.359 -13.227 1 98.38 170 PHE B N 1
ATOM 2799 C CA . PHE B 1 170 ? -8.703 -21.859 -14.008 1 98.38 170 PHE B CA 1
ATOM 2800 C C . PHE B 1 170 ? -8.32 -22.875 -15.086 1 98.38 170 PHE B C 1
ATOM 2802 O O . PHE B 1 170 ? -8.031 -22.5 -16.219 1 98.38 170 PHE B O 1
ATOM 2809 N N . LYS B 1 171 ? -8.328 -24.172 -14.758 1 98.5 171 LYS B N 1
ATOM 2810 C CA . LYS B 1 171 ? -7.93 -25.234 -15.68 1 98.5 171 LYS B CA 1
ATOM 2811 C C . LYS B 1 171 ? -8.906 -25.344 -16.844 1 98.5 171 LYS B C 1
ATOM 2813 O O . LYS B 1 171 ? -8.5 -25.594 -17.984 1 98.5 171 LYS B O 1
ATOM 2818 N N . LYS B 1 172 ? -10.117 -25.109 -16.531 1 97.81 172 LYS B N 1
ATOM 2819 C CA . LYS B 1 172 ? -11.156 -25.359 -17.531 1 97.81 172 LYS B CA 1
ATOM 2820 C C . LYS B 1 172 ? -11.531 -24.062 -18.25 1 97.81 172 LYS B C 1
ATOM 2822 O O . LYS B 1 172 ? -12.164 -24.109 -19.312 1 97.81 172 LYS B O 1
ATOM 2827 N N . GLY B 1 173 ? -11.195 -23 -17.578 1 97.69 173 GLY B N 1
ATOM 2828 C CA . GLY B 1 173 ? -11.656 -21.719 -18.094 1 97.69 173 GLY B CA 1
ATOM 2829 C C . GLY B 1 173 ? -10.93 -21.281 -19.344 1 97.69 173 GLY B C 1
ATOM 2830 O O . GLY B 1 173 ? -9.914 -21.875 -19.719 1 97.69 173 GLY B O 1
ATOM 2831 N N . ASN B 1 174 ? -11.414 -20.156 -19.984 1 95.75 174 ASN B N 1
ATOM 2832 C CA . ASN B 1 174 ? -10.812 -19.594 -21.188 1 95.75 174 ASN B CA 1
ATOM 2833 C C . ASN B 1 174 ? -9.938 -18.391 -20.859 1 95.75 174 ASN B C 1
ATOM 2835 O O . ASN B 1 174 ? -8.875 -18.203 -21.469 1 95.75 174 ASN B O 1
ATOM 2839 N N . LYS B 1 175 ? -10.5 -17.594 -20 1 94.12 175 LYS B N 1
ATOM 2840 C CA . LYS B 1 175 ? -9.758 -16.391 -19.641 1 94.12 175 LYS B CA 1
ATOM 2841 C C . LYS B 1 175 ? -10.039 -15.977 -18.203 1 94.12 175 LYS B C 1
ATOM 2843 O O . LYS B 1 175 ? -11.133 -16.219 -17.688 1 94.12 175 LYS B O 1
ATOM 2848 N N . SER B 1 176 ? -9.078 -15.414 -17.594 1 98.06 176 SER B N 1
ATOM 2849 C CA . SER B 1 176 ? -9.219 -14.742 -16.312 1 98.06 176 SER B CA 1
ATOM 2850 C C . SER B 1 176 ? -8.812 -13.273 -16.406 1 98.06 176 SER B C 1
ATOM 2852 O O . SER B 1 176 ? -7.965 -12.906 -17.219 1 98.06 176 SER B O 1
ATOM 2854 N N . VAL B 1 177 ? -9.531 -12.445 -15.641 1 98.25 177 VAL B N 1
ATOM 2855 C CA . VAL B 1 177 ? -9.25 -11.008 -15.664 1 98.25 177 VAL B CA 1
ATOM 2856 C C . VAL B 1 177 ? -8.977 -10.508 -14.25 1 98.25 177 VAL B C 1
ATOM 2858 O O . VAL B 1 177 ? -9.75 -10.789 -13.328 1 98.25 177 VAL B O 1
ATOM 2861 N N . VAL B 1 178 ? -7.871 -9.836 -14.148 1 98.75 178 VAL B N 1
ATOM 2862 C CA . VAL B 1 178 ? -7.555 -9.062 -12.945 1 98.75 178 VAL B CA 1
ATOM 2863 C C . VAL B 1 178 ? -7.84 -7.586 -13.195 1 98.75 178 VAL B C 1
ATOM 2865 O O . VAL B 1 178 ? -7.48 -7.043 -14.242 1 98.75 178 VAL B O 1
ATOM 2868 N N . THR B 1 179 ? -8.492 -6.922 -12.227 1 98.75 179 THR B N 1
ATOM 2869 C CA . THR B 1 179 ? -8.766 -5.496 -12.359 1 98.75 179 THR B CA 1
ATOM 2870 C C . THR B 1 179 ? -8.133 -4.715 -11.211 1 98.75 179 THR B C 1
ATOM 2872 O O . THR B 1 179 ? -8.273 -5.102 -10.047 1 98.75 179 THR B O 1
ATOM 2875 N N . ILE B 1 180 ? -7.48 -3.66 -11.602 1 98.88 180 ILE B N 1
ATOM 2876 C CA . ILE B 1 180 ? -6.938 -2.719 -10.625 1 98.88 180 ILE B CA 1
ATOM 2877 C C . ILE B 1 180 ? -7.363 -1.298 -10.992 1 98.88 180 ILE B C 1
ATOM 2879 O O . ILE B 1 180 ? -7.844 -1.053 -12.102 1 98.88 180 ILE B O 1
ATOM 2883 N N . VAL B 1 181 ? -7.207 -0.374 -10.039 1 98.88 181 VAL B N 1
ATOM 2884 C CA . VAL B 1 181 ? -7.566 1.026 -10.242 1 98.88 181 VAL B CA 1
ATOM 2885 C C . VAL B 1 181 ? -6.367 1.917 -9.922 1 98.88 181 VAL B C 1
ATOM 2887 O O . VAL B 1 181 ? -5.828 1.863 -8.812 1 98.88 181 VAL B O 1
ATOM 2890 N N . PRO B 1 182 ? -5.902 2.678 -10.914 1 98.62 182 PRO B N 1
ATOM 2891 C CA . PRO B 1 182 ? -4.844 3.637 -10.594 1 98.62 182 PRO B CA 1
ATOM 2892 C C . PRO B 1 182 ? -5.301 4.727 -9.625 1 98.62 182 PRO B C 1
ATOM 2894 O O . PRO B 1 182 ? -6.406 5.258 -9.773 1 98.62 182 PRO B O 1
ATOM 2897 N N . ALA B 1 183 ? -4.477 5.105 -8.734 1 98.5 183 ALA B N 1
ATOM 2898 C CA . ALA B 1 183 ? -4.84 6.113 -7.742 1 98.5 183 ALA B CA 1
ATOM 2899 C C . ALA B 1 183 ? -5.062 7.473 -8.398 1 98.5 183 ALA B C 1
ATOM 2901 O O . ALA B 1 183 ? -5.918 8.25 -7.957 1 98.5 183 ALA B O 1
ATOM 2902 N N . VAL B 1 184 ? -4.355 7.777 -9.461 1 97.44 184 VAL B N 1
ATOM 2903 C CA . VAL B 1 184 ? -4.41 9.086 -10.109 1 97.44 184 VAL B CA 1
ATOM 2904 C C . VAL B 1 184 ? -5.625 9.164 -11.023 1 97.44 184 VAL B C 1
ATOM 2906 O O . VAL B 1 184 ? -5.984 10.242 -11.508 1 97.44 184 VAL B O 1
ATOM 2909 N N . ALA B 1 185 ? -6.191 8.039 -11.328 1 97.75 185 ALA B N 1
ATOM 2910 C CA . ALA B 1 185 ? -7.391 7.938 -12.156 1 97.75 185 ALA B CA 1
ATOM 2911 C C . ALA B 1 185 ? -8.406 6.988 -11.531 1 97.75 185 ALA B C 1
ATOM 2913 O O . ALA B 1 185 ? -8.703 5.93 -12.086 1 97.75 185 ALA B O 1
ATOM 2914 N N . PRO B 1 186 ? -9.055 7.445 -10.438 1 97.62 186 PRO B N 1
ATOM 2915 C CA . PRO B 1 186 ? -9.883 6.539 -9.633 1 97.62 186 PRO B CA 1
ATOM 2916 C C . PRO B 1 186 ? -11.125 6.066 -10.383 1 97.62 186 PRO B C 1
ATOM 2918 O O . PRO B 1 186 ? -11.773 5.102 -9.969 1 97.62 186 PRO B O 1
ATOM 2921 N N . ASP B 1 187 ? -11.406 6.695 -11.477 1 98 187 ASP B N 1
ATOM 2922 C CA . ASP B 1 187 ? -12.594 6.332 -12.242 1 98 187 ASP B CA 1
ATOM 2923 C C . ASP B 1 187 ? -12.25 5.355 -13.367 1 98 187 ASP B C 1
ATOM 2925 O O . ASP B 1 187 ? -13.133 4.883 -14.078 1 98 187 ASP B O 1
ATOM 2929 N N . GLN B 1 188 ? -11.031 5.086 -13.508 1 97.25 188 GLN B N 1
ATOM 2930 C CA . GLN B 1 188 ? -10.586 4.199 -14.578 1 97.25 188 GLN B CA 1
ATOM 2931 C C . GLN B 1 188 ? -10.188 2.832 -14.023 1 97.25 188 GLN B C 1
ATOM 2933 O O . GLN B 1 188 ? -9.219 2.717 -13.273 1 97.25 188 GLN B O 1
ATOM 2938 N N . LYS B 1 189 ? -10.906 1.879 -14.484 1 98 189 LYS B N 1
ATOM 2939 C CA . LYS B 1 189 ? -10.531 0.501 -14.18 1 98 189 LYS B CA 1
ATOM 2940 C C . LYS B 1 189 ? -9.602 -0.069 -15.242 1 98 189 LYS B C 1
ATOM 2942 O O . LYS B 1 189 ? -9.844 0.094 -16.438 1 98 189 LYS B O 1
ATOM 2947 N N . VAL B 1 190 ? -8.586 -0.67 -14.781 1 98.44 190 VAL B N 1
ATOM 2948 C CA . VAL B 1 190 ? -7.648 -1.32 -15.695 1 98.44 190 VAL B CA 1
ATOM 2949 C C . VAL B 1 190 ? -7.828 -2.836 -15.625 1 98.44 190 VAL B C 1
ATOM 2951 O O . VAL B 1 190 ? -7.594 -3.447 -14.578 1 98.44 190 VAL B O 1
ATOM 2954 N N . ALA B 1 191 ? -8.234 -3.396 -16.688 1 98.12 191 ALA B N 1
ATOM 2955 C CA . ALA B 1 191 ? -8.391 -4.844 -16.812 1 98.12 191 ALA B CA 1
ATOM 2956 C C . ALA B 1 191 ? -7.125 -5.488 -17.359 1 98.12 191 ALA B C 1
ATOM 2958 O O . ALA B 1 191 ? -6.602 -5.066 -18.391 1 98.12 191 ALA B O 1
ATOM 2959 N N . LEU B 1 192 ? -6.684 -6.5 -16.688 1 98.56 192 LEU B N 1
ATOM 2960 C CA . LEU B 1 192 ? -5.484 -7.246 -17.062 1 98.56 192 LEU B CA 1
ATOM 2961 C C . LEU B 1 192 ? -5.824 -8.695 -17.375 1 98.56 192 LEU B C 1
ATOM 2963 O O . LEU B 1 192 ? -6.43 -9.391 -16.547 1 98.56 192 LEU B O 1
ATOM 2967 N N . ASN B 1 193 ? -5.328 -9.109 -18.469 1 96.56 193 ASN B N 1
ATOM 2968 C CA . ASN B 1 193 ? -5.621 -10.477 -18.875 1 96.56 193 ASN B CA 1
ATOM 2969 C C . ASN B 1 193 ? -4.672 -11.477 -18.219 1 96.56 193 ASN B C 1
ATOM 2971 O O . ASN B 1 193 ? -3.455 -11.305 -18.266 1 96.56 193 ASN B O 1
ATOM 2975 N N . VAL B 1 194 ? -5.262 -12.484 -17.656 1 98.25 194 VAL B N 1
ATOM 2976 C CA . VAL B 1 194 ? -4.516 -13.648 -17.203 1 98.25 194 VAL B CA 1
ATOM 2977 C C . VAL B 1 194 ? -4.734 -14.812 -18.172 1 98.25 194 VAL B C 1
ATOM 2979 O O . VAL B 1 194 ? -5.816 -15.406 -18.219 1 98.25 194 VAL B O 1
ATOM 2982 N N . SER B 1 195 ? -3.717 -15.094 -18.891 1 98.12 195 SER B N 1
ATOM 2983 C CA . SER B 1 195 ? -3.824 -16.203 -19.828 1 98.12 195 SER B CA 1
ATOM 2984 C C . SER B 1 195 ? -3.941 -17.531 -19.109 1 98.12 195 SER B C 1
ATOM 2986 O O . SER B 1 195 ? -3.246 -17.766 -18.109 1 98.12 195 SER B O 1
ATOM 2988 N N . LEU B 1 196 ? -4.805 -18.344 -19.641 1 98.5 196 LEU B N 1
ATOM 2989 C CA . LEU B 1 196 ? -4.941 -19.672 -19.047 1 98.5 196 LEU B CA 1
ATOM 2990 C C . LEU B 1 196 ? -4.32 -20.734 -19.938 1 98.5 196 LEU B C 1
ATOM 2992 O O . LEU B 1 196 ? -4.387 -21.922 -19.641 1 98.5 196 LEU B O 1
ATOM 2996 N N . LYS B 1 197 ? -3.697 -20.234 -21 1 98.25 197 LYS B N 1
ATOM 2997 C CA . LYS B 1 197 ? -2.947 -21.141 -21.859 1 98.25 197 LYS B CA 1
ATOM 2998 C C . LYS B 1 197 ? -1.757 -21.734 -21.125 1 98.25 197 LYS B C 1
ATOM 3000 O O . LYS B 1 197 ? -0.837 -21.031 -20.719 1 98.25 197 LYS B O 1
ATOM 3005 N N . GLY B 1 198 ? -1.795 -23.094 -21 1 98.56 198 GLY B N 1
ATOM 3006 C CA . GLY B 1 198 ? -0.707 -23.797 -20.328 1 98.56 198 GLY B CA 1
ATOM 3007 C C . GLY B 1 198 ? -0.882 -23.859 -18.812 1 98.56 198 GLY B C 1
ATOM 3008 O O . GLY B 1 198 ? -0.022 -24.391 -18.109 1 98.56 198 GLY B O 1
ATOM 3009 N N . PHE B 1 199 ? -1.991 -23.297 -18.328 1 98.81 199 PHE B N 1
ATOM 3010 C CA . PHE B 1 199 ? -2.223 -23.219 -16.891 1 98.81 199 PHE B CA 1
ATOM 3011 C C . PHE B 1 199 ? -2.111 -24.594 -16.25 1 98.81 199 PHE B C 1
ATOM 3013 O O . PHE B 1 199 ? -1.405 -24.766 -15.25 1 98.81 199 PHE B O 1
ATOM 3020 N N . THR B 1 200 ? -2.811 -25.609 -16.797 1 98.81 200 THR B N 1
ATOM 3021 C CA . THR B 1 200 ? -2.869 -26.938 -16.203 1 98.81 200 THR B CA 1
ATOM 3022 C C . THR B 1 200 ? -1.478 -27.562 -16.125 1 98.81 200 THR B C 1
ATOM 3024 O O . THR B 1 200 ? -1.075 -28.078 -15.086 1 98.81 200 THR B O 1
ATOM 3027 N N . ALA B 1 201 ? -0.778 -27.469 -17.219 1 98.81 201 ALA B N 1
ATOM 3028 C CA . ALA B 1 201 ? 0.569 -28.031 -17.266 1 98.81 201 ALA B CA 1
ATOM 3029 C C . ALA B 1 201 ? 1.484 -27.344 -16.25 1 98.81 201 ALA B C 1
ATOM 3031 O O . ALA B 1 201 ? 2.248 -28.016 -15.547 1 98.81 201 ALA B O 1
ATOM 3032 N N . ALA B 1 202 ? 1.403 -26.031 -16.219 1 98.81 202 ALA B N 1
ATOM 3033 C CA . ALA B 1 202 ? 2.225 -25.266 -15.281 1 98.81 202 ALA B CA 1
ATOM 3034 C C . ALA B 1 202 ? 1.881 -25.609 -13.836 1 98.81 202 ALA B C 1
ATOM 3036 O O . ALA B 1 202 ? 2.773 -25.844 -13.016 1 98.81 202 ALA B O 1
ATOM 3037 N N . TYR B 1 203 ? 0.619 -25.672 -13.523 1 98.69 203 TYR B N 1
ATOM 3038 C CA . TYR B 1 203 ? 0.15 -25.969 -12.172 1 98.69 203 TYR B CA 1
ATOM 3039 C C . TYR B 1 203 ? 0.636 -27.344 -11.727 1 98.69 203 TYR B C 1
ATOM 3041 O O . TYR B 1 203 ? 1.127 -27.5 -10.602 1 98.69 203 TYR B O 1
ATOM 3049 N N . ASP B 1 204 ? 0.469 -28.297 -12.625 1 98.19 204 ASP B N 1
ATOM 3050 C CA . ASP B 1 204 ? 0.87 -29.672 -12.305 1 98.19 204 ASP B CA 1
ATOM 3051 C C . ASP B 1 204 ? 2.381 -29.766 -12.102 1 98.19 204 ASP B C 1
ATOM 3053 O O . ASP B 1 204 ? 2.848 -30.469 -11.211 1 98.19 2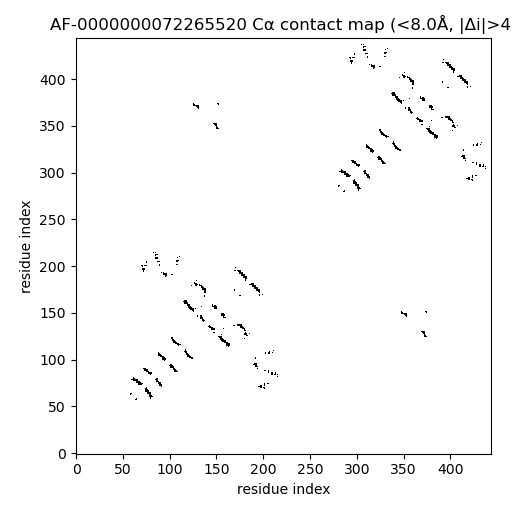04 ASP B O 1
ATOM 3057 N N . ALA B 1 205 ? 3.082 -29.078 -12.93 1 98.12 205 ALA B N 1
ATOM 3058 C CA . ALA B 1 205 ? 4.535 -29.078 -12.805 1 98.12 205 ALA B CA 1
ATOM 3059 C C . ALA B 1 205 ? 4.973 -28.484 -11.469 1 98.12 205 ALA B C 1
ATOM 3061 O O . ALA B 1 205 ? 5.848 -29.031 -10.789 1 98.12 205 ALA B O 1
ATOM 3062 N N . VAL B 1 206 ? 4.426 -27.375 -11.086 1 98.25 206 VAL B N 1
ATOM 3063 C CA . VAL B 1 206 ? 4.738 -26.688 -9.836 1 98.25 206 VAL B CA 1
ATOM 3064 C C . VAL B 1 206 ? 4.34 -27.578 -8.656 1 98.25 206 VAL B C 1
ATOM 3066 O O . VAL B 1 206 ? 5.086 -27.688 -7.68 1 98.25 206 VAL B O 1
ATOM 3069 N N . LYS B 1 207 ? 3.164 -28.141 -8.758 1 97.19 207 LYS B N 1
ATOM 3070 C CA . LYS B 1 207 ? 2.701 -29.031 -7.707 1 97.19 207 LYS B CA 1
ATOM 3071 C C . LYS B 1 207 ? 3.695 -30.172 -7.48 1 97.19 207 LYS B C 1
ATOM 3073 O O . LYS B 1 207 ? 4.051 -30.469 -6.34 1 97.19 207 LYS B O 1
ATOM 3078 N N . ALA B 1 208 ? 4.125 -30.75 -8.508 1 96 208 ALA B N 1
ATOM 3079 C CA . ALA B 1 208 ? 5.074 -31.859 -8.422 1 96 208 ALA B CA 1
ATOM 3080 C C . ALA B 1 208 ? 6.383 -31.422 -7.781 1 96 208 ALA B C 1
ATOM 3082 O O . ALA B 1 208 ? 6.938 -32.125 -6.926 1 96 208 ALA B O 1
ATOM 3083 N N . SER B 1 209 ? 6.797 -30.312 -8.242 1 95.75 209 SER B N 1
ATOM 3084 C CA . SER B 1 209 ? 8.039 -29.781 -7.695 1 95.75 209 SER B CA 1
ATOM 3085 C C . SER B 1 209 ? 7.918 -29.516 -6.199 1 95.75 209 SER B C 1
ATOM 3087 O O . SER B 1 209 ? 8.82 -29.844 -5.426 1 95.75 209 SER B O 1
ATOM 3089 N N . ASN B 1 210 ? 6.855 -28.922 -5.812 1 95.31 210 ASN B N 1
ATOM 3090 C CA . ASN B 1 210 ? 6.684 -28.516 -4.422 1 95.31 210 ASN B CA 1
ATOM 3091 C C . ASN B 1 210 ? 6.445 -29.719 -3.51 1 95.31 210 ASN B C 1
ATOM 3093 O O . ASN B 1 210 ? 6.816 -29.688 -2.336 1 95.31 210 ASN B O 1
ATOM 3097 N N . GLU B 1 211 ? 5.816 -30.75 -4.051 1 92.62 211 GLU B N 1
ATOM 3098 C CA . GLU B 1 211 ? 5.676 -31.984 -3.287 1 92.62 211 GLU B CA 1
ATOM 3099 C C . GLU B 1 211 ? 7.035 -32.625 -3.01 1 92.62 211 GLU B C 1
ATOM 3101 O O . GLU B 1 211 ? 7.273 -33.125 -1.916 1 92.62 211 GLU B O 1
ATOM 3106 N N . LYS B 1 212 ? 7.859 -32.594 -3.967 1 91.69 212 LYS B N 1
ATOM 3107 C CA . LYS B 1 212 ?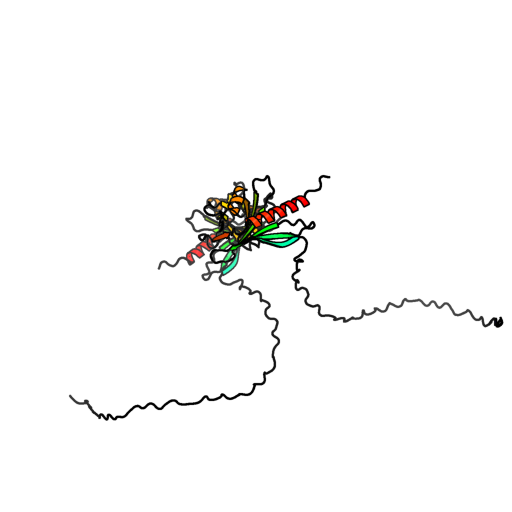 9.219 -33.094 -3.787 1 91.69 212 LYS B CA 1
ATOM 3108 C C . LYS B 1 212 ? 9.984 -32.25 -2.762 1 91.69 212 LYS B C 1
ATOM 3110 O O . LYS B 1 212 ? 10.695 -32.812 -1.918 1 91.69 212 LYS B O 1
ATOM 3115 N N . ALA B 1 213 ? 9.836 -31.016 -2.863 1 90.69 213 ALA B N 1
ATOM 3116 C CA . ALA B 1 213 ? 10.523 -30.109 -1.941 1 90.69 213 ALA B CA 1
ATOM 3117 C C . ALA B 1 213 ? 10.055 -30.328 -0.507 1 90.69 213 ALA B C 1
ATOM 3119 O O . ALA B 1 213 ? 10.852 -30.281 0.43 1 90.69 213 ALA B O 1
ATOM 3120 N N . GLU B 1 214 ? 8.789 -30.469 -0.344 1 88.38 214 GLU B N 1
ATOM 3121 C CA . GLU B 1 214 ? 8.242 -30.719 0.987 1 88.38 214 GLU B CA 1
ATOM 3122 C C . GLU B 1 214 ? 8.742 -32.031 1.557 1 88.38 214 GLU B C 1
ATOM 3124 O O . GLU B 1 214 ? 9.031 -32.125 2.75 1 88.38 214 GLU B O 1
ATOM 3129 N N . ALA B 1 215 ? 8.836 -33.031 0.768 1 86.19 215 ALA B N 1
ATOM 3130 C CA . ALA B 1 215 ? 9.305 -34.344 1.183 1 86.19 215 ALA B CA 1
ATOM 3131 C C . ALA B 1 215 ? 10.766 -34.281 1.613 1 86.19 215 ALA B C 1
ATOM 3133 O O . ALA B 1 215 ? 11.18 -35.031 2.518 1 86.19 215 ALA B O 1
ATOM 3134 N N . ALA B 1 216 ? 11.438 -33.438 0.996 1 83.06 216 ALA B N 1
ATOM 3135 C CA . ALA B 1 216 ? 12.859 -33.312 1.3 1 83.06 216 ALA B CA 1
ATOM 3136 C C . ALA B 1 216 ? 13.078 -32.594 2.629 1 83.06 216 ALA B C 1
ATOM 3138 O O . ALA B 1 216 ? 14.109 -32.781 3.273 1 83.06 216 ALA B O 1
ATOM 3139 N N . GLN B 1 217 ? 12.195 -31.703 2.975 1 76.81 217 GLN B N 1
ATOM 3140 C CA . GLN B 1 217 ? 12.328 -30.938 4.211 1 76.81 217 GLN B CA 1
ATOM 3141 C C . GLN B 1 217 ? 11.805 -31.719 5.406 1 76.81 217 GLN B C 1
ATOM 3143 O O . GLN B 1 217 ? 12.07 -31.359 6.559 1 76.81 217 GLN B O 1
ATOM 3148 N N . LYS B 1 218 ? 10.883 -32.688 5.367 1 70.06 218 LYS B N 1
ATOM 3149 C CA . LYS B 1 218 ? 10.391 -33.5 6.484 1 70.06 218 LYS B CA 1
ATOM 3150 C C . LYS B 1 218 ? 11.453 -34.5 6.957 1 70.06 218 LYS B C 1
ATOM 3152 O O . LYS B 1 218 ? 11.977 -35.281 6.164 1 70.06 218 LYS B O 1
ATOM 3157 N N . PRO B 1 219 ? 12.039 -34.25 8.172 1 62.09 219 PRO B N 1
ATOM 3158 C CA . PRO B 1 219 ? 13.008 -35.188 8.727 1 62.09 219 PRO B CA 1
ATOM 3159 C C . PRO B 1 219 ? 12.531 -36.656 8.633 1 62.09 219 PRO B C 1
ATOM 3161 O O . PRO B 1 219 ? 11.328 -36.906 8.75 1 62.09 219 PRO B O 1
ATOM 3164 N N . ALA B 1 220 ? 13.391 -37.719 8.086 1 41.5 220 ALA B N 1
ATOM 3165 C CA . ALA B 1 220 ? 13.18 -39.156 8.281 1 41.5 220 ALA B CA 1
ATOM 3166 C C . ALA B 1 220 ? 12.812 -39.469 9.734 1 41.5 220 ALA B C 1
ATOM 3168 O O . ALA B 1 220 ? 13.453 -38.969 10.664 1 41.5 220 ALA B O 1
ATOM 3169 N N . ALA B 1 221 ? 11.453 -39.562 9.961 1 44.53 221 ALA B N 1
ATOM 3170 C CA . ALA B 1 221 ? 11.148 -40.125 11.273 1 44.53 221 ALA B CA 1
ATOM 3171 C C . ALA B 1 221 ? 12.211 -41.156 11.68 1 44.53 221 ALA B C 1
ATOM 3173 O O . ALA B 1 221 ? 12.438 -42.156 10.977 1 44.53 221 ALA B O 1
ATOM 3174 N N . GLU B 1 222 ? 13.359 -40.688 12.039 1 27.95 222 GLU B N 1
ATOM 3175 C CA . GLU B 1 222 ? 13.992 -41.75 12.828 1 27.95 222 GLU B CA 1
ATOM 3176 C C . GLU B 1 222 ? 13.07 -42.219 13.945 1 27.95 222 GLU B C 1
ATOM 3178 O O . GLU B 1 222 ? 12.453 -41.406 14.641 1 27.95 222 GLU B O 1
#